Protein AF-0000000083411810 (afdb_homodimer)

Radius of gyration: 30.27 Å; Cα contacts (8 Å, |Δi|>4): 887; chains: 2; bounding box: 75×82×73 Å

Solvent-accessible surface area (backbone atoms only — not comparable to full-atom values): 36803 Å² total; per-residue (Å²): 126,86,67,61,85,76,52,40,70,62,34,50,49,36,55,68,70,66,40,56,70,50,60,68,60,42,33,48,56,57,69,66,41,90,54,95,41,70,65,51,49,40,53,52,34,43,63,27,39,20,47,59,49,78,45,74,47,90,56,68,78,53,59,70,75,54,75,63,48,30,35,36,40,34,83,91,40,75,33,38,34,60,41,73,48,94,63,34,33,34,31,37,50,71,61,41,80,47,72,45,42,39,70,62,47,58,70,45,38,75,36,39,36,37,40,62,49,71,44,98,76,27,32,38,76,65,44,66,62,50,45,50,51,50,52,48,51,51,48,49,52,51,50,31,54,50,30,52,51,51,52,51,51,47,34,35,61,76,63,48,37,73,77,39,70,44,52,42,51,47,51,51,48,28,52,51,38,30,51,48,20,48,40,42,37,34,55,74,34,64,44,91,45,70,66,46,52,56,52,18,43,69,76,25,74,61,12,38,61,56,52,62,66,38,76,77,34,28,49,91,74,75,37,45,50,37,51,50,45,31,29,47,26,49,47,51,44,50,42,46,46,75,38,56,88,47,46,34,50,52,40,50,54,49,59,68,48,47,64,54,43,54,51,54,54,49,40,25,61,75,68,64,68,40,47,30,34,56,60,52,50,46,43,50,45,53,52,53,45,48,51,39,32,56,74,60,52,34,66,65,76,48,74,76,81,54,70,64,49,54,50,50,50,43,48,44,50,29,48,33,45,50,48,61,67,52,47,66,69,64,38,49,59,71,63,48,56,60,55,50,57,55,52,69,75,93,126,85,67,61,84,77,52,40,70,61,34,53,48,35,54,68,71,65,40,57,69,51,60,68,59,42,32,48,57,58,68,66,40,90,54,93,42,71,65,49,49,39,54,53,33,42,64,27,40,20,48,59,50,78,45,73,48,89,56,67,79,55,58,69,75,55,76,63,47,31,35,35,39,35,83,89,40,74,33,38,35,59,41,73,46,94,64,34,33,34,28,36,51,71,62,40,80,47,72,46,43,40,71,62,46,58,72,44,39,74,36,40,35,38,42,60,48,72,43,97,77,28,32,38,77,64,43,69,62,51,46,51,50,50,52,47,50,53,48,50,51,51,48,31,54,50,30,51,51,50,53,49,50,48,33,34,61,75,63,48,38,73,78,39,70,44,52,41,50,47,51,52,48,27,52,51,38,30,51,49,22,48,39,41,37,33,55,73,35,65,44,91,44,72,66,46,53,58,52,19,43,69,77,25,76,60,11,38,61,57,53,60,68,37,74,78,34,28,48,92,75,75,38,43,50,37,52,50,47,31,28,49,26,49,48,51,43,51,42,45,46,74,38,55,87,47,45,35,50,52,39,51,54,50,59,68,49,48,64,54,43,54,49,53,53,50,41,27,61,75,68,65,68,41,47,32,34,58,60,51,50,46,44,49,46,53,50,53,45,48,51,39,33,57,74,60,52,34,64,64,75,49,75,75,79,52,71,65,50,55,50,50,50,42,46,43,50,28,49,33,45,50,47,61,67,51,48,66,68,65,38,49,60,72,63,48,58,60,54,50,56,54,52,69,75,94

Organism: NCBI:txid2530390

InterPro domains:
  IPR012932 Vitamin K epoxide reductase [PF07884] (169-292)
  IPR038354 VKOR domain superfamily [G3DSA:1.20.1440.130] (158-325)

Structure (mmCIF, N/CA/C/O backbone):
data_AF-0000000083411810-model_v1
#
loop_
_entity.id
_entity.type
_entity.pdbx_description
1 polymer 'Vitamin K epoxide reductase domain-containing protein'
#
loop_
_atom_site.group_PDB
_atom_site.id
_atom_site.type_symbol
_atom_site.label_atom_id
_atom_site.label_alt_id
_atom_site.label_comp_id
_atom_site.label_asym_id
_atom_site.label_entity_id
_atom_site.label_seq_id
_atom_site.pdbx_PDB_ins_code
_atom_site.Cartn_x
_atom_site.Cartn_y
_atom_site.Cartn_z
_atom_site.occupancy
_atom_site.B_iso_or_equiv
_atom_site.auth_seq_id
_atom_site.auth_comp_id
_atom_site.auth_asym_id
_atom_site.auth_atom_id
_atom_site.pdbx_PDB_model_num
ATOM 1 N N . MET A 1 1 ? 21.516 -5.113 23.078 1 26.23 1 MET A N 1
ATOM 2 C CA . MET A 1 1 ? 20.188 -4.578 22.75 1 26.23 1 MET A CA 1
ATOM 3 C C . MET A 1 1 ? 20.203 -3.916 21.375 1 26.23 1 MET A C 1
ATOM 5 O O . MET A 1 1 ? 20.984 -2.998 21.125 1 26.23 1 MET A O 1
ATOM 9 N N . SER A 1 2 ? 19.922 -4.668 20.422 1 32.5 2 SER A N 1
ATOM 10 C CA . SER A 1 2 ? 19.953 -4.277 19.016 1 32.5 2 SER A CA 1
ATOM 11 C C . SER A 1 2 ? 19.234 -2.957 18.797 1 32.5 2 SER A C 1
ATOM 13 O O . SER A 1 2 ? 18.031 -2.844 19.078 1 32.5 2 SER A O 1
ATOM 15 N N . HIS A 1 3 ? 19.859 -1.864 19.109 1 38.31 3 HIS A N 1
ATOM 16 C CA . HIS A 1 3 ? 19.406 -0.486 18.953 1 38.31 3 HIS A CA 1
ATOM 17 C C . HI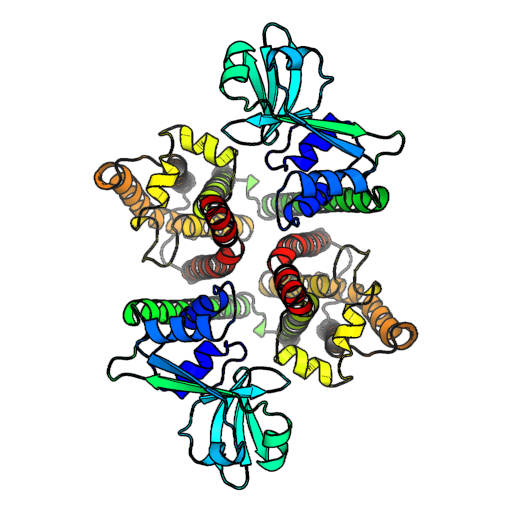S A 1 3 ? 18.766 -0.27 17.578 1 38.31 3 HIS A C 1
ATOM 19 O O . HIS A 1 3 ? 19.375 -0.564 16.547 1 38.31 3 HIS A O 1
ATOM 25 N N . LYS A 1 4 ? 17.469 -0.488 17.531 1 43.91 4 LYS A N 1
ATOM 26 C CA . LYS A 1 4 ? 16.609 -0.382 16.359 1 43.91 4 LYS A CA 1
ATOM 27 C C . LYS A 1 4 ? 16.703 1.008 15.734 1 43.91 4 LYS A C 1
ATOM 29 O O . LYS A 1 4 ? 16.594 2.016 16.438 1 43.91 4 LYS A O 1
ATOM 34 N N . SER A 1 5 ? 17.312 1.249 14.781 1 48.06 5 SER A N 1
ATOM 35 C CA . SER A 1 5 ? 17.375 2.346 13.82 1 48.06 5 SER A CA 1
ATOM 36 C C . SER A 1 5 ? 15.984 2.869 13.484 1 48.06 5 SER A C 1
ATOM 38 O O . SER A 1 5 ? 15.086 2.09 13.156 1 48.06 5 SER A O 1
ATOM 40 N N . GLY A 1 6 ? 15.57 4.047 14.203 1 60.62 6 GLY A N 1
ATOM 41 C CA . GLY A 1 6 ? 14.391 4.777 13.773 1 60.62 6 GLY A CA 1
ATOM 42 C C . GLY A 1 6 ? 13.555 5.293 14.922 1 60.62 6 GLY A C 1
ATOM 43 O O . GLY A 1 6 ? 12.414 5.715 14.727 1 60.62 6 GLY A O 1
ATOM 44 N N . THR A 1 7 ? 14.164 5.203 16.094 1 73.44 7 THR A N 1
ATOM 45 C CA . THR A 1 7 ? 13.391 5.668 17.234 1 73.44 7 THR A CA 1
ATOM 46 C C . THR A 1 7 ? 13.469 7.188 17.359 1 73.44 7 THR A C 1
ATOM 48 O O . THR A 1 7 ? 14.328 7.824 16.734 1 73.44 7 THR A O 1
ATOM 51 N N . THR A 1 8 ? 12.484 7.762 18.062 1 83 8 THR A N 1
ATOM 52 C CA . THR A 1 8 ? 12.43 9.203 18.281 1 83 8 THR A CA 1
ATOM 53 C C . THR A 1 8 ? 13.219 9.594 19.516 1 83 8 THR A C 1
ATOM 55 O O . THR A 1 8 ? 13.586 8.734 20.328 1 83 8 THR A O 1
ATOM 58 N N . LEU A 1 9 ? 13.547 10.852 19.594 1 87 9 LEU A N 1
ATOM 59 C CA . LEU A 1 9 ? 14.25 11.422 20.734 1 87 9 LEU A CA 1
ATOM 60 C C . LEU A 1 9 ? 13.523 11.094 22.031 1 87 9 LEU A C 1
ATOM 62 O O . LEU A 1 9 ? 14.148 10.742 23.031 1 87 9 LEU A O 1
ATOM 66 N N . PHE A 1 10 ? 12.258 11.125 21.984 1 90.56 10 PHE A N 1
ATOM 67 C CA . PHE A 1 10 ? 11.438 10.914 23.172 1 90.56 10 PHE A CA 1
ATOM 68 C C . PHE A 1 10 ? 11.555 9.469 23.656 1 90.56 10 PHE A C 1
ATOM 70 O O . PHE A 1 10 ? 11.812 9.227 24.828 1 90.56 10 PHE A O 1
ATOM 77 N N . SER A 1 11 ? 11.359 8.562 22.75 1 91.12 11 SER A N 1
ATOM 78 C CA . SER A 1 11 ? 11.453 7.16 23.125 1 91.12 11 SER A CA 1
ATOM 79 C C . SER A 1 11 ? 12.852 6.82 23.641 1 91.12 11 SER A C 1
ATOM 81 O O . SER A 1 11 ? 12.984 6.09 24.625 1 91.12 11 SER A O 1
ATOM 83 N N . ASP A 1 12 ? 13.867 7.328 23.031 1 90.31 12 ASP A N 1
ATOM 84 C CA . ASP A 1 12 ? 15.242 7.105 23.469 1 90.31 12 ASP A CA 1
ATOM 85 C C . ASP A 1 12 ? 15.469 7.691 24.859 1 90.31 12 ASP A C 1
ATOM 87 O O . ASP A 1 12 ? 16.156 7.09 25.688 1 90.31 12 ASP A O 1
ATOM 91 N N . PHE A 1 13 ? 14.922 8.852 25.078 1 92.69 13 PHE A N 1
ATOM 92 C CA . PHE A 1 13 ? 15.062 9.516 26.375 1 92.69 13 PHE A CA 1
ATOM 93 C C . PHE A 1 13 ? 14.391 8.711 27.484 1 92.69 13 PHE A C 1
ATOM 95 O O . PHE A 1 13 ? 14.961 8.523 28.547 1 92.69 13 PHE A O 1
ATOM 102 N N . LEU A 1 14 ? 13.211 8.219 27.219 1 92.56 14 LEU A N 1
ATOM 103 C CA . LEU A 1 14 ? 12.5 7.398 28.188 1 92.56 14 LEU A CA 1
ATOM 104 C C . LEU A 1 14 ? 13.289 6.133 28.516 1 92.56 14 LEU A C 1
ATOM 106 O O . LEU A 1 14 ? 13.312 5.695 29.672 1 92.56 14 LEU A O 1
ATOM 110 N N . GLU A 1 15 ? 13.844 5.586 27.516 1 90.62 15 GLU A N 1
ATOM 111 C CA . GLU A 1 15 ? 14.648 4.387 27.719 1 90.62 15 GLU A CA 1
ATOM 112 C C . GLU A 1 15 ? 15.836 4.66 28.625 1 90.62 15 GLU A C 1
ATOM 114 O O . GLU A 1 15 ? 16.141 3.863 29.531 1 90.62 15 GLU A O 1
ATOM 119 N N . GLU A 1 16 ? 16.5 5.785 28.422 1 90.62 16 GLU A N 1
ATOM 120 C CA . GLU A 1 16 ? 17.656 6.152 29.25 1 90.62 16 GLU A CA 1
ATOM 121 C C . GLU A 1 16 ? 17.234 6.465 30.688 1 90.62 16 GLU A C 1
ATOM 123 O O . GLU A 1 16 ? 17.984 6.227 31.625 1 90.62 16 GLU A O 1
ATOM 128 N N . LEU A 1 17 ? 16.031 6.969 30.859 1 92.25 17 LEU A N 1
ATOM 129 C CA . LEU A 1 17 ? 15.492 7.305 32.188 1 92.25 17 LEU A CA 1
ATOM 130 C C . LEU A 1 17 ? 15.023 6.051 32.906 1 92.25 17 LEU A C 1
ATOM 132 O O . LEU A 1 17 ? 14.82 6.082 34.125 1 92.25 17 LEU A O 1
ATOM 136 N N . GLY A 1 18 ? 14.867 5.008 32.125 1 89.81 18 GLY A N 1
ATOM 137 C CA . GLY A 1 18 ? 14.43 3.75 32.719 1 89.81 18 GLY A CA 1
ATOM 138 C C . GLY A 1 18 ? 12.922 3.682 32.906 1 89.81 18 GLY A C 1
ATOM 139 O O . GLY A 1 18 ? 12.445 2.98 33.812 1 89.81 18 GLY A O 1
ATOM 140 N N . VAL A 1 19 ? 12.203 4.469 32.25 1 91.88 19 VAL A N 1
ATOM 141 C CA . VAL A 1 19 ? 10.75 4.461 32.344 1 91.88 19 VAL A CA 1
ATOM 142 C C . VAL A 1 19 ? 10.18 3.367 31.422 1 91.88 19 VAL A C 1
ATOM 144 O O . VAL A 1 19 ? 10.547 3.275 30.25 1 91.88 19 VAL A O 1
ATOM 147 N N . ARG A 1 20 ? 9.328 2.562 32.031 1 90.75 20 ARG A N 1
ATOM 148 C CA . ARG A 1 20 ? 8.711 1.496 31.234 1 90.75 20 ARG A CA 1
ATOM 149 C C . ARG A 1 20 ? 7.773 2.064 30.188 1 90.75 20 ARG A C 1
ATOM 151 O O . ARG A 1 20 ? 6.82 2.777 30.5 1 90.75 20 ARG A O 1
ATOM 158 N N . HIS A 1 21 ? 8.086 1.855 28.938 1 91 21 HIS A N 1
ATOM 159 C CA . HIS A 1 21 ? 7.289 2.398 27.844 1 91 21 HIS A CA 1
ATOM 160 C C . HIS A 1 21 ? 7.352 1.5 26.625 1 91 21 HIS A C 1
ATOM 162 O O . HIS A 1 21 ? 8.164 0.572 26.562 1 91 21 HIS A O 1
ATOM 168 N N . THR A 1 22 ? 6.391 1.697 25.672 1 89.94 22 THR A N 1
ATOM 169 C CA . THR A 1 22 ? 6.414 1.053 24.359 1 89.94 22 THR A CA 1
ATOM 170 C C . THR A 1 22 ? 6.883 2.027 23.281 1 89.94 22 THR A C 1
ATOM 172 O O . THR A 1 22 ? 6.348 3.133 23.156 1 89.94 22 THR A O 1
ATOM 175 N N . VAL A 1 23 ? 7.848 1.621 22.562 1 86.81 23 VAL A N 1
ATOM 176 C CA . VAL A 1 23 ? 8.508 2.504 21.609 1 86.81 23 VAL A CA 1
ATOM 177 C C . VAL A 1 23 ? 7.492 3.002 20.578 1 86.81 23 VAL A C 1
ATOM 179 O O . VAL A 1 23 ? 7.449 4.195 20.266 1 86.81 23 VAL A O 1
ATOM 182 N N . GLU A 1 24 ? 6.656 2.168 20.172 1 84.69 24 GLU A N 1
ATOM 183 C CA . GLU A 1 24 ? 5.703 2.539 19.125 1 84.69 24 GLU A CA 1
ATOM 184 C C . GLU A 1 24 ? 4.742 3.621 19.625 1 84.69 24 GLU A C 1
ATOM 186 O O . GLU A 1 24 ? 4.523 4.621 18.938 1 84.69 24 GLU A O 1
ATOM 191 N N . TYR A 1 25 ? 4.223 3.4 20.75 1 86.44 25 TYR A N 1
ATOM 192 C CA . TYR A 1 25 ? 3.281 4.375 21.297 1 86.44 25 TYR A CA 1
ATOM 193 C C . TYR A 1 25 ? 3.979 5.695 21.594 1 86.44 25 TYR A C 1
ATOM 195 O O . TYR A 1 25 ? 3.463 6.766 21.266 1 86.44 25 TYR A O 1
ATOM 203 N N . SER A 1 26 ? 5.133 5.59 22.234 1 90.06 26 SER A N 1
ATOM 204 C CA . SER A 1 26 ? 5.887 6.793 22.578 1 90.06 26 SER A CA 1
ATOM 205 C C . SER A 1 26 ? 6.281 7.574 21.328 1 90.06 26 SER A C 1
ATOM 207 O O . SER A 1 26 ? 6.207 8.805 21.328 1 90.06 26 SER A O 1
ATOM 209 N N . ASP A 1 27 ? 6.676 6.875 20.312 1 86.12 27 ASP A N 1
ATOM 210 C CA . ASP A 1 27 ? 7.051 7.527 19.062 1 86.12 27 ASP A CA 1
ATOM 211 C C . ASP A 1 27 ? 5.84 8.188 18.406 1 86.12 27 ASP A C 1
ATOM 213 O O . ASP A 1 27 ? 5.941 9.297 17.891 1 86.12 27 ASP A O 1
ATOM 217 N N . ARG A 1 28 ? 4.77 7.535 18.484 1 83.06 28 ARG A N 1
ATOM 218 C CA . ARG A 1 28 ? 3.547 8.086 17.906 1 83.06 28 ARG A CA 1
ATOM 219 C C . ARG A 1 28 ? 3.129 9.359 18.625 1 83.06 28 ARG A C 1
ATOM 221 O O . ARG A 1 28 ? 2.723 10.336 18 1 83.06 28 ARG A O 1
ATOM 228 N N . GLN A 1 29 ? 3.189 9.297 19.953 1 86.25 29 GLN A N 1
ATOM 229 C CA . GLN A 1 29 ? 2.828 10.469 20.75 1 86.25 29 GLN A CA 1
ATOM 230 C C . GLN A 1 29 ? 3.754 11.641 20.438 1 86.25 29 GLN A C 1
ATOM 232 O O . GLN A 1 29 ? 3.297 12.781 20.297 1 86.25 29 GLN A O 1
ATOM 237 N N . PHE A 1 30 ? 5.008 11.312 20.297 1 87.06 30 PHE A N 1
ATOM 238 C CA . PHE A 1 30 ? 5.984 12.352 20.016 1 87.06 30 PHE A CA 1
ATOM 239 C C . PHE A 1 30 ? 5.762 12.938 18.625 1 87.06 30 PHE A C 1
ATOM 241 O O . PHE A 1 30 ? 5.801 14.156 18.453 1 87.06 30 PHE A O 1
ATOM 248 N N . ASN A 1 31 ? 5.457 12.125 17.672 1 80.38 31 ASN A N 1
ATOM 249 C CA . ASN A 1 31 ? 5.281 12.555 16.281 1 80.38 31 ASN A CA 1
ATOM 250 C C . ASN A 1 31 ? 3.957 13.289 16.078 1 80.38 31 ASN A C 1
ATOM 252 O O . ASN A 1 31 ? 3.814 14.078 15.148 1 80.38 31 ASN A O 1
ATOM 256 N N . SER A 1 32 ? 3.031 12.992 16.953 1 76.19 32 SER A N 1
ATOM 257 C CA . SER A 1 32 ? 1.721 13.625 16.828 1 76.19 32 SER A CA 1
ATOM 258 C C . SER A 1 32 ? 1.718 15.016 17.453 1 76.19 32 SER A C 1
ATOM 260 O O . SER A 1 32 ? 0.751 15.766 17.297 1 76.19 32 SER A O 1
ATOM 262 N N . MET A 1 33 ? 2.906 15.359 18.094 1 78.75 33 MET A N 1
ATOM 263 C CA . MET A 1 33 ? 2.992 16.703 18.656 1 78.75 33 MET A CA 1
ATOM 264 C C . MET A 1 33 ? 3.004 17.766 17.562 1 78.75 33 MET A C 1
ATOM 266 O O . MET A 1 33 ? 3.76 17.656 16.594 1 78.75 33 MET A O 1
ATOM 270 N N . PRO A 1 34 ? 2.111 18.656 17.625 1 68.25 34 PRO A N 1
ATOM 271 C CA . PRO A 1 34 ? 2.096 19.703 16.594 1 68.25 34 PRO A CA 1
ATOM 272 C C . PRO A 1 34 ? 3.406 20.484 16.531 1 68.25 34 PRO A C 1
ATOM 274 O O . PRO A 1 34 ? 3.883 20.812 15.43 1 68.25 34 PRO A O 1
ATOM 277 N N . PHE A 1 35 ? 3.895 20.766 17.719 1 71.06 35 PHE A N 1
ATOM 278 C CA . PHE A 1 35 ? 5.172 21.453 17.828 1 71.06 35 PHE A CA 1
ATOM 279 C C . PHE A 1 35 ? 6.156 20.672 18.672 1 71.06 35 PHE A C 1
ATOM 281 O O . PHE A 1 35 ? 5.812 20.219 19.781 1 71.06 35 PHE A O 1
ATOM 288 N N . LYS A 1 36 ? 7.23 20.375 18 1 76.81 36 LYS A N 1
ATOM 289 C CA . LYS A 1 36 ? 8.258 19.656 18.75 1 76.81 36 LYS A CA 1
ATOM 290 C C . LYS A 1 36 ? 9.078 20.625 19.609 1 76.81 36 LYS A C 1
ATOM 292 O O . LYS A 1 36 ? 10.266 20.828 19.359 1 76.81 36 LYS A O 1
ATOM 297 N N . SER A 1 37 ? 8.352 21.188 20.594 1 78.88 37 SER A N 1
ATOM 298 C CA . SER A 1 37 ? 8.961 22.141 21.531 1 78.88 37 SER A CA 1
ATOM 299 C C . SER A 1 37 ? 9.305 21.453 22.859 1 78.88 37 SER A C 1
ATOM 301 O O . SER A 1 37 ? 8.867 20.328 23.109 1 78.88 37 SER A O 1
ATOM 303 N N . LEU A 1 38 ? 10.172 22.172 23.609 1 83.56 38 LEU A N 1
ATOM 304 C CA . LEU A 1 38 ? 10.523 21.656 24.938 1 83.56 38 LEU A CA 1
ATOM 305 C C . LEU A 1 38 ? 9.297 21.594 25.844 1 83.56 38 LEU A C 1
ATOM 307 O O . LEU A 1 38 ? 9.18 20.703 26.672 1 83.56 38 LEU A O 1
ATOM 311 N N . PHE A 1 39 ? 8.484 22.516 25.609 1 84.75 39 PHE A N 1
ATOM 312 C CA . PHE A 1 39 ? 7.25 22.547 26.375 1 84.75 39 PHE A CA 1
ATOM 313 C C . PHE A 1 39 ? 6.391 21.328 26.078 1 84.75 39 PHE A C 1
ATOM 315 O O . PHE A 1 39 ? 5.875 20.672 26.984 1 84.75 39 PHE A O 1
ATOM 322 N N . GLY A 1 40 ? 6.227 21.094 24.844 1 87.25 40 GLY A N 1
ATOM 323 C CA . GLY A 1 40 ? 5.484 19.906 24.453 1 87.25 40 GLY A CA 1
ATOM 324 C C . GLY A 1 40 ? 6.078 18.625 25 1 87.25 40 GLY A C 1
ATOM 325 O O . GLY A 1 40 ? 5.348 17.734 25.422 1 87.25 40 GLY A O 1
ATOM 326 N N . LEU A 1 41 ? 7.359 18.625 24.938 1 90.56 41 LEU A N 1
ATOM 327 C CA . LEU A 1 41 ? 8.062 17.453 25.469 1 90.56 41 LEU A CA 1
ATOM 328 C C . LEU A 1 41 ? 7.832 17.312 26.969 1 90.56 41 LEU A C 1
ATOM 330 O O . LEU A 1 41 ? 7.641 16.203 27.453 1 90.56 41 LEU A O 1
ATOM 334 N N . SER A 1 42 ? 7.875 18.422 27.703 1 91.75 42 SER A N 1
ATOM 335 C CA . SER A 1 42 ? 7.641 18.406 29.141 1 91.75 42 SER A CA 1
ATOM 336 C C . SER A 1 42 ? 6.238 17.906 29.469 1 91.75 42 SER A C 1
ATOM 338 O O . SER A 1 42 ? 6.059 17.141 30.422 1 91.75 42 SER A O 1
ATOM 340 N N . LYS A 1 43 ? 5.305 18.297 28.688 1 91.62 43 LYS A N 1
ATOM 341 C CA . LYS A 1 43 ? 3.93 17.844 28.891 1 91.62 43 LYS A CA 1
ATOM 342 C C . LYS A 1 43 ? 3.785 16.359 28.625 1 91.62 43 LYS A C 1
ATOM 344 O O . LYS A 1 43 ? 3.08 15.656 29.359 1 91.62 43 LYS A O 1
ATOM 349 N N . LEU A 1 44 ? 4.406 15.961 27.641 1 92.56 44 LEU A N 1
ATOM 350 C CA . LEU A 1 44 ? 4.379 14.539 27.312 1 92.56 44 LEU A CA 1
ATOM 351 C C . LEU A 1 44 ? 5.02 13.711 28.422 1 92.56 44 LEU A C 1
ATOM 353 O O . LEU A 1 44 ? 4.48 12.672 28.812 1 92.56 44 LEU A O 1
ATOM 357 N N . LEU A 1 45 ? 6.105 14.156 28.938 1 93.31 45 LEU A N 1
ATOM 358 C CA . LEU A 1 45 ? 6.797 13.477 30.031 1 93.31 45 LEU A CA 1
ATOM 359 C C . LEU A 1 45 ? 5.918 13.43 31.281 1 93.31 45 LEU A C 1
ATOM 361 O O . LEU A 1 45 ? 5.906 12.422 31.984 1 93.31 45 LEU A O 1
ATOM 365 N N . GLN A 1 46 ? 5.23 14.43 31.438 1 92.75 46 GLN A N 1
ATOM 366 C CA . GLN A 1 46 ? 4.348 14.492 32.594 1 92.75 46 GLN A CA 1
ATOM 367 C C . GLN A 1 46 ? 3.27 13.422 32.531 1 92.75 46 GLN A C 1
ATOM 369 O O . GLN A 1 46 ? 2.875 12.859 33.562 1 92.75 46 GLN A O 1
ATOM 374 N N . GLN A 1 47 ? 2.801 13.172 31.359 1 91.94 47 GLN A N 1
ATOM 375 C CA . GLN A 1 47 ? 1.805 12.125 31.156 1 91.94 47 GLN A CA 1
ATOM 376 C C . GLN A 1 47 ? 2.363 10.758 31.531 1 91.94 47 GLN A C 1
ATOM 378 O O . GLN A 1 47 ? 1.605 9.844 31.875 1 91.94 47 GLN A O 1
ATOM 383 N N . TYR A 1 48 ? 3.648 10.664 31.469 1 94.31 48 TYR A N 1
ATOM 384 C CA . TYR A 1 48 ? 4.32 9.414 31.812 1 94.31 48 TYR A CA 1
ATOM 385 C C . TYR A 1 48 ? 4.734 9.406 33.281 1 94.31 48 TYR A C 1
ATOM 387 O O . TYR A 1 48 ? 5.367 8.453 33.75 1 94.31 48 TYR A O 1
ATOM 395 N N . GLY A 1 49 ? 4.406 10.508 34.031 1 91.88 49 GLY A N 1
ATOM 396 C CA . GLY A 1 49 ? 4.762 10.625 35.438 1 91.88 49 GLY A CA 1
ATOM 397 C C . GLY A 1 49 ? 6.18 11.117 35.656 1 91.88 49 GLY A C 1
ATOM 398 O O . GLY A 1 49 ? 6.812 10.781 36.656 1 91.88 49 GLY A O 1
ATOM 399 N N . VAL A 1 50 ? 6.727 11.727 34.656 1 93.94 50 VAL A N 1
ATOM 400 C CA . VAL A 1 50 ? 8.086 12.242 34.75 1 93.94 50 VAL A CA 1
ATOM 401 C C . VAL A 1 50 ? 8.055 13.773 34.781 1 93.94 50 VAL A C 1
ATOM 403 O O . VAL A 1 50 ? 7.602 14.406 33.812 1 93.94 50 VAL A O 1
ATOM 406 N N . ASP A 1 51 ? 8.516 14.32 35.781 1 93.88 51 ASP A N 1
ATOM 407 C CA . ASP A 1 51 ? 8.648 15.773 35.844 1 93.88 51 ASP A CA 1
ATOM 408 C C . ASP A 1 51 ? 9.922 16.234 35.156 1 93.88 51 ASP A C 1
ATOM 410 O O . ASP A 1 51 ? 10.906 15.5 35.094 1 93.88 51 ASP A O 1
ATOM 414 N N . SER A 1 52 ? 9.805 17.328 34.531 1 93.56 52 SER A N 1
ATOM 415 C CA . SER A 1 52 ? 10.953 17.828 33.812 1 93.56 52 SER A CA 1
ATOM 416 C C . SER A 1 52 ? 11.117 19.344 33.969 1 93.56 52 SER A C 1
ATOM 418 O O . SER A 1 52 ? 10.172 20.031 34.375 1 93.56 52 SER A O 1
ATOM 420 N N . GLU A 1 53 ? 12.375 19.797 33.812 1 92.25 53 GLU A N 1
ATOM 421 C CA . GLU A 1 53 ? 12.688 21.219 33.938 1 92.25 53 GLU A CA 1
ATOM 422 C C . GLU A 1 53 ? 13.805 21.625 32.969 1 92.25 53 GLU A C 1
ATOM 424 O O . GLU A 1 53 ? 14.797 20.906 32.844 1 92.25 53 GLU A O 1
ATOM 429 N N . GLY A 1 54 ? 13.547 22.656 32.25 1 91.94 54 GLY A N 1
ATOM 430 C CA . GLY A 1 54 ? 14.586 23.266 31.422 1 91.94 54 GLY A CA 1
ATOM 431 C C . GLY A 1 54 ? 15.406 24.312 32.156 1 91.94 54 GLY A C 1
ATOM 432 O O . GLY A 1 54 ? 14.844 25.188 32.812 1 91.94 54 GLY A O 1
ATOM 433 N N . VAL A 1 55 ? 16.75 24.141 32.094 1 90.25 55 VAL A N 1
ATOM 434 C CA . VAL A 1 55 ? 17.609 25.062 32.844 1 90.25 55 VAL A CA 1
ATOM 435 C C . VAL A 1 55 ? 18.703 25.578 31.906 1 90.25 55 VAL A C 1
ATOM 437 O O . VAL A 1 55 ? 19.234 24.844 31.078 1 90.25 55 VAL A O 1
ATOM 440 N N . GLN A 1 56 ? 18.938 26.828 31.938 1 92.88 56 GLN A N 1
ATOM 441 C CA . GLN A 1 56 ? 20.094 27.422 31.281 1 92.88 56 GLN A CA 1
ATOM 442 C C . GLN A 1 56 ? 21.25 27.594 32.25 1 92.88 56 GLN A C 1
ATOM 444 O O . GLN A 1 56 ? 21.141 28.312 33.25 1 92.88 56 GLN A O 1
ATOM 449 N N . LEU A 1 57 ? 22.328 26.938 31.906 1 90.44 57 LEU A N 1
ATOM 450 C CA . LEU A 1 57 ? 23.484 27.047 32.781 1 90.44 57 LEU A CA 1
ATOM 451 C C . LEU A 1 57 ? 24.312 28.281 32.469 1 90.44 57 LEU A C 1
ATOM 453 O O . LEU A 1 57 ? 24.672 28.5 31.297 1 90.44 57 LEU A O 1
ATOM 457 N N . GLY A 1 58 ? 24.547 29.156 33.438 1 86.69 58 GLY A N 1
ATOM 458 C CA . GLY A 1 58 ? 25.438 30.281 33.281 1 86.69 58 GLY A CA 1
ATOM 459 C C . GLY A 1 58 ? 26.875 29.875 33.031 1 86.69 58 GLY A C 1
ATOM 460 O O . GLY A 1 58 ? 27.547 30.453 32.156 1 86.69 58 GLY A O 1
ATOM 461 N N . ASP A 1 59 ? 27.344 28.938 33.812 1 86.31 59 ASP A N 1
ATOM 462 C CA . ASP A 1 59 ? 28.672 28.359 33.656 1 86.31 59 ASP A CA 1
ATOM 463 C C . ASP A 1 59 ? 28.594 26.938 33.062 1 86.31 59 ASP A C 1
ATOM 465 O O . ASP A 1 59 ? 28.094 26.031 33.719 1 86.31 59 ASP A O 1
ATOM 469 N N . LYS A 1 60 ? 29.125 26.75 31.875 1 89.94 60 LYS A N 1
ATOM 470 C CA . LYS A 1 60 ? 29.031 25.484 31.156 1 89.94 60 LYS A CA 1
ATOM 471 C C . LYS A 1 60 ? 29.766 24.375 31.906 1 89.94 60 LYS A C 1
ATOM 473 O O . LYS A 1 60 ? 29.453 23.188 31.734 1 89.94 60 LYS A O 1
ATOM 478 N N . ARG A 1 61 ? 30.734 24.688 32.781 1 86.75 61 ARG A N 1
ATOM 479 C CA . ARG A 1 61 ? 31.516 23.688 33.5 1 86.75 61 ARG A CA 1
ATOM 480 C C . ARG A 1 61 ? 30.672 22.969 34.531 1 86.75 61 ARG A C 1
ATOM 482 O O . ARG A 1 61 ? 31.031 21.891 35 1 86.75 61 ARG A O 1
ATOM 489 N N . GLU A 1 62 ? 29.5 23.531 34.844 1 90.31 62 GLU A N 1
ATOM 490 C CA . GLU A 1 62 ? 28.594 22.953 35.812 1 90.31 62 GLU A CA 1
ATOM 491 C C . GLU A 1 62 ? 27.906 21.703 35.281 1 90.31 62 GLU A C 1
ATOM 493 O O . GLU A 1 62 ? 27.219 21 36.031 1 90.31 62 GLU A O 1
ATOM 498 N N . ILE A 1 63 ? 28.125 21.406 34.062 1 90.06 63 ILE A N 1
ATOM 499 C CA . ILE A 1 63 ? 27.531 20.219 33.438 1 90.06 63 ILE A CA 1
ATOM 500 C C . ILE A 1 63 ? 27.969 18.969 34.188 1 90.06 63 ILE A C 1
ATOM 502 O O . ILE A 1 63 ? 27.234 17.984 34.25 1 90.06 63 ILE A O 1
ATOM 506 N N . MET A 1 64 ? 29.141 19.016 34.75 1 88.44 64 MET A N 1
ATOM 507 C CA . MET A 1 64 ? 29.688 17.859 35.469 1 88.44 64 MET A CA 1
ATOM 508 C C . MET A 1 64 ? 28.922 17.578 36.75 1 88.44 64 MET A C 1
ATOM 510 O O . MET A 1 64 ? 29.016 16.484 37.281 1 88.44 64 MET A O 1
ATOM 514 N N . LYS A 1 65 ? 28.156 18.5 37.25 1 89.12 65 LYS A N 1
ATOM 515 C CA . LYS A 1 65 ? 27.391 18.359 38.469 1 89.12 65 LYS A CA 1
ATOM 516 C C . LYS A 1 65 ? 25.984 17.812 38.188 1 89.12 65 LYS A C 1
ATOM 518 O O . LYS A 1 65 ? 25.25 17.453 39.125 1 89.12 65 LYS A O 1
ATOM 523 N N . LEU A 1 66 ? 25.672 17.812 37 1 90.25 66 LEU A N 1
ATOM 524 C CA . LEU A 1 66 ? 24.328 17.375 36.625 1 90.25 66 LEU A CA 1
ATOM 525 C C . LEU A 1 66 ? 24.234 15.859 36.594 1 90.25 66 LEU A C 1
ATOM 527 O O . LEU A 1 66 ? 25.188 15.18 36.25 1 90.25 66 LEU A O 1
ATOM 531 N N . SER A 1 67 ? 23.125 15.43 37.094 1 89.19 67 SER A N 1
ATOM 532 C CA . SER A 1 67 ? 22.875 13.992 37.031 1 89.19 67 SER A CA 1
ATOM 533 C C . SER A 1 67 ? 22.375 13.562 35.656 1 89.19 67 SER A C 1
ATOM 535 O O . SER A 1 67 ? 21.359 14.07 35.188 1 89.19 67 SER A O 1
ATOM 537 N N . ALA A 1 68 ? 23.031 12.57 35 1 91.88 68 ALA A N 1
ATOM 538 C CA . ALA A 1 68 ? 22.609 11.992 33.719 1 91.88 68 ALA A CA 1
ATOM 539 C C . ALA A 1 68 ? 21.609 10.859 33.938 1 91.88 68 ALA A C 1
ATOM 541 O O . ALA A 1 68 ? 21.594 10.234 35 1 91.88 68 ALA A O 1
ATOM 542 N N . PRO A 1 69 ? 20.641 10.75 33.094 1 93.56 69 PRO A N 1
ATOM 543 C CA . PRO A 1 69 ? 20.609 11.305 31.719 1 93.56 69 PRO A CA 1
ATOM 544 C C . PRO A 1 69 ? 19.828 12.617 31.641 1 93.56 69 PRO A C 1
ATOM 546 O O . PRO A 1 69 ? 18.922 12.852 32.438 1 93.56 69 PRO A O 1
ATOM 549 N N . PHE A 1 70 ? 20.219 13.547 30.672 1 94.44 70 PHE A N 1
ATOM 550 C CA . PHE A 1 70 ? 19.5 14.789 30.391 1 94.44 70 PHE A CA 1
ATOM 551 C C . PHE A 1 70 ? 19.625 15.164 28.922 1 94.44 70 PHE A C 1
ATOM 553 O O . PHE A 1 70 ? 20.438 14.586 28.188 1 94.44 70 PHE A O 1
ATOM 560 N N . LEU A 1 71 ? 18.734 16 28.5 1 94.19 71 LEU A N 1
ATOM 561 C CA . LEU A 1 71 ? 18.797 16.5 27.125 1 94.19 71 LEU A CA 1
ATOM 562 C C . LEU A 1 71 ? 19.609 17.781 27.062 1 94.19 71 LEU A C 1
ATOM 564 O O . LEU A 1 71 ? 19.484 18.656 27.922 1 94.19 71 LEU A O 1
ATOM 568 N N . ALA A 1 72 ? 20.5 17.859 26.094 1 93.62 72 ALA A N 1
ATOM 569 C CA . ALA A 1 72 ? 21.297 19.062 25.844 1 93.62 72 ALA A CA 1
ATOM 570 C C . ALA A 1 72 ? 21.047 19.609 24.453 1 93.62 72 ALA A C 1
ATOM 572 O O . ALA A 1 72 ? 20.938 18.859 23.484 1 93.62 72 ALA A O 1
ATOM 573 N N . ARG A 1 73 ? 20.922 20.875 24.375 1 91.88 73 ARG A N 1
ATOM 574 C CA . ARG A 1 73 ? 20.719 21.531 23.094 1 91.88 73 ARG A CA 1
ATOM 575 C C . ARG A 1 73 ? 22.047 21.875 22.438 1 91.88 73 ARG A C 1
ATOM 577 O O . ARG A 1 73 ? 22.844 22.641 22.984 1 91.88 73 ARG A O 1
ATOM 584 N N . THR A 1 74 ? 22.281 21.266 21.312 1 89.56 74 THR A N 1
ATOM 585 C CA . THR A 1 74 ? 23.484 21.562 20.547 1 89.56 74 THR A CA 1
ATOM 586 C C . THR A 1 74 ? 23.125 22.25 19.234 1 89.56 74 THR A C 1
ATOM 588 O O . THR A 1 74 ? 21.953 22.422 18.922 1 89.56 74 THR A O 1
ATOM 591 N N . LYS A 1 75 ? 24.172 22.594 18.5 1 86.31 75 LYS A N 1
ATOM 592 C CA . LYS A 1 75 ? 23.969 23.234 17.203 1 86.31 75 LYS A CA 1
ATOM 593 C C . LYS A 1 75 ? 23.219 22.328 16.234 1 86.31 75 LYS A C 1
ATOM 595 O O . LYS A 1 75 ? 22.469 22.797 15.383 1 86.31 75 LYS A O 1
ATOM 600 N N . GLY A 1 76 ? 23.391 21.109 16.453 1 79.75 76 GLY A N 1
ATOM 601 C CA . GLY A 1 76 ? 22.766 20.125 15.578 1 79.75 76 GLY A CA 1
ATOM 602 C C . GLY A 1 76 ? 21.422 19.625 16.094 1 79.75 76 GLY A C 1
ATOM 603 O O . GLY A 1 76 ? 20.812 18.766 15.492 1 79.75 76 GLY A O 1
ATOM 604 N N . GLY A 1 77 ? 21 20.172 17.203 1 86.5 77 GLY A N 1
ATOM 605 C CA . GLY A 1 77 ? 19.75 19.75 17.781 1 86.5 77 GLY A CA 1
ATOM 606 C C . GLY A 1 77 ? 19.906 19.203 19.188 1 86.5 77 GLY A C 1
ATOM 607 O O . GLY A 1 77 ? 20.953 19.391 19.828 1 86.5 77 GLY A O 1
ATOM 608 N N . PHE A 1 78 ? 18.906 18.531 19.625 1 88.94 78 PHE A N 1
ATOM 609 C CA . PHE A 1 78 ? 18.922 17.984 20.984 1 88.94 78 PHE A CA 1
ATOM 610 C C . PHE A 1 78 ? 19.594 16.609 21 1 88.94 78 PHE A C 1
ATOM 612 O O . PHE A 1 78 ? 19.391 15.797 20.094 1 88.94 78 PHE A O 1
ATOM 619 N N . VAL A 1 79 ? 20.359 16.438 21.984 1 91.19 79 VAL A N 1
ATOM 620 C CA . VAL A 1 79 ? 21 15.141 22.188 1 91.19 79 VAL A CA 1
ATOM 621 C C . VAL A 1 79 ? 20.781 14.68 23.625 1 91.19 79 VAL A C 1
ATOM 623 O O . VAL A 1 79 ? 20.531 15.492 24.516 1 91.19 79 VAL A O 1
ATOM 626 N N . ILE A 1 80 ? 20.828 13.352 23.797 1 94.75 80 ILE A N 1
ATOM 627 C CA . ILE A 1 80 ? 20.641 12.773 25.141 1 94.75 80 ILE A CA 1
ATOM 628 C C . ILE A 1 80 ? 22.016 12.469 25.75 1 94.75 80 ILE A C 1
ATOM 630 O O . ILE A 1 80 ? 22.719 11.562 25.281 1 94.75 80 ILE A O 1
ATOM 634 N N . VAL A 1 81 ? 22.375 13.148 26.781 1 95.19 81 VAL A N 1
ATOM 635 C CA . VAL A 1 81 ? 23.641 12.906 27.469 1 95.19 81 VAL A CA 1
ATOM 636 C C . VAL A 1 81 ? 23.469 11.812 28.516 1 95.19 81 VAL A C 1
ATOM 638 O O . VAL A 1 81 ? 22.594 11.914 29.391 1 95.19 81 VAL A O 1
ATOM 641 N N . THR A 1 82 ? 24.25 10.781 28.422 1 94.38 82 THR A N 1
ATOM 642 C CA . THR A 1 82 ? 24.094 9.633 29.297 1 94.38 82 THR A CA 1
ATOM 643 C C . THR A 1 82 ? 25.172 9.617 30.375 1 94.38 82 THR A C 1
ATOM 645 O O . THR A 1 82 ? 24.984 9.047 31.453 1 94.38 82 THR A O 1
ATOM 648 N N . ARG A 1 83 ? 26.328 10.148 30.016 1 93.5 83 ARG A N 1
ATOM 649 C CA . ARG A 1 83 ? 27.438 10.164 30.969 1 93.5 83 ARG A CA 1
ATOM 650 C C . ARG A 1 83 ? 28.375 11.336 30.703 1 93.5 83 ARG A C 1
ATOM 652 O O . ARG A 1 83 ? 28.672 11.648 29.547 1 93.5 83 ARG A O 1
ATOM 659 N N . VAL A 1 84 ? 28.719 11.953 31.828 1 93.44 84 VAL A N 1
ATOM 660 C CA . VAL A 1 84 ? 29.672 13.055 31.734 1 93.44 84 VAL A CA 1
ATOM 661 C C . VAL A 1 84 ? 30.906 12.75 32.594 1 93.44 84 VAL A C 1
ATOM 663 O O . VAL A 1 84 ? 30.797 12.492 33.781 1 93.44 84 VAL A O 1
ATOM 666 N N . THR A 1 85 ? 32.031 12.664 31.922 1 91.25 85 THR A N 1
ATOM 667 C CA . THR A 1 85 ? 33.312 12.523 32.594 1 91.25 85 THR A CA 1
ATOM 668 C C . THR A 1 85 ? 34.219 13.703 32.281 1 91.25 85 THR A C 1
ATOM 670 O O . THR A 1 85 ? 33.938 14.477 31.344 1 91.25 85 THR A O 1
ATOM 673 N N . PRO A 1 86 ? 35.25 13.859 33.094 1 90.25 86 PRO A N 1
ATOM 674 C CA . PRO A 1 86 ? 36.156 14.977 32.844 1 90.25 86 PRO A CA 1
ATOM 675 C C . PRO A 1 86 ? 36.844 14.852 31.469 1 90.25 86 PRO A C 1
ATOM 677 O O . PRO A 1 86 ? 37.344 15.852 30.922 1 90.25 86 PRO A O 1
ATOM 680 N N . VAL A 1 87 ? 36.812 13.672 30.938 1 91.25 87 VAL A N 1
ATOM 681 C CA . VAL A 1 87 ? 37.562 13.438 29.703 1 91.25 87 VAL A CA 1
ATOM 682 C C . VAL A 1 87 ? 36.594 13.414 28.516 1 91.25 87 VAL A C 1
ATOM 684 O O . VAL A 1 87 ? 36.906 13.906 27.422 1 91.25 87 VAL A O 1
ATOM 687 N N . ALA A 1 88 ? 35.469 12.844 28.766 1 93.62 88 ALA A N 1
ATOM 688 C CA . ALA A 1 88 ? 34.594 12.641 27.625 1 93.62 88 ALA A CA 1
ATOM 689 C C . ALA A 1 88 ? 33.125 12.734 28.031 1 93.62 88 ALA A C 1
ATOM 691 O O . ALA A 1 88 ? 32.781 12.555 29.203 1 93.62 88 ALA A O 1
ATOM 692 N N . VAL A 1 89 ? 32.344 13.055 27.078 1 94.06 89 VAL A N 1
ATOM 693 C CA . VAL A 1 89 ? 30.891 13.07 27.219 1 94.06 89 VAL A CA 1
ATOM 694 C C . VAL A 1 89 ? 30.266 12.016 26.297 1 94.06 89 VAL A C 1
ATOM 696 O O . VAL A 1 89 ? 30.547 11.984 25.094 1 94.06 89 VAL A O 1
ATOM 699 N N . ASN A 1 90 ? 29.5 11.148 26.969 1 95.31 90 ASN A N 1
ATOM 700 C CA . ASN A 1 90 ? 28.75 10.148 26.203 1 95.31 90 ASN A CA 1
ATOM 701 C C . ASN A 1 90 ? 27.312 10.578 25.969 1 95.31 90 ASN A C 1
ATOM 703 O O . ASN A 1 90 ? 26.656 11.086 26.875 1 95.31 90 ASN A O 1
ATOM 707 N N . TYR A 1 91 ? 26.891 10.484 24.703 1 93.19 91 TYR A N 1
ATOM 708 C CA . TYR A 1 91 ? 25.531 10.898 24.406 1 93.19 91 TYR A CA 1
ATOM 709 C C . TYR A 1 91 ? 24.906 10.023 23.312 1 93.19 91 TYR A C 1
ATOM 711 O O . TYR A 1 91 ? 25.625 9.25 22.672 1 93.19 91 TYR A O 1
ATOM 719 N N . VAL A 1 92 ? 23.594 10.031 23.266 1 90.81 92 VAL A N 1
ATOM 720 C CA . VAL A 1 92 ? 22.844 9.242 22.281 1 90.81 92 VAL A CA 1
ATOM 721 C C . VAL A 1 92 ? 22.141 10.172 21.297 1 90.81 92 VAL A C 1
ATOM 723 O O . VAL A 1 92 ? 21.469 11.117 21.688 1 90.81 92 VAL A O 1
ATOM 726 N N . THR A 1 93 ? 22.438 9.953 20 1 83.44 93 THR A N 1
ATOM 727 C CA . THR A 1 93 ? 21.766 10.68 18.938 1 83.44 93 THR A CA 1
ATOM 728 C C . THR A 1 93 ? 21 9.711 18.016 1 83.44 93 THR A C 1
ATOM 730 O O . THR A 1 93 ? 21.609 8.836 17.406 1 83.44 93 THR A O 1
ATOM 733 N N . GLN A 1 94 ? 19.672 9.961 17.906 1 77.06 94 GLN A N 1
ATOM 734 C CA . GLN A 1 94 ? 18.844 9.133 17.047 1 77.06 94 GLN A CA 1
ATOM 735 C C . GLN A 1 94 ? 19.109 7.648 17.266 1 77.06 94 GLN A C 1
ATOM 737 O O . GLN A 1 94 ? 19.281 6.891 16.312 1 77.06 94 GLN A O 1
ATOM 742 N N . GLY A 1 95 ? 19.312 7.273 18.438 1 76.94 95 GLY A N 1
ATOM 743 C CA . GLY A 1 95 ? 19.422 5.875 18.812 1 76.94 95 GLY A CA 1
ATOM 744 C C . GLY A 1 95 ? 20.844 5.363 18.781 1 76.94 95 GLY A C 1
ATOM 745 O O . GLY A 1 95 ? 21.109 4.199 19.094 1 76.94 95 GLY A O 1
ATOM 746 N N . VAL A 1 96 ? 21.766 6.164 18.375 1 80.31 96 VAL A N 1
ATOM 747 C CA . VAL A 1 96 ? 23.172 5.746 18.266 1 80.31 96 VAL A CA 1
ATOM 748 C C . VAL A 1 96 ? 23.984 6.406 19.375 1 80.31 96 VAL A C 1
ATOM 750 O O . VAL A 1 96 ? 23.906 7.617 19.578 1 80.31 96 VAL A O 1
ATOM 753 N N . SER A 1 97 ? 24.734 5.586 20.062 1 88.81 97 SER A N 1
ATOM 754 C CA . SER A 1 97 ? 25.609 6.094 21.125 1 88.81 97 SER A CA 1
ATOM 755 C C . SER A 1 97 ? 26.891 6.699 20.531 1 88.81 97 SER A C 1
ATOM 757 O O . SER A 1 97 ? 27.547 6.074 19.703 1 88.81 97 SER A O 1
ATOM 759 N N . GLU A 1 98 ? 27.156 7.844 20.844 1 90.19 98 GLU A N 1
ATOM 760 C CA . GLU A 1 98 ? 28.328 8.578 20.406 1 90.19 98 GLU A CA 1
ATOM 761 C C . GLU A 1 98 ? 29.094 9.172 21.594 1 90.19 98 GLU A C 1
ATOM 763 O O . GLU A 1 98 ? 28.562 9.211 22.703 1 90.19 98 GLU A O 1
ATOM 768 N N . SER A 1 99 ? 30.359 9.461 21.406 1 92.88 99 SER A N 1
ATOM 769 C CA . SER A 1 99 ? 31.172 10.078 22.438 1 92.88 99 SER A CA 1
ATOM 770 C C . SER A 1 99 ? 32.062 11.18 21.859 1 92.88 99 SER A C 1
ATOM 772 O O . SER A 1 99 ? 32.469 11.102 20.703 1 92.88 99 SER A O 1
ATOM 774 N N . MET A 1 100 ? 32.25 12.164 22.562 1 92.38 100 MET A N 1
ATOM 775 C CA . MET A 1 100 ? 33.156 13.25 22.188 1 92.38 100 MET A CA 1
ATOM 776 C C . MET A 1 100 ? 33.875 13.797 23.422 1 92.38 100 MET A C 1
ATOM 778 O O . MET A 1 100 ? 33.438 13.57 24.547 1 92.38 100 MET A O 1
ATOM 782 N N . SER A 1 101 ? 34.969 14.461 23.234 1 93.81 101 SER A N 1
ATOM 783 C CA . SER A 1 101 ? 35.688 15.055 24.344 1 93.81 101 SER A CA 1
ATOM 784 C C . SER A 1 101 ? 34.906 16.188 24.984 1 93.81 101 SER A C 1
ATOM 786 O O . SER A 1 101 ? 34.094 16.828 24.328 1 93.81 101 SER A O 1
ATOM 788 N N . LEU A 1 102 ? 35.188 16.391 26.281 1 92.5 102 LEU A N 1
ATOM 789 C CA . LEU A 1 102 ? 34.469 17.422 27.016 1 92.5 102 LEU A CA 1
ATOM 790 C C . LEU A 1 102 ? 34.688 18.797 26.375 1 92.5 102 LEU A C 1
ATOM 792 O O . LEU A 1 102 ? 33.75 19.578 26.266 1 92.5 102 LEU A O 1
ATOM 796 N N . GLY A 1 103 ? 35.844 19.062 25.922 1 91.12 103 GLY A N 1
ATOM 797 C CA . GLY A 1 103 ? 36.156 20.328 25.281 1 91.12 103 GLY A CA 1
ATOM 798 C C . GLY A 1 103 ? 35.375 20.562 24 1 91.12 103 GLY A C 1
ATOM 799 O O . GLY A 1 103 ? 34.812 21.656 23.812 1 91.12 103 GLY A O 1
ATOM 800 N N . GLU A 1 104 ? 35.281 19.609 23.234 1 92.88 104 GLU A N 1
ATOM 801 C CA . GLU A 1 104 ? 34.594 19.719 21.953 1 92.88 104 GLU A CA 1
ATOM 802 C C . GLU A 1 104 ? 33.062 19.859 22.188 1 92.88 104 GLU A C 1
ATOM 804 O O . GLU A 1 104 ? 32.406 20.625 21.469 1 92.88 104 GLU A O 1
ATOM 809 N N . PHE A 1 105 ? 32.594 19.172 23.156 1 93.75 105 PHE A N 1
ATOM 810 C CA . PHE A 1 105 ? 31.172 19.219 23.469 1 93.75 105 PHE A CA 1
ATOM 811 C C . PHE A 1 105 ? 30.766 20.609 23.953 1 93.75 105 PHE A C 1
ATOM 813 O O . PHE A 1 105 ? 29.719 21.141 23.562 1 93.75 105 PHE A O 1
ATOM 820 N N . MET A 1 106 ? 31.625 21.25 24.703 1 91.12 106 MET A N 1
ATOM 821 C CA . MET A 1 106 ? 31.344 22.562 25.266 1 91.12 106 MET A CA 1
ATOM 822 C C . MET A 1 106 ? 31.266 23.625 24.172 1 91.12 106 MET A C 1
ATOM 824 O O . MET A 1 106 ? 30.516 24.609 24.312 1 91.12 106 MET A O 1
ATOM 828 N N . LYS A 1 107 ? 31.875 23.344 23.109 1 91.75 107 LYS A N 1
ATOM 829 C CA . LYS A 1 107 ? 31.891 24.297 22 1 91.75 107 LYS A CA 1
ATOM 830 C C . LYS A 1 107 ? 30.578 24.25 21.219 1 91.75 107 LYS A C 1
ATOM 832 O O . LYS A 1 107 ? 30.125 25.281 20.703 1 91.75 107 LYS A O 1
ATOM 837 N N . VAL A 1 108 ? 30.016 23.125 21.188 1 91.5 108 VAL A N 1
ATOM 838 C CA . VAL A 1 108 ? 28.844 22.969 20.344 1 91.5 108 VAL A CA 1
ATOM 839 C C . VAL A 1 108 ? 27.578 23.078 21.188 1 91.5 108 VAL A C 1
ATOM 841 O O . VAL A 1 108 ? 26.484 23.266 20.656 1 91.5 108 VAL A O 1
ATOM 844 N N . TRP A 1 109 ? 27.734 22.984 22.453 1 93.25 109 TRP A N 1
ATOM 845 C CA . TRP A 1 109 ? 26.625 23 23.406 1 93.25 109 TRP A CA 1
ATOM 846 C C . TRP A 1 109 ? 26.203 24.422 23.719 1 93.25 109 TRP A C 1
ATOM 848 O O . TRP A 1 109 ? 27.062 25.281 23.953 1 93.25 109 TRP A O 1
ATOM 858 N N . SER A 1 110 ? 24.906 24.781 23.719 1 91.25 110 SER A N 1
ATOM 859 C CA . SER A 1 110 ? 24.375 26.125 23.922 1 91.25 110 SER A CA 1
ATOM 860 C C . SER A 1 110 ? 24.344 26.484 25.406 1 91.25 110 SER A C 1
ATOM 862 O O . SER A 1 110 ? 24.172 27.656 25.766 1 91.25 110 SER A O 1
ATOM 864 N N . GLY A 1 111 ? 24.406 25.469 26.266 1 91.75 111 GLY A N 1
ATOM 865 C CA . GLY A 1 111 ? 24.297 25.719 27.703 1 91.75 111 GLY A CA 1
ATOM 866 C C . GLY A 1 111 ? 22.938 25.344 28.25 1 91.75 111 GLY A C 1
ATOM 867 O O . GLY A 1 111 ? 22.734 25.344 29.469 1 91.75 111 GLY A O 1
ATOM 868 N N . MET A 1 112 ? 22.062 25.031 27.391 1 92.19 112 MET A N 1
ATOM 869 C CA . MET A 1 112 ? 20.703 24.672 27.797 1 92.19 112 MET A CA 1
ATOM 870 C C . MET A 1 112 ? 20.625 23.172 28.078 1 92.19 112 MET A C 1
ATOM 872 O O . MET A 1 112 ? 21.125 22.359 27.297 1 92.19 112 MET A O 1
ATOM 876 N N . VAL A 1 113 ? 20.016 22.859 29.234 1 93.19 113 VAL A N 1
ATOM 877 C CA . VAL A 1 113 ? 19.812 21.453 29.594 1 93.19 113 VAL A CA 1
ATOM 878 C C . VAL A 1 113 ? 18.359 21.203 29.969 1 93.19 113 VAL A C 1
ATOM 880 O O . VAL A 1 113 ? 17.688 22.094 30.5 1 93.19 113 VAL A O 1
ATOM 883 N N . PHE A 1 114 ? 17.906 20.078 29.516 1 93.88 114 PHE A N 1
ATOM 884 C CA . PHE A 1 114 ? 16.562 19.625 29.875 1 93.88 114 PHE A CA 1
ATOM 885 C C . PHE A 1 114 ? 16.641 18.406 30.797 1 93.88 114 PHE A C 1
ATOM 887 O O . PHE A 1 114 ? 17.062 17.328 30.391 1 93.88 114 PHE A O 1
ATOM 894 N N . LEU A 1 115 ? 16.25 18.656 32.062 1 93.94 115 LEU A N 1
ATOM 895 C CA . LEU A 1 115 ? 16.344 17.625 33.094 1 93.94 115 LEU A CA 1
ATOM 896 C C . LEU A 1 115 ? 15 16.922 33.281 1 93.94 115 LEU A C 1
ATOM 898 O O . LEU A 1 115 ? 13.945 17.547 33.125 1 93.94 115 LEU A O 1
ATOM 902 N N . ALA A 1 116 ? 15.094 15.664 33.531 1 93.56 116 ALA A N 1
ATOM 903 C CA . ALA A 1 116 ? 13.891 14.867 33.781 1 93.56 116 ALA A CA 1
ATOM 904 C C . ALA A 1 116 ? 14.039 14.047 35.062 1 93.56 116 ALA A C 1
ATOM 906 O O . ALA A 1 116 ? 15.102 13.484 35.344 1 93.56 116 ALA A O 1
ATOM 907 N N . PHE A 1 117 ? 12.961 14.008 35.844 1 93.06 117 PHE A N 1
ATOM 908 C CA . PHE A 1 117 ? 12.938 13.312 37.125 1 93.06 117 PHE A CA 1
ATOM 909 C C . PHE A 1 117 ? 11.805 12.297 37.156 1 93.06 117 PHE A C 1
ATOM 911 O O . PHE A 1 117 ? 10.672 12.633 37.5 1 93.06 117 PHE A O 1
ATOM 918 N N . PRO A 1 118 ? 12.117 11.102 36.812 1 92.19 118 PRO A N 1
ATOM 919 C CA . PRO A 1 118 ? 11.062 10.086 36.844 1 92.19 118 PRO A CA 1
ATOM 920 C C . PRO A 1 118 ? 10.562 9.797 38.25 1 92.19 118 PRO A C 1
ATOM 922 O O . PRO A 1 118 ? 11.359 9.617 39.156 1 92.19 118 PRO A O 1
ATOM 925 N N . GLY A 1 119 ? 9.25 9.805 38.375 1 89.06 119 GLY A N 1
ATOM 926 C CA . GLY A 1 119 ? 8.648 9.422 39.625 1 89.06 119 GLY A CA 1
ATOM 927 C C . GLY A 1 119 ? 8.68 7.922 39.875 1 89.06 119 GLY A C 1
ATOM 928 O O . GLY A 1 119 ? 9.07 7.152 39 1 89.06 119 GLY A O 1
ATOM 929 N N . ASP A 1 120 ? 8.273 7.5 41.062 1 87.38 120 ASP A N 1
ATOM 930 C CA . ASP A 1 120 ? 8.281 6.09 41.438 1 87.38 120 ASP A CA 1
ATOM 931 C C . ASP A 1 120 ? 7.312 5.289 40.594 1 87.38 120 ASP A C 1
ATOM 933 O O . ASP A 1 120 ? 7.555 4.113 40.281 1 87.38 120 ASP A O 1
ATOM 937 N N . LYS A 1 121 ? 6.277 5.984 40.125 1 87.38 121 LYS A N 1
ATOM 938 C CA . LYS A 1 121 ? 5.262 5.273 39.344 1 87.38 121 LYS A CA 1
ATOM 939 C C . LYS A 1 121 ? 5.277 5.707 37.875 1 87.38 121 LYS A C 1
ATOM 941 O O . LYS A 1 121 ? 4.27 5.598 37.188 1 87.38 121 LYS A O 1
ATOM 946 N N . ALA A 1 122 ? 6.422 6.176 37.469 1 89.25 122 ALA A N 1
ATOM 947 C CA . ALA A 1 122 ? 6.508 6.664 36.094 1 89.25 122 ALA A CA 1
ATOM 948 C C . ALA A 1 122 ? 6.363 5.52 35.094 1 89.25 122 ALA A C 1
ATOM 950 O O . ALA A 1 122 ? 7.125 4.555 35.156 1 89.25 122 ALA A O 1
ATOM 951 N N . VAL A 1 123 ? 5.258 5.516 34.375 1 88.44 123 VAL A N 1
ATOM 952 C CA . VAL A 1 123 ? 4.992 4.48 33.375 1 88.44 123 VAL A CA 1
ATOM 953 C C . VAL A 1 123 ? 4.109 5.047 32.25 1 88.44 123 VAL A C 1
ATOM 955 O O . VAL A 1 123 ? 3.395 6.031 32.469 1 88.44 123 VAL A O 1
ATOM 958 N N . GLU A 1 124 ? 4.273 4.492 31.109 1 89.75 124 GLU A N 1
ATOM 959 C CA . GLU A 1 124 ? 3.387 4.848 30.016 1 89.75 124 GLU A CA 1
ATOM 960 C C . GLU A 1 124 ? 1.923 4.645 30.391 1 89.75 124 GLU A C 1
ATOM 962 O O . GLU A 1 124 ? 1.577 3.652 31.031 1 89.75 124 GLU A O 1
ATOM 967 N N . PRO A 1 125 ? 1.104 5.578 30.062 1 86.62 125 PRO A N 1
ATOM 968 C CA . PRO A 1 125 ? -0.329 5.363 30.281 1 86.62 125 PRO A CA 1
ATOM 969 C C . PRO A 1 125 ? -0.862 4.148 29.516 1 86.62 125 PRO A C 1
ATOM 971 O O . PRO A 1 125 ? -0.613 4.004 28.328 1 86.62 125 PRO A O 1
ATOM 974 N N . ASP A 1 126 ? -1.572 3.135 30.188 1 87.69 126 ASP A N 1
ATOM 975 C CA . ASP A 1 126 ? -2.117 1.912 29.609 1 87.69 126 ASP A CA 1
ATOM 976 C C . ASP A 1 126 ? -1.01 1.043 29.016 1 87.69 126 ASP A C 1
ATOM 978 O O . ASP A 1 126 ? -1.147 0.52 27.906 1 87.69 126 ASP A O 1
ATOM 982 N N . TYR A 1 127 ? 0.075 0.988 29.766 1 87.44 127 TYR A N 1
ATOM 983 C CA . TYR A 1 127 ? 1.264 0.268 29.312 1 87.44 127 TYR A CA 1
ATOM 984 C C . TYR A 1 127 ? 0.934 -1.186 29 1 87.44 127 TYR A C 1
ATOM 986 O O . TYR A 1 127 ? 1.382 -1.722 27.984 1 87.44 127 TYR A O 1
ATOM 994 N N . ALA A 1 128 ? 0.083 -1.762 29.828 1 86.38 128 ALA A N 1
ATOM 995 C CA . ALA A 1 128 ? -0.23 -3.176 29.641 1 86.38 128 ALA A CA 1
ATOM 996 C C . ALA A 1 128 ? -0.917 -3.414 28.297 1 86.38 128 ALA A C 1
ATOM 998 O O . ALA A 1 128 ? -0.565 -4.348 27.562 1 86.38 128 ALA A O 1
ATOM 999 N N . ALA A 1 129 ? -1.843 -2.605 28 1 83.88 129 ALA A N 1
ATOM 1000 C CA . ALA A 1 129 ? -2.572 -2.732 26.734 1 83.88 129 ALA A CA 1
ATOM 1001 C C . ALA A 1 129 ? -1.653 -2.49 25.547 1 83.88 129 ALA A C 1
ATOM 1003 O O . ALA A 1 129 ? -1.674 -3.25 24.578 1 83.88 129 ALA A O 1
ATOM 1004 N N . HIS A 1 130 ? -0.836 -1.492 25.719 1 86.31 130 HIS A N 1
ATOM 1005 C CA . HIS A 1 130 ? 0.065 -1.148 24.625 1 86.31 130 HIS A CA 1
ATOM 1006 C C . HIS A 1 130 ? 1.151 -2.205 24.453 1 86.31 130 HIS A C 1
ATOM 1008 O O . HIS A 1 130 ? 1.558 -2.506 23.328 1 86.31 130 HIS A O 1
ATOM 1014 N N . HIS A 1 131 ? 1.535 -2.695 25.562 1 87 131 HIS A N 1
ATOM 1015 C CA . HIS A 1 131 ? 2.533 -3.758 25.5 1 87 131 HIS A CA 1
ATOM 1016 C C . HIS A 1 131 ? 1.976 -5.004 24.828 1 87 131 HIS A C 1
ATOM 1018 O O . HIS A 1 131 ? 2.66 -5.633 24.016 1 87 131 HIS A O 1
ATOM 1024 N N . ARG A 1 132 ? 0.799 -5.336 25.141 1 85.5 132 ARG A N 1
ATOM 1025 C CA . ARG A 1 132 ? 0.14 -6.461 24.484 1 85.5 132 ARG A CA 1
ATOM 1026 C C . ARG A 1 132 ? 0.041 -6.23 22.984 1 85.5 132 ARG A C 1
ATOM 1028 O O . ARG A 1 132 ? 0.294 -7.141 22.188 1 85.5 132 ARG A O 1
ATOM 1035 N N . ASP A 1 133 ? -0.28 -5.062 22.609 1 84.19 133 ASP A N 1
ATOM 1036 C CA . ASP A 1 133 ? -0.4 -4.723 21.203 1 84.19 133 ASP A CA 1
ATOM 1037 C C . ASP A 1 133 ? 0.947 -4.844 20.484 1 84.19 133 ASP A C 1
ATOM 1039 O O . ASP A 1 133 ? 1.011 -5.281 19.344 1 84.19 133 ASP A O 1
ATOM 1043 N N . GLU A 1 134 ? 1.896 -4.449 21.172 1 85.5 134 GLU A N 1
ATOM 1044 C CA . GLU A 1 134 ? 3.23 -4.543 20.594 1 85.5 134 GLU A CA 1
ATOM 1045 C C . GLU A 1 134 ? 3.654 -6 20.422 1 85.5 134 GLU A C 1
ATOM 1047 O O . GLU A 1 134 ? 4.246 -6.363 19.406 1 85.5 134 GLU A O 1
ATOM 1052 N N . LEU A 1 135 ? 3.396 -6.766 21.422 1 88.5 135 LEU A N 1
ATOM 1053 C CA . LEU A 1 135 ? 3.715 -8.188 21.328 1 88.5 135 LEU A CA 1
ATOM 1054 C C . LEU A 1 135 ? 2.945 -8.852 20.203 1 88.5 135 LEU A C 1
ATOM 1056 O O . LEU A 1 135 ? 3.498 -9.68 19.469 1 88.5 135 LEU A O 1
ATOM 1060 N N . LEU A 1 136 ? 1.742 -8.5 20.094 1 88.19 136 LEU A N 1
ATOM 1061 C CA . LEU A 1 136 ? 0.909 -9.047 19.031 1 88.19 136 LEU A CA 1
ATOM 1062 C C . LEU A 1 136 ? 1.437 -8.633 17.672 1 88.19 136 LEU A C 1
ATOM 1064 O O . LEU A 1 136 ? 1.43 -9.438 16.734 1 88.19 136 LEU A O 1
ATOM 1068 N N . ALA A 1 137 ? 1.827 -7.484 17.562 1 86.81 137 ALA A N 1
ATOM 1069 C CA . ALA A 1 137 ? 2.377 -7 16.312 1 86.81 137 ALA A CA 1
ATOM 1070 C C . ALA A 1 137 ? 3.641 -7.766 15.93 1 86.81 137 ALA A C 1
ATOM 1072 O O . ALA A 1 137 ? 3.828 -8.133 14.766 1 86.81 137 ALA A O 1
ATOM 1073 N N . LYS A 1 138 ? 4.441 -7.961 16.875 1 88.62 138 LYS A N 1
ATOM 1074 C CA . LYS A 1 138 ? 5.664 -8.727 16.641 1 88.62 138 LYS A CA 1
ATOM 1075 C C . LYS A 1 138 ? 5.34 -10.172 16.25 1 88.62 138 LYS A C 1
ATOM 1077 O O . LYS A 1 138 ? 5.93 -10.711 15.312 1 88.62 138 LYS A O 1
ATOM 1082 N N . ALA A 1 139 ? 4.406 -10.688 16.922 1 91.06 139 ALA A N 1
ATOM 1083 C CA . ALA A 1 139 ? 3.98 -12.055 16.625 1 91.06 139 ALA A CA 1
ATOM 1084 C C . ALA A 1 139 ? 3.42 -12.156 15.211 1 91.06 139 ALA A C 1
ATOM 1086 O O . ALA A 1 139 ? 3.717 -13.109 14.484 1 91.06 139 ALA A O 1
ATOM 1087 N N . LYS A 1 140 ? 2.594 -11.242 14.867 1 91.38 140 LYS A N 1
ATOM 1088 C CA . LYS A 1 140 ? 2.045 -11.203 13.516 1 91.38 140 LYS A CA 1
ATOM 1089 C C . LYS A 1 140 ? 3.156 -11.172 12.469 1 91.38 140 LYS A C 1
ATOM 1091 O O . LYS A 1 140 ? 3.08 -11.867 11.453 1 91.38 140 LYS A O 1
ATOM 1096 N N . GLY A 1 141 ? 4.137 -10.383 12.781 1 91.44 141 GLY A N 1
ATOM 1097 C CA . GLY A 1 141 ? 5.27 -10.297 11.867 1 91.44 141 GLY A CA 1
ATOM 1098 C C . GLY A 1 141 ? 6.012 -11.609 11.719 1 91.44 141 GLY A C 1
ATOM 1099 O O . GLY A 1 141 ? 6.316 -12.031 10.602 1 91.44 141 GLY A O 1
ATOM 1100 N N . TRP A 1 142 ? 6.199 -12.211 12.828 1 92.94 142 TRP A N 1
ATOM 1101 C CA . TRP A 1 142 ? 6.895 -13.5 12.812 1 92.94 142 TRP A CA 1
ATOM 1102 C C . TRP A 1 142 ? 6.062 -14.562 12.109 1 92.94 142 TRP A C 1
ATOM 1104 O O . TRP A 1 142 ? 6.598 -15.383 11.359 1 92.94 142 TRP A O 1
ATOM 1114 N N . LEU A 1 143 ? 4.852 -14.516 12.328 1 93.12 143 LEU A N 1
ATOM 1115 C CA . LEU A 1 143 ? 3.945 -15.477 11.703 1 93.12 143 LEU A CA 1
ATOM 1116 C C . LEU A 1 143 ? 3.889 -15.266 10.188 1 93.12 143 LEU A C 1
ATOM 1118 O O . LEU A 1 143 ? 3.855 -16.234 9.422 1 93.12 143 LEU A O 1
ATOM 1122 N N . MET A 1 144 ? 3.848 -14.086 9.836 1 93.69 144 MET A N 1
ATOM 1123 C CA . MET A 1 144 ? 3.814 -13.773 8.414 1 93.69 144 MET A CA 1
ATOM 1124 C C . MET A 1 144 ? 5.059 -14.305 7.707 1 93.69 144 MET A C 1
ATOM 1126 O O . MET A 1 144 ? 4.953 -15 6.695 1 93.69 144 MET A O 1
ATOM 1130 N N . TRP A 1 145 ? 6.27 -14.008 8.25 1 94.06 145 TRP A N 1
ATOM 1131 C CA . TRP A 1 145 ? 7.516 -14.469 7.641 1 94.06 145 TRP A CA 1
ATOM 1132 C C . TRP A 1 145 ? 7.625 -15.984 7.707 1 94.06 145 TRP A C 1
ATOM 1134 O O . TRP A 1 145 ? 8.164 -16.609 6.797 1 94.06 145 TRP A O 1
ATOM 1144 N N . GLY A 1 146 ? 7.098 -16.469 8.812 1 94.69 146 GLY A N 1
ATOM 1145 C CA . GLY A 1 146 ? 7.031 -17.922 8.891 1 94.69 146 GLY A CA 1
ATOM 1146 C C . GLY A 1 146 ? 6.184 -18.547 7.801 1 94.69 146 GLY A C 1
ATOM 1147 O O . GLY A 1 146 ? 6.562 -19.562 7.223 1 94.69 146 GLY A O 1
ATOM 1148 N N . GLY A 1 147 ? 5.051 -17.953 7.523 1 94.94 147 GLY A N 1
ATOM 1149 C CA . GLY A 1 147 ? 4.207 -18.406 6.434 1 94.94 147 GLY A CA 1
ATOM 1150 C C . GLY A 1 147 ? 4.875 -18.297 5.074 1 94.94 147 GLY A C 1
ATOM 1151 O O . GLY A 1 147 ? 4.797 -19.219 4.258 1 94.94 147 GLY A O 1
ATOM 1152 N N . VAL A 1 148 ? 5.574 -17.25 4.812 1 95.19 148 VAL A N 1
ATOM 1153 C CA . VAL A 1 148 ? 6.266 -17.031 3.547 1 95.19 148 VAL A CA 1
ATOM 1154 C C . VAL A 1 148 ? 7.344 -18.094 3.354 1 95.19 148 VAL A C 1
ATOM 1156 O O . VAL A 1 148 ? 7.465 -18.672 2.273 1 95.19 148 VAL A O 1
ATOM 1159 N N . ILE A 1 149 ? 8.086 -18.359 4.371 1 95.88 149 ILE A N 1
ATOM 1160 C CA . ILE A 1 149 ? 9.156 -19.359 4.316 1 95.88 149 ILE A CA 1
ATOM 1161 C C . ILE A 1 149 ? 8.562 -20.75 4.105 1 95.88 149 ILE A C 1
ATOM 1163 O O . ILE A 1 149 ? 9.086 -21.531 3.312 1 95.88 149 ILE A O 1
ATOM 1167 N N . ALA A 1 150 ? 7.453 -21 4.797 1 95.38 150 ALA A N 1
ATOM 1168 C CA . ALA A 1 150 ? 6.793 -22.297 4.648 1 95.38 150 ALA A CA 1
ATOM 1169 C C . ALA A 1 150 ? 6.301 -22.5 3.219 1 95.38 150 ALA A C 1
ATOM 1171 O O . ALA A 1 150 ? 6.48 -23.562 2.641 1 95.38 150 ALA A O 1
ATOM 1172 N N . LEU A 1 151 ? 5.711 -21.547 2.703 1 94.75 151 LEU A N 1
ATOM 1173 C CA . LEU A 1 151 ? 5.23 -21.625 1.326 1 94.75 151 LEU A CA 1
ATOM 1174 C C . LEU A 1 151 ? 6.398 -21.766 0.353 1 94.75 151 LEU A C 1
ATOM 1176 O O . LEU A 1 151 ? 6.32 -22.516 -0.618 1 94.75 151 LEU A O 1
ATOM 1180 N N . PHE A 1 152 ? 7.469 -21.016 0.582 1 95.81 152 PHE A N 1
ATOM 1181 C CA . PHE A 1 152 ? 8.68 -21.094 -0.234 1 95.81 152 PHE A CA 1
ATOM 1182 C C . PHE A 1 152 ? 9.242 -22.516 -0.226 1 95.81 152 PHE A C 1
ATOM 1184 O O . PHE A 1 152 ? 9.516 -23.078 -1.284 1 95.81 152 PHE A O 1
ATOM 1191 N N . LEU A 1 153 ? 9.32 -23.062 0.908 1 94.62 153 LEU A N 1
ATOM 1192 C CA . LEU A 1 153 ? 9.852 -24.406 1.048 1 94.62 153 LEU A CA 1
ATOM 1193 C C . LEU A 1 153 ? 8.938 -25.438 0.376 1 94.62 153 LEU A C 1
ATOM 1195 O O . LEU A 1 153 ? 9.406 -26.359 -0.276 1 94.62 153 LEU A O 1
ATOM 1199 N N . TYR A 1 154 ? 7.68 -25.266 0.542 1 94.38 154 TYR A N 1
ATOM 1200 C CA . TYR A 1 154 ? 6.73 -26.172 -0.106 1 94.38 154 TYR A CA 1
ATOM 1201 C C . TYR A 1 154 ? 6.895 -26.141 -1.621 1 94.38 154 TYR A C 1
ATOM 1203 O O . TYR A 1 154 ? 6.941 -27.188 -2.268 1 94.38 154 TYR A O 1
ATOM 1211 N N . LEU A 1 155 ? 7.023 -24.969 -2.156 1 92.81 155 LEU A N 1
ATOM 1212 C CA . LEU A 1 155 ? 7.133 -24.828 -3.605 1 92.81 155 LEU A CA 1
ATOM 1213 C C . LEU A 1 155 ? 8.453 -25.406 -4.109 1 92.81 155 LEU A C 1
ATOM 1215 O O . LEU A 1 155 ? 8.5 -26.016 -5.176 1 92.81 155 LEU A O 1
ATOM 1219 N N . VAL A 1 156 ? 9.516 -25.219 -3.355 1 94.19 156 VAL A N 1
ATOM 1220 C CA . VAL A 1 156 ? 10.828 -25.703 -3.74 1 94.19 156 VAL A CA 1
ATOM 1221 C C . VAL A 1 156 ? 10.82 -27.234 -3.758 1 94.19 156 VAL A C 1
ATOM 1223 O O . VAL A 1 156 ? 11.336 -27.859 -4.695 1 94.19 156 VAL A O 1
ATOM 1226 N N . ILE A 1 157 ? 10.188 -27.828 -2.754 1 93.31 157 ILE A N 1
ATOM 1227 C CA . ILE A 1 157 ? 10.18 -29.281 -2.607 1 93.31 157 ILE A CA 1
ATOM 1228 C C . ILE A 1 157 ? 9.188 -29.891 -3.59 1 93.31 157 ILE A C 1
ATOM 1230 O O . ILE A 1 157 ? 9.523 -30.828 -4.324 1 93.31 157 ILE A O 1
ATOM 1234 N N . ASN A 1 158 ? 8 -29.344 -3.629 1 91 158 ASN A N 1
ATOM 1235 C CA . ASN A 1 158 ? 6.926 -29.906 -4.441 1 91 158 ASN A CA 1
ATOM 1236 C C . ASN A 1 158 ? 7.246 -29.812 -5.93 1 91 158 ASN A C 1
ATOM 1238 O O . ASN A 1 158 ? 6.867 -30.703 -6.703 1 91 158 ASN A O 1
ATOM 1242 N N . ASN A 1 159 ? 7.895 -28.781 -6.371 1 91.44 159 ASN A N 1
ATOM 1243 C CA . ASN A 1 159 ? 8.164 -28.578 -7.793 1 91.44 159 ASN A CA 1
ATOM 1244 C C . ASN A 1 159 ? 9.578 -29.016 -8.156 1 91.44 159 ASN A C 1
ATOM 1246 O O . ASN A 1 159 ? 10.016 -28.828 -9.297 1 91.44 159 ASN A O 1
ATOM 1250 N N . GLY A 1 160 ? 10.336 -29.516 -7.234 1 92.25 160 GLY A N 1
ATOM 1251 C CA . GLY A 1 160 ? 11.625 -30.141 -7.473 1 92.25 160 GLY A CA 1
ATOM 1252 C C . GLY A 1 160 ? 12.711 -29.156 -7.852 1 92.25 160 GLY A C 1
ATOM 1253 O O . GLY A 1 160 ? 13.555 -29.438 -8.703 1 92.25 160 GLY A O 1
ATOM 1254 N N . ILE A 1 161 ? 12.68 -28 -7.34 1 92.38 161 ILE A N 1
ATOM 1255 C CA . ILE A 1 161 ? 13.664 -26.969 -7.648 1 92.38 161 ILE A CA 1
ATOM 1256 C C . ILE A 1 161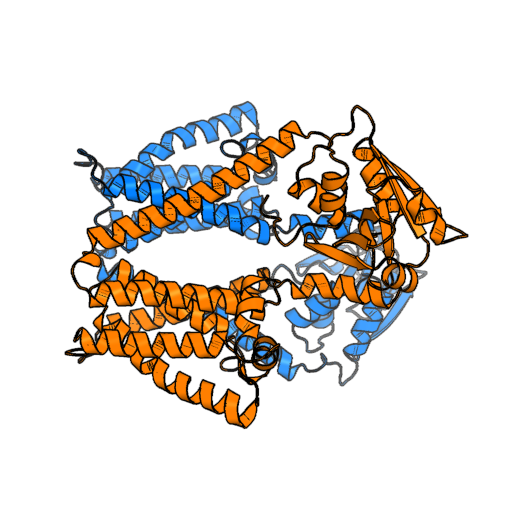 ? 15.031 -27.375 -7.086 1 92.38 161 ILE A C 1
ATOM 1258 O O . ILE A 1 161 ? 16.062 -27.031 -7.656 1 92.38 161 ILE A O 1
ATOM 1262 N N . TYR A 1 162 ? 14.984 -28.172 -6.066 1 92.81 162 TYR A N 1
ATOM 1263 C CA . TYR A 1 162 ? 16.219 -28.562 -5.379 1 92.81 162 TYR A CA 1
ATOM 1264 C C . TYR A 1 162 ? 16.953 -29.641 -6.164 1 92.81 162 TYR A C 1
ATOM 1266 O O . TYR A 1 162 ? 18.125 -29.922 -5.887 1 92.81 162 TYR A O 1
ATOM 1274 N N . ARG A 1 163 ? 16.391 -30.219 -7.105 1 92 163 ARG A N 1
ATOM 1275 C CA . ARG A 1 163 ? 16.922 -31.391 -7.793 1 92 163 ARG A CA 1
ATOM 1276 C C . ARG A 1 163 ? 18.078 -31 -8.711 1 92 163 ARG A C 1
ATOM 1278 O O . ARG A 1 163 ? 19 -31.781 -8.93 1 92 163 ARG A O 1
ATOM 1285 N N . HIS A 1 164 ? 18.031 -29.812 -9.289 1 93.25 164 HIS A N 1
ATOM 1286 C CA . HIS A 1 164 ? 19.078 -29.344 -10.188 1 93.25 164 HIS A CA 1
ATOM 1287 C C . HIS A 1 164 ? 19.828 -28.172 -9.586 1 93.25 164 HIS A C 1
ATOM 1289 O O . HIS A 1 164 ? 19.219 -27.234 -9.047 1 93.25 164 HIS A O 1
ATOM 1295 N N . ILE A 1 165 ? 21.125 -28.141 -9.719 1 94.25 165 ILE A N 1
ATOM 1296 C CA . ILE A 1 165 ? 21.969 -27.094 -9.141 1 94.25 165 ILE A CA 1
ATOM 1297 C C . ILE A 1 165 ? 21.672 -25.75 -9.812 1 94.25 165 ILE A C 1
ATOM 1299 O O . ILE A 1 165 ? 21.703 -24.719 -9.156 1 94.25 165 ILE A O 1
ATOM 1303 N N . SER A 1 166 ? 21.422 -25.781 -11.062 1 93.88 166 SER A N 1
ATOM 1304 C CA . SER A 1 166 ? 21.172 -24.547 -11.789 1 93.88 166 SER A CA 1
ATOM 1305 C C . SER A 1 166 ? 19.922 -23.844 -11.258 1 93.88 166 SER A C 1
ATOM 1307 O O . SER A 1 166 ? 19.922 -22.625 -11.07 1 93.88 166 SER A O 1
ATOM 1309 N N . THR A 1 167 ? 18.875 -24.656 -11.008 1 95.06 167 THR A N 1
ATOM 1310 C CA . THR A 1 167 ? 17.625 -24.062 -10.523 1 95.06 167 THR A CA 1
ATOM 1311 C C . THR A 1 167 ? 17.797 -23.516 -9.102 1 95.06 167 THR A C 1
ATOM 1313 O O . THR A 1 167 ? 17.203 -22.5 -8.742 1 95.06 167 THR A O 1
ATOM 1316 N N . VAL A 1 168 ? 18.609 -24.141 -8.336 1 96.56 168 VAL A N 1
ATOM 1317 C CA . VAL A 1 168 ? 18.891 -23.672 -6.98 1 96.56 168 VAL A CA 1
ATOM 1318 C C . VAL A 1 168 ? 19.625 -22.344 -7.035 1 96.56 168 VAL A C 1
ATOM 1320 O O . VAL A 1 168 ? 19.266 -21.391 -6.332 1 96.56 168 VAL A O 1
ATOM 1323 N N . LEU A 1 169 ? 20.594 -22.297 -7.855 1 96.81 169 LEU A N 1
ATOM 1324 C CA . LEU A 1 169 ? 21.375 -21.078 -8 1 96.81 169 LEU A CA 1
ATOM 1325 C C . LEU A 1 169 ? 20.516 -19.922 -8.523 1 96.81 169 LEU A C 1
ATOM 1327 O O . LEU A 1 169 ? 20.641 -18.797 -8.055 1 96.81 169 LEU A O 1
ATOM 1331 N N . LEU A 1 170 ? 19.703 -20.266 -9.484 1 97.44 170 LEU A N 1
ATOM 1332 C CA . LEU A 1 170 ? 18.797 -19.25 -10.023 1 97.44 170 LEU A CA 1
ATOM 1333 C C . LEU A 1 170 ? 17.891 -18.703 -8.938 1 97.44 170 LEU A C 1
ATOM 1335 O O . LEU A 1 170 ? 17.656 -17.5 -8.867 1 97.44 170 LEU A O 1
ATOM 1339 N N . THR A 1 171 ? 17.391 -19.594 -8.094 1 97.44 171 THR A N 1
ATOM 1340 C CA . THR A 1 171 ? 16.516 -19.188 -7.004 1 97.44 171 THR A CA 1
ATOM 1341 C C . THR A 1 171 ? 17.25 -18.266 -6.031 1 97.44 171 THR A C 1
ATOM 1343 O O . THR A 1 171 ? 16.719 -17.219 -5.645 1 97.44 171 THR A O 1
ATOM 1346 N N . ILE A 1 172 ? 18.453 -18.578 -5.703 1 97.88 172 ILE A N 1
ATOM 1347 C CA . ILE A 1 172 ? 19.266 -17.797 -4.77 1 97.88 172 ILE A CA 1
ATOM 1348 C C . ILE A 1 172 ? 19.547 -16.422 -5.363 1 97.88 172 ILE A C 1
ATOM 1350 O O . ILE A 1 172 ? 19.422 -15.406 -4.684 1 97.88 172 ILE A O 1
ATOM 1354 N N . LEU A 1 173 ? 19.875 -16.406 -6.594 1 97.69 173 LEU A N 1
ATOM 1355 C CA . LEU A 1 173 ? 20.203 -15.156 -7.273 1 97.69 173 LEU A CA 1
ATOM 1356 C C . LEU A 1 173 ? 18.969 -14.273 -7.402 1 97.69 173 LEU A C 1
ATOM 1358 O O . LEU A 1 173 ? 19.047 -13.047 -7.277 1 97.69 173 LEU A O 1
ATOM 1362 N N . ASP A 1 174 ? 17.859 -14.914 -7.672 1 97.81 174 ASP A N 1
ATOM 1363 C CA . ASP A 1 174 ? 16.609 -14.148 -7.758 1 97.81 174 ASP A CA 1
ATOM 1364 C C . ASP A 1 174 ? 16.25 -13.547 -6.406 1 97.81 174 ASP A C 1
ATOM 1366 O O . ASP A 1 174 ? 15.75 -12.414 -6.336 1 97.81 174 ASP A O 1
ATOM 1370 N N . ILE A 1 175 ? 16.453 -14.273 -5.344 1 97.88 175 ILE A N 1
ATOM 1371 C CA . ILE A 1 175 ? 16.203 -13.758 -4 1 97.88 175 ILE A CA 1
ATOM 1372 C C . ILE A 1 175 ? 17.141 -12.586 -3.709 1 97.88 175 ILE A C 1
ATOM 1374 O O . ILE A 1 175 ? 16.703 -11.555 -3.193 1 97.88 175 ILE A O 1
ATOM 1378 N N . GLY A 1 176 ? 18.391 -12.773 -4.02 1 97.19 176 GLY A N 1
ATOM 1379 C CA . GLY A 1 176 ? 19.344 -11.695 -3.863 1 97.19 176 GLY A CA 1
ATOM 1380 C C . GLY A 1 176 ? 18.984 -10.461 -4.668 1 97.19 176 GLY A C 1
ATOM 1381 O O . GLY A 1 176 ? 19.062 -9.336 -4.156 1 97.19 176 GLY A O 1
ATOM 1382 N N . GLY A 1 177 ? 18.656 -10.672 -5.914 1 97.19 177 GLY A N 1
ATOM 1383 C CA . GLY A 1 177 ? 18.219 -9.555 -6.746 1 97.19 177 GLY A CA 1
ATOM 1384 C C . GLY A 1 177 ? 17 -8.844 -6.199 1 97.19 177 GLY A C 1
ATOM 1385 O O . GLY A 1 177 ? 16.906 -7.617 -6.266 1 97.19 177 GLY A O 1
ATOM 1386 N N . LEU A 1 178 ? 16.078 -9.633 -5.715 1 97.38 178 LEU A N 1
ATOM 1387 C CA . LEU A 1 178 ? 14.883 -9.055 -5.109 1 97.38 178 LEU A CA 1
ATOM 1388 C C . LEU A 1 178 ? 15.242 -8.188 -3.912 1 97.38 178 LEU A C 1
ATOM 1390 O O . LEU A 1 178 ? 14.703 -7.09 -3.746 1 97.38 178 LEU A O 1
ATOM 1394 N N . TYR A 1 179 ? 16.125 -8.625 -3.129 1 96.88 179 TYR A N 1
ATOM 1395 C CA . TYR A 1 179 ? 16.562 -7.863 -1.964 1 96.88 179 TYR A CA 1
ATOM 1396 C C . TYR A 1 179 ? 17.266 -6.578 -2.385 1 96.88 179 TYR A C 1
ATOM 1398 O O . TYR A 1 179 ? 17 -5.508 -1.834 1 96.88 179 TYR A O 1
ATOM 1406 N N . LEU A 1 180 ? 18.109 -6.664 -3.324 1 96.25 180 LEU A N 1
ATOM 1407 C CA . LEU A 1 180 ? 18.844 -5.496 -3.803 1 96.25 180 LEU A CA 1
ATOM 1408 C C . LEU A 1 180 ? 17.891 -4.453 -4.379 1 96.25 180 LEU A C 1
ATOM 1410 O O . LEU A 1 180 ? 18.031 -3.26 -4.117 1 96.25 180 LEU A O 1
ATOM 1414 N N . THR A 1 181 ? 16.984 -4.941 -5.141 1 96.06 181 THR A N 1
ATOM 1415 C CA . THR A 1 181 ? 16.031 -4.004 -5.742 1 96.06 181 THR A CA 1
ATOM 1416 C C . THR A 1 181 ? 15.086 -3.439 -4.691 1 96.06 181 THR A C 1
ATOM 1418 O O . THR A 1 181 ? 14.586 -2.322 -4.836 1 96.06 181 THR A O 1
ATOM 1421 N N . TYR A 1 182 ? 14.828 -4.219 -3.678 1 95.19 182 TYR A N 1
ATOM 1422 C CA . TYR A 1 182 ? 14.062 -3.688 -2.555 1 95.19 182 TYR A CA 1
ATOM 1423 C C . TYR A 1 182 ? 14.797 -2.518 -1.906 1 95.19 182 TYR A C 1
ATOM 1425 O O . TYR A 1 182 ? 14.188 -1.479 -1.627 1 95.19 182 TYR A O 1
ATOM 1433 N N . LEU A 1 183 ? 16.047 -2.627 -1.643 1 94.25 183 LEU A N 1
ATOM 1434 C CA . LEU A 1 183 ? 16.844 -1.548 -1.083 1 94.25 183 LEU A CA 1
ATOM 1435 C C . LEU A 1 183 ? 16.859 -0.337 -2.01 1 94.25 183 LEU A C 1
ATOM 1437 O O . LEU A 1 183 ? 16.766 0.803 -1.549 1 94.25 183 LEU A O 1
ATOM 1441 N N . LEU A 1 184 ? 16.953 -0.666 -3.275 1 92.75 184 LEU A N 1
ATOM 1442 C CA . LEU A 1 184 ? 16.938 0.399 -4.273 1 92.75 184 LEU A CA 1
ATOM 1443 C C . LEU A 1 184 ? 15.609 1.162 -4.234 1 92.75 184 LEU A C 1
ATOM 1445 O O . LEU A 1 184 ? 15.602 2.391 -4.344 1 92.75 184 LEU A O 1
ATOM 1449 N N . LEU A 1 185 ? 14.57 0.418 -4.086 1 91.88 185 LEU A N 1
ATOM 1450 C CA . LEU A 1 185 ? 13.25 1.026 -4.004 1 91.88 185 LEU A CA 1
ATOM 1451 C C . LEU A 1 185 ? 13.141 1.933 -2.781 1 91.88 185 LEU A C 1
ATOM 1453 O O . LEU A 1 185 ? 12.57 3.023 -2.859 1 91.88 185 LEU A O 1
ATOM 1457 N N . GLN A 1 186 ? 13.719 1.52 -1.732 1 90.38 186 GLN A N 1
ATOM 1458 C CA . GLN A 1 186 ? 13.703 2.336 -0.522 1 90.38 186 GLN A CA 1
ATOM 1459 C C . GLN A 1 186 ? 14.438 3.656 -0.742 1 90.38 186 GLN A C 1
ATOM 1461 O O . GLN A 1 186 ? 13.977 4.707 -0.297 1 90.38 186 GLN A O 1
ATOM 1466 N N . LYS A 1 187 ? 15.492 3.551 -1.391 1 88.75 187 LYS A N 1
ATOM 1467 C CA . LYS A 1 187 ? 16.266 4.754 -1.681 1 88.75 187 LYS A CA 1
ATOM 1468 C C . LYS A 1 187 ? 15.523 5.672 -2.641 1 88.75 187 LYS A C 1
ATOM 1470 O O . LYS A 1 187 ? 15.516 6.895 -2.461 1 88.75 187 LYS A O 1
ATOM 1475 N N . SER A 1 188 ? 14.945 5.047 -3.6 1 88.5 188 SER A N 1
ATOM 1476 C CA . SER A 1 188 ? 14.211 5.816 -4.598 1 88.5 188 SER A CA 1
ATOM 1477 C C . SER A 1 188 ? 13.023 6.539 -3.971 1 88.5 188 SER A C 1
ATOM 1479 O O . SER A 1 188 ? 12.664 7.641 -4.398 1 88.5 188 SER A O 1
ATOM 1481 N N . LEU A 1 189 ? 12.406 5.953 -2.928 1 86.94 189 LEU A N 1
ATOM 1482 C CA . LEU A 1 189 ? 11.25 6.527 -2.254 1 86.94 189 LEU A CA 1
ATOM 1483 C C . LEU A 1 189 ? 11.68 7.406 -1.084 1 86.94 189 LEU A C 1
ATOM 1485 O O . LEU A 1 189 ? 10.844 7.84 -0.286 1 86.94 189 LEU A O 1
ATOM 1489 N N . LYS A 1 190 ? 13 7.547 -0.918 1 86 190 LYS A N 1
ATOM 1490 C CA . LYS A 1 190 ? 13.594 8.398 0.109 1 86 190 LYS A CA 1
ATOM 1491 C C . LYS A 1 190 ? 13.227 7.91 1.507 1 86 190 LYS A C 1
ATOM 1493 O O . LYS A 1 190 ? 12.953 8.719 2.398 1 86 190 LYS A O 1
ATOM 1498 N N . ILE A 1 191 ? 13.07 6.695 1.56 1 82 191 ILE A N 1
ATOM 1499 C CA . ILE A 1 191 ? 12.875 6.066 2.861 1 82 191 ILE A CA 1
ATOM 1500 C C . ILE A 1 191 ? 14.227 5.797 3.512 1 82 191 ILE A C 1
ATOM 1502 O O . ILE A 1 191 ? 15.117 5.207 2.893 1 82 191 ILE A O 1
ATOM 1506 N N . LYS A 1 192 ? 14.43 6.23 4.656 1 79.31 192 LYS A N 1
ATOM 1507 C CA . LYS A 1 192 ? 15.711 6.051 5.34 1 79.31 192 LYS A CA 1
ATOM 1508 C C . LYS A 1 192 ? 15.945 4.586 5.695 1 79.31 192 LYS A C 1
ATOM 1510 O O . LYS A 1 192 ? 15.141 3.979 6.414 1 79.31 192 LYS A O 1
ATOM 1515 N N . ASN A 1 193 ? 16.875 4.027 5.133 1 83.81 193 ASN A N 1
ATOM 1516 C CA . ASN A 1 193 ? 17.297 2.658 5.391 1 83.81 193 ASN A CA 1
ATOM 1517 C C . ASN A 1 193 ? 18.812 2.574 5.598 1 83.81 193 ASN A C 1
ATOM 1519 O O . ASN A 1 193 ? 19.578 2.762 4.652 1 83.81 193 ASN A O 1
ATOM 1523 N N . PRO A 1 194 ? 19.25 2.277 6.773 1 84.31 194 PRO A N 1
ATOM 1524 C CA . PRO A 1 194 ? 20.688 2.254 7.062 1 84.31 194 PRO A CA 1
ATOM 1525 C C . PRO A 1 194 ? 21.438 1.222 6.227 1 84.31 194 PRO A C 1
ATOM 1527 O O . PRO A 1 194 ? 22.578 1.465 5.82 1 84.31 194 PRO A O 1
ATOM 1530 N N . THR A 1 195 ? 20.828 0.119 5.957 1 89.12 195 THR A N 1
ATOM 1531 C CA . THR A 1 195 ? 21.469 -0.913 5.152 1 89.12 195 THR A CA 1
ATOM 1532 C C . THR A 1 195 ? 21.703 -0.42 3.725 1 89.12 195 THR A C 1
ATOM 1534 O O . THR A 1 195 ? 22.781 -0.606 3.166 1 89.12 195 THR A O 1
ATOM 1537 N N . ALA A 1 196 ? 20.703 0.178 3.18 1 90.19 196 ALA A N 1
ATOM 1538 C CA . ALA A 1 196 ? 20.828 0.736 1.837 1 90.19 196 ALA A CA 1
ATOM 1539 C C . ALA A 1 196 ? 21.953 1.775 1.784 1 90.19 196 ALA A C 1
ATOM 1541 O O . ALA A 1 196 ? 22.75 1.787 0.847 1 90.19 196 ALA A O 1
ATOM 1542 N N . ASP A 1 197 ? 22.062 2.564 2.803 1 86.69 197 ASP A N 1
ATOM 1543 C CA . ASP A 1 197 ? 23.078 3.613 2.859 1 86.69 197 ASP A CA 1
ATOM 1544 C C . ASP A 1 197 ? 24.484 3.018 2.982 1 86.69 197 ASP A C 1
ATOM 1546 O O . ASP A 1 197 ? 25.422 3.504 2.359 1 86.69 197 ASP A O 1
ATOM 1550 N N . ARG A 1 198 ? 24.562 2.012 3.783 1 88.62 198 ARG A N 1
ATOM 1551 C CA . ARG A 1 198 ? 25.844 1.337 3.965 1 88.62 198 ARG A CA 1
ATOM 1552 C C . ARG A 1 198 ? 26.312 0.713 2.66 1 88.62 198 ARG A C 1
ATOM 1554 O O . ARG A 1 198 ? 27.484 0.854 2.291 1 88.62 198 ARG A O 1
ATOM 1561 N N . VAL A 1 199 ? 25.422 0.097 1.958 1 90.75 199 VAL A N 1
ATOM 1562 C CA . VAL A 1 199 ? 25.781 -0.573 0.71 1 90.75 199 VAL A CA 1
ATOM 1563 C C . VAL A 1 199 ? 26.109 0.466 -0.358 1 90.75 199 VAL A C 1
ATOM 1565 O O . VAL A 1 199 ? 27.047 0.279 -1.146 1 90.75 199 VAL A O 1
ATOM 1568 N N . CYS A 1 200 ? 25.422 1.505 -0.361 1 88.56 200 CYS A N 1
ATOM 1569 C CA . CYS A 1 200 ? 25.625 2.559 -1.351 1 88.56 200 CYS A CA 1
ATOM 1570 C C . CYS A 1 200 ? 26.969 3.24 -1.157 1 88.56 200 CYS A C 1
ATOM 1572 O O . CYS A 1 200 ? 27.5 3.838 -2.092 1 88.56 200 CYS A O 1
ATOM 1574 N N . GLY A 1 201 ? 27.516 3.217 -0.003 1 87.19 201 GLY A N 1
ATOM 1575 C CA . GLY A 1 201 ? 28.781 3.883 0.283 1 87.19 201 GLY A CA 1
ATOM 1576 C C . GLY A 1 201 ? 30 3.07 -0.13 1 87.19 201 GLY A C 1
ATOM 1577 O O . GLY A 1 201 ? 31.125 3.562 -0.084 1 87.19 201 GLY A O 1
ATOM 1578 N N . VAL A 1 202 ? 29.797 1.921 -0.694 1 87.19 202 VAL A N 1
ATOM 1579 C CA . VAL A 1 202 ? 30.906 1.004 -0.973 1 87.19 202 VAL A CA 1
ATOM 1580 C C . VAL A 1 202 ? 31.688 1.496 -2.184 1 87.19 202 VAL A C 1
ATOM 1582 O O . VAL A 1 202 ? 32.906 1.605 -2.129 1 87.19 202 VAL A O 1
ATOM 1585 N N . LEU A 1 203 ? 31.031 1.825 -3.258 1 85.44 203 LEU A N 1
ATOM 1586 C CA . LEU A 1 203 ? 31.734 2.291 -4.457 1 85.44 203 LEU A CA 1
ATOM 1587 C C . LEU A 1 203 ? 31.984 3.795 -4.387 1 85.44 203 LEU A C 1
ATOM 1589 O O . LEU A 1 203 ? 33.094 4.254 -4.66 1 85.44 203 LEU A O 1
ATOM 1593 N N . GLN A 1 204 ? 30.906 4.523 -4.055 1 85.75 204 GLN A N 1
ATOM 1594 C CA . GLN A 1 204 ? 31 5.977 -3.967 1 85.75 204 GLN A CA 1
ATOM 1595 C C . GLN A 1 204 ? 29.984 6.539 -2.982 1 85.75 204 GLN A C 1
ATOM 1597 O O . GLN A 1 204 ? 28.781 6.281 -3.109 1 85.75 204 GLN A O 1
ATOM 1602 N N . GLU A 1 205 ? 30.516 7.262 -2.092 1 82.81 205 GLU A N 1
ATOM 1603 C CA . GLU A 1 205 ? 29.609 7.867 -1.125 1 82.81 205 GLU A CA 1
ATOM 1604 C C . GLU A 1 205 ? 28.609 8.805 -1.81 1 82.81 205 GLU A C 1
ATOM 1606 O O . GLU A 1 205 ? 29 9.68 -2.576 1 82.81 205 GLU A O 1
ATOM 1611 N N . GLY A 1 206 ? 27.359 8.547 -1.724 1 80.12 206 GLY A N 1
ATOM 1612 C CA . GLY A 1 206 ? 26.312 9.375 -2.312 1 80.12 206 GLY A CA 1
ATOM 1613 C C . GLY A 1 206 ? 26.031 9.031 -3.762 1 80.12 206 GLY A C 1
ATOM 1614 O O . GLY A 1 206 ? 25.25 9.727 -4.426 1 80.12 206 GLY A O 1
ATOM 1615 N N . GLY A 1 207 ? 26.703 8.109 -4.223 1 85.38 207 GLY A N 1
ATOM 1616 C CA . GLY A 1 207 ? 26.531 7.73 -5.617 1 85.38 207 GLY A CA 1
ATOM 1617 C C . GLY A 1 207 ? 25.125 7.273 -5.945 1 85.38 207 GLY A C 1
ATOM 1618 O O . GLY A 1 207 ? 24.562 7.68 -6.965 1 85.38 207 GLY A O 1
ATOM 1619 N N . CYS A 1 208 ? 24.531 6.477 -5.129 1 86.88 208 CYS A N 1
ATOM 1620 C CA . CYS A 1 208 ? 23.172 5.984 -5.348 1 86.88 208 CYS A CA 1
ATOM 1621 C C . CYS A 1 208 ? 22.188 7.137 -5.449 1 86.88 208 CYS A C 1
ATOM 1623 O O . CYS A 1 208 ? 21.359 7.18 -6.371 1 86.88 208 CYS A O 1
ATOM 1625 N N . ASP A 1 209 ? 22.281 8.055 -4.559 1 85.75 209 ASP A N 1
ATOM 1626 C CA . ASP A 1 209 ? 21.344 9.188 -4.531 1 85.75 209 ASP A CA 1
ATOM 1627 C C . ASP A 1 209 ? 21.516 10.062 -5.773 1 85.75 209 ASP A C 1
ATOM 1629 O O . ASP A 1 209 ? 20.516 10.508 -6.355 1 85.75 209 ASP A O 1
ATOM 1633 N N . SER A 1 210 ? 22.719 10.273 -6.164 1 85.69 210 SER A N 1
ATOM 1634 C CA . SER A 1 210 ? 23 11.109 -7.324 1 85.69 210 SER A CA 1
ATOM 1635 C C . SER A 1 210 ? 22.438 10.492 -8.602 1 85.69 210 SER A C 1
ATOM 1637 O O . SER A 1 210 ? 21.781 11.172 -9.391 1 85.69 210 SER A O 1
ATOM 1639 N N . VAL A 1 211 ? 22.625 9.219 -8.758 1 87.19 211 VAL A N 1
ATOM 1640 C CA . VAL A 1 211 ? 22.188 8.516 -9.969 1 87.19 211 VAL A CA 1
ATOM 1641 C C . VAL A 1 211 ? 20.672 8.398 -9.984 1 87.19 211 VAL A C 1
ATOM 1643 O O . VAL A 1 211 ? 20.031 8.562 -11.031 1 87.19 211 VAL A O 1
ATOM 1646 N N . LEU A 1 212 ? 20.062 8.164 -8.844 1 85.5 212 LEU A N 1
ATOM 1647 C CA . LEU A 1 212 ? 18.625 7.965 -8.75 1 85.5 212 LEU A CA 1
ATOM 1648 C C . LEU A 1 212 ? 17.875 9.281 -8.938 1 85.5 212 LEU A C 1
ATOM 1650 O O . LEU A 1 212 ? 16.672 9.289 -9.211 1 85.5 212 LEU A O 1
ATOM 1654 N N . GLU A 1 213 ? 18.578 10.391 -8.789 1 81.5 213 GLU A N 1
ATOM 1655 C CA . GLU A 1 213 ? 17.938 11.695 -8.938 1 81.5 213 GLU A CA 1
ATOM 1656 C C . GLU A 1 213 ? 18.016 12.18 -10.383 1 81.5 213 GLU A C 1
ATOM 1658 O O . GLU A 1 213 ? 17.344 13.141 -10.758 1 81.5 213 GLU A O 1
ATOM 1663 N N . MET A 1 214 ? 18.734 11.484 -11.164 1 81.56 214 MET A N 1
ATOM 1664 C CA . MET A 1 214 ? 18.859 11.867 -12.57 1 81.56 214 MET A CA 1
ATOM 1665 C C . MET A 1 214 ? 17.578 11.555 -13.328 1 81.56 214 MET A C 1
ATOM 1667 O O . MET A 1 214 ? 16.812 10.672 -12.93 1 81.56 214 MET A O 1
ATOM 1671 N N . LYS A 1 215 ? 17.328 12.266 -14.367 1 76.5 215 LYS A N 1
ATOM 1672 C CA . LYS A 1 215 ? 16.141 12.062 -15.195 1 76.5 215 LYS A CA 1
ATOM 1673 C C . LYS A 1 215 ? 16.141 10.68 -15.844 1 76.5 215 LYS A C 1
ATOM 1675 O O . LYS A 1 215 ? 15.086 10.078 -16.047 1 76.5 215 LYS A O 1
ATOM 1680 N N . ALA A 1 216 ? 17.266 10.211 -16 1 72.94 216 ALA A N 1
ATOM 1681 C CA . ALA A 1 216 ? 17.422 8.938 -16.688 1 72.94 216 ALA A CA 1
ATOM 1682 C C . ALA A 1 216 ? 17.047 7.77 -15.781 1 72.94 216 ALA A C 1
ATOM 1684 O O . ALA A 1 216 ? 16.906 6.637 -16.234 1 72.94 216 ALA A O 1
ATOM 1685 N N . SER A 1 217 ? 16.812 8.055 -14.562 1 73.94 217 SER A N 1
ATOM 1686 C CA . SER A 1 217 ? 16.453 6.996 -13.617 1 73.94 217 SER A CA 1
ATOM 1687 C C . SER A 1 217 ? 14.992 6.574 -13.789 1 73.94 217 SER A C 1
ATOM 1689 O O . SER A 1 217 ? 14.562 5.574 -13.211 1 73.94 217 SER A O 1
ATOM 1691 N N . LYS A 1 218 ? 14.375 7.305 -14.656 1 76.19 218 LYS A N 1
ATOM 1692 C CA . LYS A 1 218 ? 12.984 6.965 -14.953 1 76.19 218 LYS A CA 1
ATOM 1693 C C . LYS A 1 218 ? 12.859 6.32 -16.328 1 76.19 218 LYS A C 1
ATOM 1695 O O . LYS A 1 218 ? 13.43 6.816 -17.312 1 76.19 218 LYS A O 1
ATOM 1700 N N . PHE A 1 219 ? 12.359 5.105 -16.328 1 73.31 219 PHE A N 1
ATOM 1701 C CA . PHE A 1 219 ? 12.125 4.375 -17.562 1 73.31 219 PHE A CA 1
ATOM 1702 C C . PHE A 1 219 ? 10.977 4.996 -18.344 1 73.31 219 PHE A C 1
ATOM 1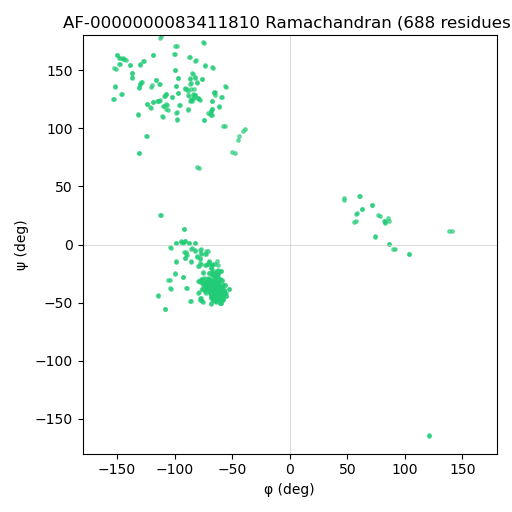704 O O . PHE A 1 219 ? 9.82 4.945 -17.922 1 73.31 219 PHE A O 1
ATOM 1711 N N . PHE A 1 220 ? 11.234 5.605 -19.5 1 68 220 PHE A N 1
ATOM 1712 C CA . PHE A 1 220 ? 10.289 6.305 -20.359 1 68 220 PHE A CA 1
ATOM 1713 C C . PHE A 1 220 ? 9.594 7.422 -19.594 1 68 220 PHE A C 1
ATOM 1715 O O . PHE A 1 220 ? 8.461 7.793 -19.922 1 68 220 PHE A O 1
ATOM 1722 N N . GLY A 1 221 ? 10.234 7.844 -18.484 1 71.06 221 GLY A N 1
ATOM 1723 C CA . GLY A 1 221 ? 9.68 8.922 -17.688 1 71.06 221 GLY A CA 1
ATOM 1724 C C . GLY A 1 221 ? 8.469 8.5 -16.875 1 71.06 221 GLY A C 1
ATOM 1725 O O . GLY A 1 221 ? 7.801 9.336 -16.266 1 71.06 221 GLY A O 1
ATOM 1726 N N . ILE A 1 222 ? 8.227 7.199 -16.922 1 78.31 222 ILE A N 1
ATOM 1727 C CA . ILE A 1 222 ? 6.98 6.723 -16.344 1 78.31 222 ILE A CA 1
ATOM 1728 C C . ILE A 1 222 ? 7.281 5.844 -15.133 1 78.31 222 ILE A C 1
ATOM 1730 O O . ILE A 1 222 ? 6.684 6.02 -14.062 1 78.31 222 ILE A O 1
ATOM 1734 N N . PHE A 1 223 ? 8.305 4.973 -15.359 1 85.94 223 PHE A N 1
ATOM 1735 C CA . PHE A 1 223 ? 8.633 4.016 -14.312 1 85.94 223 PHE A CA 1
ATOM 1736 C C . PHE A 1 223 ? 10.039 4.266 -13.773 1 85.94 223 PHE A C 1
ATOM 1738 O O . PHE A 1 223 ? 10.938 4.648 -14.516 1 85.94 223 PHE A O 1
ATOM 1745 N N . SER A 1 224 ? 10.172 4.117 -12.539 1 88.38 224 SER A N 1
ATOM 1746 C CA . SER A 1 224 ? 11.523 4.098 -12 1 88.38 224 SER A CA 1
ATOM 1747 C C . SER A 1 224 ? 12.211 2.764 -12.273 1 88.38 224 SER A C 1
ATOM 1749 O O . SER A 1 224 ? 11.555 1.718 -12.289 1 88.38 224 SER A O 1
ATOM 1751 N N . TRP A 1 225 ? 13.438 2.77 -12.555 1 88.81 225 TRP A N 1
ATOM 1752 C CA . TRP A 1 225 ? 14.188 1.548 -12.812 1 88.81 225 TRP A CA 1
ATOM 1753 C C . TRP A 1 225 ? 14.172 0.627 -11.602 1 88.81 225 TRP A C 1
ATOM 1755 O O . TRP A 1 225 ? 14.266 -0.595 -11.734 1 88.81 225 TRP A O 1
ATOM 1765 N N . SER A 1 226 ? 14.07 1.261 -10.406 1 91.31 226 SER A N 1
ATOM 1766 C CA . SER A 1 226 ? 13.961 0.457 -9.195 1 91.31 226 SER A CA 1
ATOM 1767 C C . SER A 1 226 ? 12.68 -0.374 -9.195 1 91.31 226 SER A C 1
ATOM 1769 O O . SER A 1 226 ? 12.695 -1.538 -8.789 1 91.31 226 SER A O 1
ATOM 1771 N N . GLU A 1 227 ? 11.594 0.19 -9.695 1 93.62 227 GLU A N 1
ATOM 1772 C CA . GLU A 1 227 ? 10.328 -0.529 -9.805 1 93.62 227 GLU A CA 1
ATOM 1773 C C . GLU A 1 227 ? 10.422 -1.654 -10.836 1 93.62 227 GLU A C 1
ATOM 1775 O O . GLU A 1 227 ? 9.891 -2.744 -10.617 1 93.62 227 GLU A O 1
ATOM 1780 N N . VAL A 1 228 ? 11.094 -1.345 -11.906 1 94.12 228 VAL A N 1
ATOM 1781 C CA . VAL A 1 228 ? 11.25 -2.324 -12.977 1 94.12 228 VAL A CA 1
ATOM 1782 C C . VAL A 1 228 ? 12.039 -3.527 -12.461 1 94.12 228 VAL A C 1
ATOM 1784 O O . VAL A 1 228 ? 11.648 -4.676 -12.688 1 94.12 228 VAL A O 1
ATOM 1787 N N . GLY A 1 229 ? 13.109 -3.24 -11.797 1 95.06 229 GLY A N 1
ATOM 1788 C CA . GLY A 1 229 ? 13.922 -4.312 -11.234 1 95.06 229 GLY A CA 1
ATOM 1789 C C . GLY A 1 229 ? 13.164 -5.164 -10.227 1 95.06 229 GLY A C 1
ATOM 1790 O O . GLY A 1 229 ? 13.227 -6.395 -10.281 1 95.06 229 GLY A O 1
ATOM 1791 N N . PHE A 1 230 ? 12.469 -4.547 -9.328 1 96.12 230 PHE A N 1
ATOM 1792 C CA . PHE A 1 230 ? 11.719 -5.266 -8.305 1 96.12 230 PHE A CA 1
ATOM 1793 C C . PHE A 1 230 ? 10.648 -6.145 -8.938 1 96.12 230 PHE A C 1
ATOM 1795 O O . PHE A 1 230 ? 10.445 -7.289 -8.523 1 96.12 230 PHE A O 1
ATOM 1802 N N . ALA A 1 231 ? 9.969 -5.562 -9.883 1 96.38 231 ALA A N 1
ATOM 1803 C CA . ALA A 1 231 ? 8.953 -6.332 -10.602 1 96.38 231 ALA A CA 1
ATOM 1804 C C . ALA A 1 231 ? 9.57 -7.527 -11.32 1 96.38 231 ALA A C 1
ATOM 1806 O O . ALA A 1 231 ? 9.031 -8.633 -11.281 1 96.38 231 ALA A O 1
ATOM 1807 N N . TYR A 1 232 ? 10.703 -7.344 -11.969 1 97.31 232 TYR A N 1
ATOM 1808 C CA . TYR A 1 232 ? 11.367 -8.414 -12.711 1 97.31 232 TYR A CA 1
ATOM 1809 C C . TYR A 1 232 ? 11.727 -9.57 -11.789 1 97.31 232 TYR A C 1
ATOM 1811 O O . TYR A 1 232 ? 11.344 -10.719 -12.047 1 97.31 232 TYR A O 1
ATOM 1819 N N . PHE A 1 233 ? 12.359 -9.273 -10.703 1 97.62 233 PHE A N 1
ATOM 1820 C CA . PHE A 1 233 ? 12.852 -10.328 -9.828 1 97.62 233 PHE A CA 1
ATOM 1821 C C . PHE A 1 233 ? 11.703 -10.992 -9.086 1 97.62 233 PHE A C 1
ATOM 1823 O O . PHE A 1 233 ? 11.734 -12.203 -8.844 1 97.62 233 PHE A O 1
ATOM 1830 N N . SER A 1 234 ? 10.711 -10.234 -8.719 1 97 234 SER A N 1
ATOM 1831 C CA . SER A 1 234 ? 9.57 -10.82 -8.023 1 97 234 SER A CA 1
ATOM 1832 C C . SER A 1 234 ? 8.82 -11.797 -8.922 1 97 234 SER A C 1
ATOM 1834 O O . SER A 1 234 ? 8.531 -12.93 -8.508 1 97 234 SER A O 1
ATOM 1836 N N . VAL A 1 235 ? 8.555 -11.352 -10.117 1 96.94 235 VAL A N 1
ATOM 1837 C CA . VAL A 1 235 ? 7.824 -12.195 -11.062 1 96.94 235 VAL A CA 1
ATOM 1838 C C . VAL A 1 235 ? 8.68 -13.398 -11.445 1 96.94 235 VAL A C 1
ATOM 1840 O O . VAL A 1 235 ? 8.188 -14.523 -11.516 1 96.94 235 VAL A O 1
ATOM 1843 N N . SER A 1 236 ? 9.977 -13.156 -11.711 1 97.31 236 SER A N 1
ATOM 1844 C CA . SER A 1 236 ? 10.875 -14.242 -12.094 1 97.31 236 SER A CA 1
ATOM 1845 C C . SER A 1 236 ? 10.977 -15.297 -11 1 97.31 236 SER A C 1
ATOM 1847 O O . SER A 1 236 ? 10.922 -16.5 -11.273 1 97.31 236 SER A O 1
ATOM 1849 N N . LEU A 1 237 ? 11.078 -14.844 -9.797 1 97.12 237 LEU A N 1
ATOM 1850 C CA . LEU A 1 237 ? 11.172 -15.766 -8.68 1 97.12 237 LEU A CA 1
ATOM 1851 C C . LEU A 1 237 ? 9.891 -16.578 -8.523 1 97.12 237 LEU A C 1
ATOM 1853 O O . LEU A 1 237 ? 9.922 -17.797 -8.43 1 97.12 237 LEU A O 1
ATOM 1857 N N . LEU A 1 238 ? 8.773 -15.914 -8.547 1 95.38 238 LEU A N 1
ATOM 1858 C CA . LEU A 1 238 ? 7.492 -16.578 -8.344 1 95.38 238 LEU A CA 1
ATOM 1859 C C . LEU A 1 238 ? 7.188 -17.531 -9.5 1 95.38 238 LEU A C 1
ATOM 1861 O O . LEU A 1 238 ? 6.695 -18.641 -9.281 1 95.38 238 LEU A O 1
ATOM 1865 N N . ALA A 1 239 ? 7.477 -17.094 -10.688 1 95.06 239 ALA A N 1
ATOM 1866 C CA . ALA A 1 239 ? 7.246 -17.922 -11.859 1 95.06 239 ALA A CA 1
ATOM 1867 C C . ALA A 1 239 ? 8.117 -19.188 -11.812 1 95.06 239 ALA A C 1
ATOM 1869 O O . ALA A 1 239 ? 7.664 -20.281 -12.156 1 95.06 239 ALA A O 1
ATOM 1870 N N . LEU A 1 240 ? 9.391 -19.016 -11.453 1 95.69 240 LEU A N 1
ATOM 1871 C CA . LEU A 1 240 ? 10.297 -20.156 -11.359 1 95.69 240 LEU A CA 1
ATOM 1872 C C . LEU A 1 240 ? 9.805 -21.156 -10.32 1 95.69 240 LEU A C 1
ATOM 1874 O O . LEU A 1 240 ? 9.805 -22.359 -10.57 1 95.69 240 LEU A O 1
ATOM 1878 N N . LEU A 1 241 ? 9.312 -20.656 -9.195 1 94.44 241 LEU A N 1
ATOM 1879 C CA . LEU A 1 241 ? 8.891 -21.5 -8.094 1 94.44 241 LEU A CA 1
ATOM 1880 C C . LEU A 1 241 ? 7.562 -22.188 -8.414 1 94.44 241 LEU A C 1
ATOM 1882 O O . LEU A 1 241 ? 7.363 -23.359 -8.078 1 94.44 241 LEU A O 1
ATOM 1886 N N . MET A 1 242 ? 6.672 -21.516 -9.055 1 90.5 242 MET A N 1
ATOM 1887 C CA . MET A 1 242 ? 5.328 -22.031 -9.281 1 90.5 242 MET A CA 1
ATOM 1888 C C . MET A 1 242 ? 5.262 -22.812 -10.586 1 90.5 242 MET A C 1
ATOM 1890 O O . MET A 1 242 ? 4.539 -23.812 -10.68 1 90.5 242 MET A O 1
ATOM 1894 N N . PHE A 1 243 ? 5.973 -22.328 -11.555 1 91.44 243 PHE A N 1
ATOM 1895 C CA . PHE A 1 243 ? 5.949 -22.953 -12.875 1 91.44 243 PHE A CA 1
ATOM 1896 C C . PHE A 1 243 ? 7.363 -23.188 -13.391 1 91.44 243 PHE A C 1
ATOM 1898 O O . PHE A 1 243 ? 7.781 -22.578 -14.375 1 91.44 243 PHE A O 1
ATOM 1905 N N . PRO A 1 244 ? 7.949 -24.203 -12.906 1 92.75 244 PRO A N 1
ATOM 1906 C CA . PRO A 1 244 ? 9.328 -24.453 -13.328 1 92.75 244 PRO A CA 1
ATOM 1907 C C . PRO A 1 244 ? 9.43 -24.812 -14.812 1 92.75 244 PRO A C 1
ATOM 1909 O O . PRO A 1 244 ? 10.492 -24.656 -15.414 1 92.75 244 PRO A O 1
ATOM 1912 N N . GLN A 1 245 ? 8.305 -25.172 -15.398 1 89.62 245 GLN A N 1
ATOM 1913 C CA . GLN A 1 245 ? 8.312 -25.531 -16.812 1 89.62 245 GLN A CA 1
ATOM 1914 C C . GLN A 1 245 ? 8.547 -24.297 -17.688 1 89.62 245 GLN A C 1
ATOM 1916 O O . GLN A 1 245 ? 8.859 -24.422 -18.875 1 89.62 245 GLN A O 1
ATOM 1921 N N . TRP A 1 246 ? 8.414 -23.078 -17.109 1 91.75 246 TRP A N 1
ATOM 1922 C CA . TRP A 1 246 ? 8.586 -21.844 -17.859 1 91.75 246 TRP A CA 1
ATOM 1923 C C . TRP A 1 246 ? 10.023 -21.344 -17.781 1 91.75 246 TRP A C 1
ATOM 1925 O O . TRP A 1 246 ? 10.328 -20.219 -18.188 1 91.75 246 TRP A O 1
ATOM 1935 N N . ILE A 1 247 ? 10.922 -22.172 -17.328 1 94.31 247 ILE A N 1
ATOM 1936 C CA . ILE A 1 247 ? 12.305 -21.766 -17.078 1 94.31 247 ILE A CA 1
ATOM 1937 C C . ILE A 1 247 ? 12.953 -21.297 -18.375 1 94.31 247 ILE A C 1
ATOM 1939 O O . ILE A 1 247 ? 13.758 -20.375 -18.375 1 94.31 247 ILE A O 1
ATOM 1943 N N . ARG A 1 248 ? 12.57 -21.875 -19.484 1 93.94 248 ARG A N 1
ATOM 1944 C CA . ARG A 1 248 ? 13.141 -21.484 -20.781 1 93.94 248 ARG A CA 1
ATOM 1945 C C . ARG A 1 248 ? 12.727 -20.062 -21.156 1 93.94 248 ARG A C 1
ATOM 1947 O O . ARG A 1 248 ? 13.531 -19.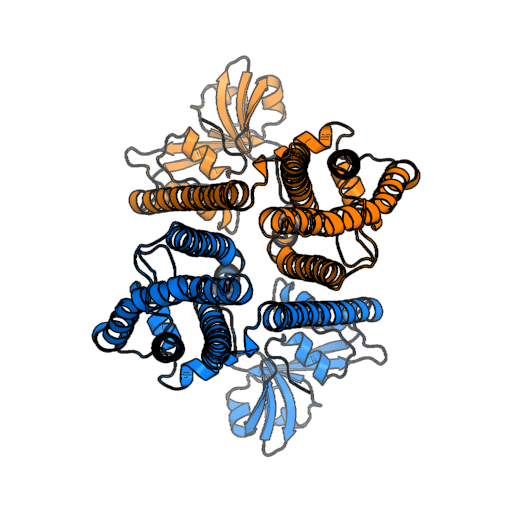297 -21.703 1 93.94 248 ARG A O 1
ATOM 1954 N N . TYR A 1 249 ? 11.484 -19.719 -20.875 1 94.62 249 TYR A N 1
ATOM 1955 C CA . TYR A 1 249 ? 10.984 -18.375 -21.172 1 94.62 249 TYR A CA 1
ATOM 1956 C C . TYR A 1 249 ? 11.586 -17.344 -20.219 1 94.62 249 TYR A C 1
ATOM 1958 O O . TYR A 1 249 ? 11.836 -16.203 -20.609 1 94.62 249 TYR A O 1
ATOM 1966 N N . LEU A 1 250 ? 11.82 -17.766 -19 1 95.88 250 LEU A N 1
ATOM 1967 C CA . LEU A 1 250 ? 12.492 -16.891 -18.047 1 95.88 250 LEU A CA 1
ATOM 1968 C C . LEU A 1 250 ? 13.914 -16.578 -18.5 1 95.88 250 LEU A C 1
ATOM 1970 O O . LEU A 1 250 ? 14.375 -15.445 -18.359 1 95.88 250 LEU A O 1
ATOM 1974 N N . ALA A 1 251 ? 14.539 -17.609 -19.047 1 96.12 251 ALA A N 1
ATOM 1975 C CA . ALA A 1 251 ? 15.891 -17.422 -19.578 1 96.12 251 ALA A CA 1
ATOM 1976 C C . ALA A 1 251 ? 15.891 -16.406 -20.703 1 96.12 251 ALA A C 1
ATOM 1978 O O . ALA A 1 251 ? 16.766 -15.531 -20.766 1 96.12 251 ALA A O 1
ATOM 1979 N N . LEU A 1 252 ? 14.938 -16.484 -21.531 1 94.56 252 LEU A N 1
ATOM 1980 C CA . LEU A 1 252 ? 14.828 -15.547 -22.641 1 94.56 252 LEU A CA 1
ATOM 1981 C C . LEU A 1 252 ? 14.594 -14.125 -22.141 1 94.56 252 LEU A C 1
ATOM 1983 O O . LEU A 1 252 ? 15.164 -13.172 -22.672 1 94.56 252 LEU A O 1
ATOM 1987 N N . CYS A 1 253 ? 13.734 -13.969 -21.156 1 94.75 253 CYS A N 1
ATOM 1988 C CA . CYS A 1 253 ? 13.477 -12.664 -20.578 1 94.75 253 CYS A CA 1
ATOM 1989 C C . CYS A 1 253 ? 14.75 -12.078 -19.969 1 94.75 253 CYS A C 1
ATOM 1991 O O . CYS A 1 253 ? 14.977 -10.867 -20.047 1 94.75 253 CYS A O 1
ATOM 1993 N N . ASN A 1 254 ? 15.562 -12.945 -19.391 1 96.5 254 ASN A N 1
ATOM 1994 C CA . ASN A 1 254 ? 16.844 -12.492 -18.844 1 96.5 254 ASN A CA 1
ATOM 1995 C C . ASN A 1 254 ? 17.75 -11.953 -19.938 1 96.5 254 ASN A C 1
ATOM 1997 O O . ASN A 1 254 ? 18.391 -10.922 -19.766 1 96.5 254 ASN A O 1
ATOM 2001 N N . VAL A 1 255 ? 17.766 -12.641 -21.062 1 94.69 255 VAL A N 1
ATOM 2002 C CA . VAL A 1 255 ? 18.594 -12.219 -22.188 1 94.69 255 VAL A CA 1
ATOM 2003 C C . VAL A 1 255 ? 18.141 -10.852 -22.688 1 94.69 255 VAL A C 1
ATOM 2005 O O . VAL A 1 255 ? 18.969 -9.992 -23.016 1 94.69 255 VAL A O 1
ATOM 2008 N N . CYS A 1 256 ? 16.859 -10.625 -22.656 1 92.75 256 CYS A N 1
ATOM 2009 C CA . CYS A 1 256 ? 16.312 -9.359 -23.109 1 92.75 256 CYS A CA 1
ATOM 2010 C C . CYS A 1 256 ? 16.703 -8.219 -22.172 1 92.75 256 CYS A C 1
ATOM 2012 O O . CYS A 1 256 ? 16.656 -7.051 -22.562 1 92.75 256 CYS A O 1
ATOM 2014 N N . CYS A 1 257 ? 17.078 -8.539 -20.969 1 93.81 257 CYS A N 1
ATOM 2015 C CA . CYS A 1 257 ? 17.422 -7.52 -19.984 1 93.81 257 CYS A CA 1
ATOM 2016 C C . CYS A 1 257 ? 18.891 -7.117 -20.125 1 93.81 257 CYS A C 1
ATOM 2018 O O . CYS A 1 257 ? 19.297 -6.074 -19.609 1 93.81 257 CYS A O 1
ATOM 2020 N N . LEU A 1 258 ? 19.688 -7.883 -20.844 1 93.94 258 LEU A N 1
ATOM 2021 C CA . LEU A 1 258 ? 21.141 -7.711 -20.844 1 93.94 258 LEU A CA 1
ATOM 2022 C C . LEU A 1 258 ? 21.531 -6.418 -21.562 1 93.94 258 LEU A C 1
ATOM 2024 O O . LEU A 1 258 ? 22.406 -5.695 -21.094 1 93.94 258 LEU A O 1
ATOM 2028 N N . PRO A 1 259 ? 20.875 -6.09 -22.656 1 92.31 259 PRO A N 1
ATOM 2029 C CA . PRO A 1 259 ? 21.25 -4.824 -23.297 1 92.31 259 PRO A CA 1
ATOM 2030 C C . PRO A 1 259 ? 21.078 -3.625 -22.359 1 92.31 259 PRO A C 1
ATOM 2032 O O . PRO A 1 259 ? 21.859 -2.678 -22.422 1 92.31 259 PRO A O 1
ATOM 2035 N N . PHE A 1 260 ? 20.125 -3.672 -21.609 1 90.5 260 PHE A N 1
ATOM 2036 C CA . PHE A 1 260 ? 19.906 -2.588 -20.656 1 90.5 260 PHE A CA 1
ATOM 2037 C C . PHE A 1 260 ? 21.062 -2.467 -19.672 1 90.5 260 PHE A C 1
ATOM 2039 O O . PHE A 1 260 ? 21.422 -1.364 -19.25 1 90.5 260 PHE A O 1
ATOM 2046 N N . THR A 1 261 ? 21.625 -3.553 -19.312 1 92.06 261 THR A N 1
ATOM 2047 C CA . THR A 1 261 ? 22.734 -3.533 -18.359 1 92.06 261 THR A CA 1
ATOM 2048 C C . THR A 1 261 ? 23.938 -2.785 -18.938 1 92.06 261 THR A C 1
ATOM 2050 O O . THR A 1 261 ? 24.609 -2.053 -18.219 1 92.06 261 THR A O 1
ATOM 2053 N N . PHE A 1 262 ? 24.141 -2.92 -20.203 1 91.88 262 PHE A N 1
ATOM 2054 C CA . PHE A 1 262 ? 25.234 -2.199 -20.859 1 91.88 262 PHE A CA 1
ATOM 2055 C C . PHE A 1 262 ? 24.953 -0.702 -20.875 1 91.88 262 PHE A C 1
ATOM 2057 O O . PHE A 1 262 ? 25.828 0.107 -20.578 1 91.88 262 PHE A O 1
ATOM 2064 N N . TRP A 1 263 ? 23.797 -0.462 -21.203 1 89.88 263 TRP A N 1
ATOM 2065 C CA . TRP A 1 263 ? 23.406 0.943 -21.234 1 89.88 263 TRP A CA 1
ATOM 2066 C C . TRP A 1 263 ? 23.516 1.578 -19.859 1 89.88 263 TRP A C 1
ATOM 2068 O O . TRP A 1 263 ? 24.031 2.693 -19.719 1 89.88 263 TRP A O 1
ATOM 2078 N N . SER A 1 264 ? 23.109 0.92 -18.812 1 89.94 264 SER A N 1
ATOM 2079 C CA . SER A 1 264 ? 23.125 1.438 -17.453 1 89.94 264 SER A CA 1
ATOM 2080 C C . SER A 1 264 ? 24.547 1.729 -16.984 1 89.94 264 SER A C 1
ATOM 2082 O O . SER A 1 264 ? 24.812 2.797 -16.438 1 89.94 264 SER A O 1
ATOM 2084 N N . ILE A 1 265 ? 25.422 0.837 -17.266 1 91.19 265 ILE A N 1
ATOM 2085 C CA . ILE A 1 265 ? 26.812 0.989 -16.844 1 91.19 265 ILE A CA 1
ATOM 2086 C C . ILE A 1 265 ? 27.469 2.133 -17.609 1 91.19 265 ILE A C 1
ATOM 2088 O O . ILE A 1 265 ? 28.172 2.959 -17.031 1 91.19 265 ILE A O 1
ATOM 2092 N N . LEU A 1 266 ? 27.203 2.227 -18.938 1 91.31 266 LEU A N 1
ATOM 2093 C CA . LEU A 1 266 ? 27.781 3.289 -19.75 1 91.31 266 LEU A CA 1
ATOM 2094 C C . LEU A 1 266 ? 27.234 4.648 -19.344 1 91.31 266 LEU A C 1
ATOM 2096 O O . LEU A 1 266 ? 27.953 5.645 -19.344 1 91.31 266 LEU A O 1
ATOM 2100 N N . TYR A 1 267 ? 26 4.648 -19.016 1 88.88 267 TYR A N 1
ATOM 2101 C CA . TYR A 1 267 ? 25.375 5.895 -18.594 1 88.88 267 TYR A CA 1
ATOM 2102 C C . TYR A 1 267 ? 25.984 6.391 -17.281 1 88.88 267 TYR A C 1
ATOM 2104 O O . TYR A 1 267 ? 26.266 7.586 -17.125 1 88.88 267 TYR A O 1
ATOM 2112 N N . GLN A 1 268 ? 26.219 5.523 -16.344 1 89 268 GLN A N 1
ATOM 2113 C CA . GLN A 1 268 ? 26.797 5.891 -15.062 1 89 268 GLN A CA 1
ATOM 2114 C C . GLN A 1 268 ? 28.234 6.383 -15.227 1 89 268 GLN A C 1
ATOM 2116 O O . GLN A 1 268 ? 28.641 7.355 -14.594 1 89 268 GLN A O 1
ATOM 2121 N N . ARG A 1 269 ? 28.953 5.766 -16.109 1 89.44 269 ARG A N 1
ATOM 2122 C CA . ARG A 1 269 ? 30.375 6.09 -16.297 1 89.44 269 ARG A CA 1
ATOM 2123 C C . ARG A 1 269 ? 30.531 7.383 -17.094 1 89.44 269 ARG A C 1
ATOM 2125 O O . ARG A 1 269 ? 31.312 8.25 -16.719 1 89.44 269 ARG A O 1
ATOM 2132 N N . PHE A 1 270 ? 29.812 7.578 -18.188 1 91.25 270 PHE A N 1
ATOM 2133 C CA . PHE A 1 270 ? 30.094 8.648 -19.141 1 91.25 270 PHE A CA 1
ATOM 2134 C C . PHE A 1 270 ? 29.156 9.828 -18.922 1 91.25 270 PHE A C 1
ATOM 2136 O O . PHE A 1 270 ? 29.5 10.969 -19.234 1 91.25 270 PHE A O 1
ATOM 2143 N N . ARG A 1 271 ? 28 9.664 -18.375 1 87.06 271 ARG A N 1
ATOM 2144 C CA . ARG A 1 271 ? 27.031 10.75 -18.234 1 87.06 271 ARG A CA 1
ATOM 2145 C C . ARG A 1 271 ? 26.906 11.195 -16.781 1 87.06 271 ARG A C 1
ATOM 2147 O O . ARG A 1 271 ? 27.125 12.367 -16.469 1 87.06 271 ARG A O 1
ATOM 2154 N N . ALA A 1 272 ? 26.609 10.312 -15.93 1 86.88 272 ALA A N 1
ATOM 2155 C CA . ALA A 1 272 ? 26.406 10.656 -14.523 1 86.88 272 ALA A CA 1
ATOM 2156 C C . ALA A 1 272 ? 27.734 10.883 -13.805 1 86.88 272 ALA A C 1
ATOM 2158 O O . ALA A 1 272 ? 27.812 11.656 -12.852 1 86.88 272 ALA A O 1
ATOM 2159 N N . HIS A 1 273 ? 28.781 10.195 -14.18 1 90.38 273 HIS A N 1
ATOM 2160 C CA . HIS A 1 273 ? 30.094 10.258 -13.562 1 90.38 273 HIS A CA 1
ATOM 2161 C C . HIS A 1 273 ? 30.031 9.922 -12.078 1 90.38 273 HIS A C 1
ATOM 2163 O O . HIS A 1 273 ? 30.766 10.508 -11.273 1 90.38 273 HIS A O 1
ATOM 2169 N N . LYS A 1 274 ? 29.031 9.148 -11.742 1 90.5 274 LYS A N 1
ATOM 2170 C CA . LYS A 1 274 ? 28.844 8.617 -10.398 1 90.5 274 LYS A CA 1
ATOM 2171 C C . LYS A 1 274 ? 28.438 7.145 -10.438 1 90.5 274 LYS A C 1
ATOM 2173 O O . LYS A 1 274 ? 27.797 6.699 -11.391 1 90.5 274 LYS A O 1
ATOM 2178 N N . TRP A 1 275 ? 28.859 6.449 -9.469 1 91.06 275 TRP A N 1
ATOM 2179 C CA . TRP A 1 275 ? 28.562 5.02 -9.445 1 91.06 275 TRP A CA 1
ATOM 2180 C C . TRP A 1 275 ? 27.531 4.691 -8.375 1 91.06 275 TRP A C 1
ATOM 2182 O O . TRP A 1 275 ? 27.688 5.082 -7.215 1 91.06 275 TRP A O 1
ATOM 2192 N N . CYS A 1 276 ? 26.562 4.043 -8.766 1 91.75 276 CYS A N 1
ATOM 2193 C CA . CYS A 1 276 ? 25.547 3.52 -7.867 1 91.75 276 CYS A CA 1
ATOM 2194 C C . CYS A 1 276 ? 25.797 2.055 -7.539 1 91.75 276 CYS A C 1
ATOM 2196 O O . CYS A 1 276 ? 25.578 1.178 -8.375 1 91.75 276 CYS A O 1
ATOM 2198 N N . THR A 1 277 ? 26.219 1.764 -6.383 1 93.81 277 THR A N 1
ATOM 2199 C CA . THR A 1 277 ? 26.609 0.422 -5.969 1 93.81 277 THR A CA 1
ATOM 2200 C C . THR A 1 277 ? 25.438 -0.551 -6.109 1 93.81 277 THR A C 1
ATOM 2202 O O . THR A 1 277 ? 25.625 -1.682 -6.566 1 93.81 277 THR A O 1
ATOM 2205 N N . LEU A 1 278 ? 24.297 -0.178 -5.75 1 94.19 278 LEU A N 1
ATOM 2206 C CA . LEU A 1 278 ? 23.125 -1.048 -5.84 1 94.19 278 LEU A CA 1
ATOM 2207 C C . LEU A 1 278 ? 22.781 -1.351 -7.293 1 94.19 278 LEU A C 1
ATOM 2209 O O . LEU A 1 278 ? 22.422 -2.484 -7.629 1 94.19 278 LEU A O 1
ATOM 2213 N N . CYS A 1 279 ? 22.859 -0.364 -8.156 1 92.75 279 CYS A N 1
ATOM 2214 C CA . CYS A 1 279 ? 22.578 -0.549 -9.578 1 92.75 279 CYS A CA 1
ATOM 2215 C C . CYS A 1 279 ? 23.578 -1.52 -10.195 1 92.75 279 CYS A C 1
ATOM 2217 O O . CYS A 1 279 ? 23.188 -2.439 -10.922 1 92.75 279 CYS A O 1
ATOM 2219 N N . VAL A 1 280 ? 24.797 -1.318 -9.883 1 94.81 280 VAL A N 1
ATOM 2220 C CA . VAL A 1 280 ? 25.844 -2.178 -10.414 1 94.81 280 VAL A CA 1
ATOM 2221 C C . VAL A 1 280 ? 25.656 -3.604 -9.898 1 94.81 280 VAL A C 1
ATOM 2223 O O . VAL A 1 280 ? 25.844 -4.566 -10.648 1 94.81 280 VAL A O 1
ATOM 2226 N N . SER A 1 281 ? 25.312 -3.727 -8.641 1 95.94 281 SER A N 1
ATOM 2227 C CA . SER A 1 281 ? 25.078 -5.043 -8.055 1 95.94 281 SER A CA 1
ATOM 2228 C C . SER A 1 281 ? 23.906 -5.746 -8.742 1 95.94 281 SER A C 1
ATOM 2230 O O . SER A 1 281 ? 23.953 -6.953 -8.984 1 95.94 281 SER A O 1
ATOM 2232 N N . VAL A 1 282 ? 22.828 -5.043 -9.039 1 96.12 282 VAL A N 1
ATOM 2233 C CA . VAL A 1 282 ? 21.672 -5.613 -9.734 1 96.12 282 VAL A CA 1
ATOM 2234 C C . VAL A 1 282 ? 22.094 -6.082 -11.125 1 96.12 282 VAL A C 1
ATOM 2236 O O . VAL A 1 282 ? 21.719 -7.18 -11.555 1 96.12 282 VAL A O 1
ATOM 2239 N N . GLN A 1 283 ? 22.922 -5.254 -11.828 1 95.88 283 GLN A N 1
ATOM 2240 C CA . GLN A 1 283 ? 23.406 -5.629 -13.156 1 95.88 283 GLN A CA 1
ATOM 2241 C C . GLN A 1 283 ? 24.281 -6.871 -13.094 1 95.88 283 GLN A C 1
ATOM 2243 O O . GLN A 1 283 ? 24.172 -7.766 -13.93 1 95.88 283 GLN A O 1
ATOM 2248 N N . ALA A 1 284 ? 25.094 -6.895 -12.078 1 96.56 284 ALA A N 1
ATOM 2249 C CA . ALA A 1 284 ? 25.922 -8.078 -11.875 1 96.56 284 ALA A CA 1
ATOM 2250 C C . ALA A 1 284 ? 25.078 -9.32 -11.656 1 96.56 284 ALA A C 1
ATOM 2252 O O . ALA A 1 284 ? 25.375 -10.391 -12.18 1 96.56 284 ALA A O 1
ATOM 2253 N N . THR A 1 285 ? 24.031 -9.164 -10.891 1 97.5 285 THR A N 1
ATOM 2254 C CA . THR A 1 285 ? 23.125 -10.281 -10.617 1 97.5 285 THR A CA 1
ATOM 2255 C C . THR A 1 285 ? 22.453 -10.75 -11.906 1 97.5 285 THR A C 1
ATOM 2257 O O . THR A 1 285 ? 22.281 -11.953 -12.117 1 97.5 285 THR A O 1
ATOM 2260 N N . LEU A 1 286 ? 22.078 -9.852 -12.797 1 97.5 286 LEU A N 1
ATOM 2261 C CA . LEU A 1 286 ? 21.438 -10.203 -14.062 1 97.5 286 LEU A CA 1
ATOM 2262 C C . LEU A 1 286 ? 22.391 -11.023 -14.938 1 97.5 286 LEU A C 1
ATOM 2264 O O . LEU A 1 286 ? 21.969 -11.977 -15.586 1 97.5 286 LEU A O 1
ATOM 2268 N N . TRP A 1 287 ? 23.641 -10.656 -14.875 1 97.06 287 TRP A N 1
ATOM 2269 C CA . TRP A 1 287 ? 24.625 -11.398 -15.656 1 97.06 287 TRP A CA 1
ATOM 2270 C C . TRP A 1 287 ? 24.891 -12.766 -15.047 1 97.06 287 TRP A C 1
ATOM 2272 O O . TRP A 1 287 ? 25.062 -13.758 -15.766 1 97.06 287 TRP A O 1
ATOM 2282 N N . LEU A 1 288 ? 24.984 -12.82 -13.758 1 97.38 288 LEU A N 1
ATOM 2283 C CA . LEU A 1 288 ? 25.125 -14.109 -13.086 1 97.38 288 LEU A CA 1
ATOM 2284 C C . LEU A 1 288 ? 23.969 -15.039 -13.43 1 97.38 288 LEU A C 1
ATOM 2286 O O . LEU A 1 288 ? 24.156 -16.234 -13.648 1 97.38 288 LEU A O 1
ATOM 2290 N N . LEU A 1 289 ? 22.797 -14.477 -13.469 1 97.5 289 LEU A N 1
ATOM 2291 C CA . LEU A 1 289 ? 21.625 -15.25 -13.875 1 97.5 289 LEU A CA 1
ATOM 2292 C C . LEU A 1 289 ? 21.797 -15.789 -15.289 1 97.5 289 LEU A C 1
ATOM 2294 O O . LEU A 1 289 ? 21.5 -16.969 -15.547 1 97.5 289 LEU A O 1
ATOM 2298 N N . PHE A 1 290 ? 22.281 -14.945 -16.188 1 96.81 290 PHE A N 1
ATOM 2299 C CA . PHE A 1 290 ? 22.484 -15.336 -17.562 1 96.81 290 PHE A CA 1
ATOM 2300 C C . PHE A 1 290 ? 23.422 -16.531 -17.672 1 96.81 290 PHE A C 1
ATOM 2302 O O . PHE A 1 290 ? 23.125 -17.516 -18.359 1 96.81 290 PHE A O 1
ATOM 2309 N N . PHE A 1 291 ? 24.453 -16.5 -16.938 1 96.5 291 PHE A N 1
ATOM 2310 C CA . PHE A 1 291 ? 25.438 -17.578 -16.969 1 96.5 291 PHE A CA 1
ATOM 2311 C C . PHE A 1 291 ? 24.859 -18.859 -16.359 1 96.5 291 PHE A C 1
ATOM 2313 O O . PHE A 1 291 ? 25.172 -19.953 -16.797 1 96.5 291 PHE A O 1
ATOM 2320 N N . CYS A 1 292 ? 24.047 -18.672 -15.375 1 95.56 292 CYS A N 1
ATOM 2321 C CA . CYS A 1 292 ? 23.406 -19.844 -14.773 1 95.56 292 CYS A CA 1
ATOM 2322 C C . CYS A 1 292 ? 22.406 -20.469 -15.742 1 95.56 292 CYS A C 1
ATOM 2324 O O . CYS A 1 292 ? 22.344 -21.703 -15.852 1 95.56 292 CYS A O 1
ATOM 2326 N N . TYR A 1 293 ? 21.656 -19.625 -16.453 1 95.94 293 TYR A N 1
ATOM 2327 C CA . TYR A 1 293 ? 20.734 -20.156 -17.453 1 95.94 293 TYR A CA 1
ATOM 2328 C C . TYR A 1 293 ? 21.484 -20.875 -18.562 1 95.94 293 TYR A C 1
ATOM 2330 O O . TYR A 1 293 ? 21.047 -21.922 -19.047 1 95.94 293 TYR A O 1
ATOM 2338 N N . LEU A 1 294 ? 22.625 -20.312 -18.969 1 94.25 294 LEU A N 1
ATOM 2339 C CA . LEU A 1 294 ? 23.453 -20.891 -20.031 1 94.25 294 LEU A CA 1
ATOM 2340 C C . LEU A 1 294 ? 24.047 -22.219 -19.594 1 94.25 294 LEU A C 1
ATOM 2342 O O . LEU A 1 294 ? 23.984 -23.203 -20.344 1 94.25 294 LEU A O 1
ATOM 2346 N N . SER A 1 295 ? 24.547 -22.25 -18.391 1 93.31 295 SER A N 1
ATOM 2347 C CA . SER A 1 295 ? 25.188 -23.453 -17.891 1 93.31 295 SER A CA 1
ATOM 2348 C C . SER A 1 295 ? 24.172 -24.578 -17.656 1 93.31 295 SER A C 1
ATOM 2350 O O . SER A 1 295 ? 24.5 -25.75 -17.766 1 93.31 295 SER A O 1
ATOM 2352 N N . GLY A 1 296 ? 22.984 -24.25 -17.312 1 92.38 296 GLY A N 1
ATOM 2353 C CA . GLY A 1 296 ? 21.953 -25.25 -17.109 1 92.38 296 GLY A CA 1
ATOM 2354 C C . GLY A 1 296 ? 21.328 -25.734 -18.406 1 92.38 296 GLY A C 1
ATOM 2355 O O . GLY A 1 296 ? 20.547 -26.688 -18.406 1 92.38 296 GLY A O 1
ATOM 2356 N N . GLY A 1 297 ? 21.609 -25.078 -19.531 1 91.5 297 GLY A N 1
ATOM 2357 C CA . GLY A 1 297 ? 21.078 -25.469 -20.844 1 91.5 297 GLY A CA 1
ATOM 2358 C C . GLY A 1 297 ? 19.641 -25.031 -21.047 1 91.5 297 GLY A C 1
ATOM 2359 O O . GLY A 1 297 ? 18.906 -25.688 -21.812 1 91.5 297 GLY A O 1
ATOM 2360 N N . TRP A 1 298 ? 19.266 -24.047 -20.359 1 91.31 298 TRP A N 1
ATOM 2361 C CA . TRP A 1 298 ? 17.859 -23.688 -20.406 1 91.31 298 TRP A CA 1
ATOM 2362 C C . TRP A 1 298 ? 17.562 -22.766 -21.594 1 91.31 298 TRP A C 1
ATOM 2364 O O . TRP A 1 298 ? 16.406 -22.406 -21.844 1 91.31 298 TRP A O 1
ATOM 2374 N N . LEU A 1 299 ? 18.578 -22.406 -22.297 1 90.94 299 LEU A N 1
ATOM 2375 C CA . LEU A 1 299 ? 18.391 -21.547 -23.469 1 90.94 299 LEU A CA 1
ATOM 2376 C C . LEU A 1 299 ? 18.172 -22.375 -24.719 1 90.94 299 LEU A C 1
ATOM 2378 O O . LEU A 1 299 ? 17.766 -21.844 -25.766 1 90.94 299 LEU A O 1
ATOM 2382 N N . LYS A 1 300 ? 18.312 -23.656 -24.578 1 86.94 300 LYS A N 1
ATOM 2383 C CA . LYS A 1 300 ? 18.141 -24.531 -25.734 1 86.94 300 LYS A CA 1
ATOM 2384 C C . LYS A 1 300 ? 16.656 -24.844 -25.953 1 86.94 300 LYS A C 1
ATOM 2386 O O . LYS A 1 300 ? 15.922 -25.109 -25 1 86.94 300 LYS A O 1
ATOM 2391 N N . GLY A 1 301 ? 16.141 -24.672 -27.141 1 80.81 301 GLY A N 1
ATOM 2392 C CA . GLY A 1 301 ? 14.789 -25.062 -27.516 1 80.81 301 GLY A CA 1
ATOM 2393 C C . GLY A 1 301 ? 13.75 -24.016 -27.172 1 80.81 301 GLY A C 1
ATOM 2394 O O . GLY A 1 301 ? 12.602 -24.344 -26.875 1 80.81 301 GLY A O 1
ATOM 2395 N N . VAL A 1 302 ? 14.125 -22.906 -27.047 1 77.75 302 VAL A N 1
ATOM 2396 C CA . VAL A 1 302 ? 13.211 -21.812 -26.719 1 77.75 302 VAL A CA 1
ATOM 2397 C C . VAL A 1 302 ? 12.305 -21.516 -27.906 1 77.75 302 VAL A C 1
ATOM 2399 O O . VAL A 1 302 ? 11.141 -21.156 -27.734 1 77.75 302 VAL A O 1
ATOM 2402 N N . PHE A 1 303 ? 12.789 -21.875 -29.141 1 81 303 PHE A N 1
ATOM 2403 C CA . PHE A 1 303 ? 11.992 -21.594 -30.328 1 81 303 PHE A CA 1
ATOM 2404 C C . PHE A 1 303 ? 11.234 -22.844 -30.766 1 81 303 PHE A C 1
ATOM 2406 O O . PHE A 1 303 ? 11.766 -23.953 -30.688 1 81 303 PHE A O 1
ATOM 2413 N N . PRO A 1 304 ? 9.867 -22.703 -31.156 1 81.12 304 PRO A N 1
ATOM 2414 C CA . PRO A 1 304 ? 9.047 -21.516 -31.359 1 81.12 304 PRO A CA 1
ATOM 2415 C C . PRO A 1 304 ? 8.445 -20.984 -30.062 1 81.12 304 PRO A C 1
ATOM 2417 O O . PRO A 1 304 ? 8.211 -21.75 -29.125 1 81.12 304 PRO A O 1
ATOM 2420 N N . LEU A 1 305 ? 8.32 -19.719 -30.047 1 83.38 305 LEU A N 1
ATOM 2421 C CA . LEU A 1 305 ? 7.738 -19.094 -28.875 1 83.38 305 LEU A CA 1
ATOM 2422 C C . LEU A 1 305 ? 6.277 -19.5 -28.703 1 83.38 305 LEU A C 1
ATOM 2424 O O . LEU A 1 305 ? 5.52 -19.531 -29.672 1 83.38 305 LEU A O 1
ATOM 2428 N N . ARG A 1 306 ? 5.996 -19.922 -27.594 1 86.81 306 ARG A N 1
ATOM 2429 C CA . ARG A 1 306 ? 4.621 -20.281 -27.25 1 86.81 306 ARG A CA 1
ATOM 2430 C C . ARG A 1 306 ? 3.924 -19.156 -26.5 1 86.81 306 ARG A C 1
ATOM 2432 O O . ARG A 1 306 ? 4.516 -18.094 -26.281 1 86.81 306 ARG A O 1
ATOM 2439 N N . ILE A 1 307 ? 2.666 -19.281 -26.312 1 88.5 307 ILE A N 1
ATOM 2440 C CA . ILE A 1 307 ? 1.812 -18.266 -25.703 1 88.5 307 ILE A CA 1
ATOM 2441 C C . ILE A 1 307 ? 2.301 -17.953 -24.281 1 88.5 307 ILE A C 1
ATOM 2443 O O . ILE A 1 307 ? 2.086 -16.844 -23.781 1 88.5 307 ILE A O 1
ATOM 2447 N N . GLU A 1 308 ? 3.027 -18.906 -23.703 1 88.75 308 GLU A N 1
ATOM 2448 C CA . GLU A 1 308 ? 3.494 -18.75 -22.328 1 88.75 308 GLU A CA 1
ATOM 2449 C C . GLU A 1 308 ? 4.496 -17.609 -22.203 1 88.75 308 GLU A C 1
ATOM 2451 O O . GLU A 1 308 ? 4.559 -16.922 -21.188 1 88.75 308 GLU A O 1
ATOM 2456 N N . PHE A 1 309 ? 5.23 -17.406 -23.266 1 90.75 309 PHE A N 1
ATOM 2457 C CA . PHE A 1 309 ? 6.191 -16.312 -23.25 1 90.75 309 PHE A CA 1
ATOM 2458 C C . PHE A 1 309 ? 5.477 -14.961 -23.203 1 90.75 309 PHE A C 1
ATOM 2460 O O . PHE A 1 309 ? 5.867 -14.078 -22.438 1 90.75 309 PHE A O 1
ATOM 2467 N N . PHE A 1 310 ? 4.395 -14.875 -23.922 1 90.44 310 PHE A N 1
ATOM 2468 C CA . PHE A 1 310 ? 3.631 -13.633 -23.953 1 90.44 310 PHE A CA 1
ATOM 2469 C C . PHE A 1 310 ? 2.879 -13.422 -22.641 1 90.44 310 PHE A C 1
ATOM 2471 O O . PHE A 1 310 ? 2.744 -12.289 -22.172 1 90.44 310 PHE A O 1
ATOM 2478 N N . VAL A 1 311 ? 2.443 -14.484 -22.109 1 92.81 311 VAL A N 1
ATOM 2479 C CA . VAL A 1 311 ? 1.762 -14.406 -20.828 1 92.81 311 VAL A CA 1
ATOM 2480 C C . VAL A 1 311 ? 2.734 -13.914 -19.766 1 92.81 311 VAL A C 1
ATOM 2482 O O . VAL A 1 311 ? 2.371 -13.094 -18.906 1 92.81 311 VAL A O 1
ATOM 2485 N N . LEU A 1 312 ? 3.947 -14.391 -19.844 1 93.81 312 LEU A N 1
ATOM 2486 C CA . LEU A 1 312 ? 4.973 -13.953 -18.906 1 93.81 312 LEU A CA 1
ATOM 2487 C C . LEU A 1 312 ? 5.254 -12.461 -19.078 1 93.81 312 LEU A C 1
ATOM 2489 O O . LEU A 1 312 ? 5.359 -11.734 -18.078 1 93.81 312 LEU A O 1
ATOM 2493 N N . GLY A 1 313 ? 5.277 -12.023 -20.281 1 94.19 313 GLY A N 1
ATOM 2494 C CA . GLY A 1 313 ? 5.449 -10.602 -20.547 1 94.19 313 GLY A CA 1
ATOM 2495 C C . GLY A 1 313 ? 4.328 -9.75 -19.984 1 94.19 313 GLY A C 1
ATOM 2496 O O . GLY A 1 313 ? 4.582 -8.719 -19.359 1 94.19 313 GLY A O 1
ATOM 2497 N N . VAL A 1 314 ? 3.139 -10.211 -20.188 1 94.62 314 VAL A N 1
ATOM 2498 C CA . VAL A 1 314 ? 1.974 -9.492 -19.688 1 94.62 314 VAL A CA 1
ATOM 2499 C C . VAL A 1 314 ? 1.992 -9.492 -18.156 1 94.62 314 VAL A C 1
ATOM 2501 O O . VAL A 1 314 ? 1.605 -8.508 -17.516 1 94.62 314 VAL A O 1
ATOM 2504 N N . THR A 1 315 ? 2.479 -10.578 -17.625 1 95.31 315 THR A N 1
ATOM 2505 C CA . THR A 1 315 ? 2.57 -10.664 -16.172 1 95.31 315 THR A CA 1
ATOM 2506 C C . THR A 1 315 ? 3.574 -9.648 -15.633 1 95.31 315 THR A C 1
ATOM 2508 O O . THR A 1 315 ? 3.289 -8.945 -14.664 1 95.31 315 THR A O 1
ATOM 2511 N N . TYR A 1 316 ? 4.762 -9.586 -16.25 1 96.31 316 TYR A N 1
ATOM 2512 C CA . TYR A 1 316 ? 5.758 -8.594 -15.844 1 96.31 316 TYR A CA 1
ATOM 2513 C C . TYR A 1 316 ? 5.18 -7.188 -15.898 1 96.31 316 TYR A C 1
ATOM 2515 O O . TYR A 1 316 ? 5.32 -6.418 -14.945 1 96.31 316 TYR A O 1
ATOM 2523 N N . LEU A 1 317 ? 4.488 -6.945 -16.953 1 94.31 317 LEU A N 1
ATOM 2524 C CA . LEU A 1 317 ? 3.936 -5.613 -17.172 1 94.31 317 LEU A CA 1
ATOM 2525 C C . LEU A 1 317 ? 2.846 -5.297 -16.156 1 94.31 317 LEU A C 1
ATOM 2527 O O . LEU A 1 317 ? 2.812 -4.199 -15.594 1 94.31 317 LEU A O 1
ATOM 2531 N N . THR A 1 318 ? 2.012 -6.191 -15.961 1 94.75 318 THR A N 1
ATOM 2532 C CA . THR A 1 318 ? 0.9 -5.98 -15.039 1 94.75 318 THR A CA 1
ATOM 2533 C C . THR A 1 318 ? 1.41 -5.754 -13.617 1 94.75 318 THR A C 1
ATOM 2535 O O . THR A 1 318 ? 0.938 -4.852 -12.914 1 94.75 318 THR A O 1
ATOM 2538 N N . VAL A 1 319 ? 2.373 -6.535 -13.203 1 95.38 319 VAL A N 1
ATOM 2539 C CA . VAL A 1 319 ? 2.936 -6.387 -11.859 1 95.38 319 VAL A CA 1
ATOM 2540 C C . VAL A 1 319 ? 3.654 -5.047 -11.75 1 95.38 319 VAL A C 1
ATOM 2542 O O . VAL A 1 319 ? 3.559 -4.371 -10.719 1 95.38 319 VAL A O 1
ATOM 2545 N N . LEU A 1 320 ? 4.344 -4.691 -12.789 1 94.75 320 LEU A N 1
ATOM 2546 C CA . LEU A 1 320 ? 5.027 -3.404 -12.805 1 94.75 320 LEU A CA 1
ATOM 2547 C C . LEU A 1 320 ? 4.031 -2.258 -12.664 1 94.75 320 LEU A C 1
ATOM 2549 O O . LEU A 1 320 ? 4.254 -1.337 -11.875 1 94.75 320 LEU A O 1
ATOM 2553 N N . LEU A 1 321 ? 2.971 -2.342 -13.359 1 93.62 321 LEU A N 1
ATOM 2554 C CA . LEU A 1 321 ? 1.953 -1.297 -13.328 1 93.62 321 LEU A CA 1
ATOM 2555 C C . LEU A 1 321 ? 1.264 -1.26 -11.961 1 93.62 321 LEU A C 1
ATOM 2557 O O . LEU A 1 321 ? 0.945 -0.183 -11.453 1 93.62 321 LEU A O 1
ATOM 2561 N N . LEU A 1 322 ? 1.067 -2.389 -11.43 1 92.56 322 LEU A N 1
ATOM 2562 C CA . LEU A 1 322 ? 0.483 -2.467 -10.102 1 92.56 322 LEU A CA 1
ATOM 2563 C C . LEU A 1 322 ? 1.41 -1.839 -9.062 1 92.56 322 LEU A C 1
ATOM 2565 O O . LEU A 1 322 ? 0.965 -1.067 -8.211 1 92.56 322 LEU A O 1
ATOM 2569 N N . LEU A 1 323 ? 2.648 -2.158 -9.18 1 92 323 LEU A N 1
ATOM 2570 C CA . LEU A 1 323 ? 3.635 -1.59 -8.266 1 92 323 LEU A CA 1
ATOM 2571 C C . LEU A 1 323 ? 3.697 -0.073 -8.414 1 92 323 LEU A C 1
ATOM 2573 O O . LEU A 1 323 ? 3.756 0.648 -7.414 1 92 323 LEU A O 1
ATOM 2577 N N . ASN A 1 324 ? 3.637 0.334 -9.609 1 90.69 324 ASN A N 1
ATOM 2578 C CA . ASN A 1 324 ? 3.684 1.768 -9.883 1 90.69 324 ASN A CA 1
ATOM 2579 C C . ASN A 1 324 ? 2.488 2.492 -9.273 1 90.69 324 ASN A C 1
ATOM 2581 O O . ASN A 1 324 ? 2.609 3.637 -8.828 1 90.69 324 ASN A O 1
ATOM 2585 N N . LYS A 1 325 ? 1.424 1.897 -9.195 1 88.5 325 LYS A N 1
ATOM 2586 C CA . LYS A 1 325 ? 0.207 2.488 -8.641 1 88.5 325 LYS A CA 1
ATOM 2587 C C . LYS A 1 325 ? 0.265 2.543 -7.117 1 88.5 325 LYS A C 1
ATOM 2589 O O . LYS A 1 325 ? -0.242 3.486 -6.504 1 88.5 325 LYS A O 1
ATOM 2594 N N . ILE A 1 326 ? 0.938 1.611 -6.535 1 86.44 326 ILE A N 1
ATOM 2595 C CA . ILE A 1 326 ? 0.924 1.457 -5.082 1 86.44 326 ILE A CA 1
ATOM 2596 C C . ILE A 1 326 ? 2.086 2.234 -4.469 1 86.44 326 ILE A C 1
ATOM 2598 O O . ILE A 1 326 ? 1.978 2.748 -3.354 1 86.44 326 ILE A O 1
ATOM 2602 N N . MET A 1 327 ? 3.121 2.412 -5.152 1 85.81 327 MET A N 1
ATOM 2603 C CA . MET A 1 327 ? 4.383 2.906 -4.602 1 85.81 327 MET A CA 1
ATOM 2604 C C . MET A 1 327 ? 4.223 4.328 -4.066 1 85.81 327 MET A C 1
ATOM 2606 O O . MET A 1 327 ? 4.789 4.672 -3.029 1 85.81 327 MET A O 1
ATOM 2610 N N . PRO A 1 328 ? 3.396 5.133 -4.727 1 80.38 328 PRO A N 1
ATOM 2611 C CA . PRO A 1 328 ? 3.25 6.496 -4.207 1 80.38 328 PRO A CA 1
ATOM 2612 C C . PRO A 1 328 ? 2.678 6.531 -2.793 1 80.38 328 PRO A C 1
ATOM 2614 O O . PRO A 1 328 ? 2.885 7.504 -2.064 1 80.38 328 PRO A O 1
ATOM 2617 N N . GLN A 1 329 ? 2.008 5.512 -2.398 1 78.62 329 GLN A N 1
ATOM 2618 C CA . GLN A 1 329 ? 1.441 5.457 -1.056 1 78.62 329 GLN A CA 1
ATOM 2619 C C . GLN A 1 329 ? 2.533 5.273 -0.005 1 78.62 329 GLN A C 1
ATOM 2621 O O . GLN A 1 329 ? 2.33 5.59 1.169 1 78.62 329 GLN A O 1
ATOM 2626 N N . PHE A 1 330 ? 3.65 4.863 -0.513 1 75.62 330 PHE A N 1
ATOM 2627 C CA . PHE A 1 330 ? 4.75 4.609 0.412 1 75.62 330 PHE A CA 1
ATOM 2628 C C . PHE A 1 330 ? 5.773 5.738 0.362 1 75.62 330 PHE A C 1
ATOM 2630 O O . PHE A 1 330 ? 6.758 5.723 1.105 1 75.62 330 PHE A O 1
ATOM 2637 N N . ASP A 1 331 ? 5.484 6.613 -0.496 1 68.5 331 ASP A N 1
ATOM 2638 C CA . ASP A 1 331 ? 6.441 7.695 -0.694 1 68.5 331 ASP A CA 1
ATOM 2639 C C . ASP A 1 331 ? 6.395 8.688 0.463 1 68.5 331 ASP A C 1
ATOM 2641 O O . ASP A 1 331 ? 5.34 9.258 0.753 1 68.5 331 ASP A O 1
ATOM 2645 N N . ASN A 1 332 ? 7.375 8.688 1.302 1 58.03 332 ASN A N 1
ATOM 2646 C CA . ASN A 1 332 ? 7.484 9.57 2.453 1 58.03 332 ASN A CA 1
ATOM 2647 C C . ASN A 1 332 ? 7.809 11 2.029 1 58.03 332 ASN A C 1
ATOM 2649 O O . ASN A 1 332 ? 7.992 11.883 2.877 1 58.03 332 ASN A O 1
ATOM 2653 N N . THR A 1 333 ? 8.117 11.273 0.771 1 50.09 333 THR A N 1
ATOM 2654 C CA . THR A 1 333 ? 8.438 12.656 0.423 1 50.09 333 THR A CA 1
ATOM 2655 C C . THR A 1 333 ? 7.301 13.594 0.813 1 50.09 333 THR A C 1
ATOM 2657 O O . THR A 1 333 ? 7.535 14.758 1.149 1 50.09 333 THR A O 1
ATOM 2660 N N . VAL A 1 334 ? 6.094 13.172 0.723 1 45.28 334 VAL A N 1
ATOM 2661 C CA . VAL A 1 334 ? 4.988 14.117 0.878 1 45.28 334 VAL A CA 1
ATOM 2662 C C . VAL A 1 334 ? 4.891 14.562 2.334 1 45.28 334 VAL A C 1
ATOM 2664 O O . VAL A 1 334 ? 4.562 15.719 2.613 1 45.28 334 VAL A O 1
ATOM 2667 N N . VAL A 1 335 ? 5.297 13.719 3.268 1 42.03 335 VAL A N 1
ATOM 2668 C CA . VAL A 1 335 ? 5.176 14.102 4.672 1 42.03 335 VAL A CA 1
ATOM 2669 C C . VAL A 1 335 ? 6.273 15.102 5.031 1 42.03 335 VAL A C 1
ATOM 2671 O O . VAL A 1 335 ? 6.043 16.047 5.793 1 42.03 335 VAL A O 1
ATOM 2674 N N . ASN A 1 336 ? 7.492 14.945 4.504 1 39.41 336 ASN A N 1
ATOM 2675 C CA . ASN A 1 336 ? 8.602 15.781 4.945 1 39.41 336 ASN A CA 1
ATOM 2676 C C . ASN A 1 336 ? 8.531 17.172 4.34 1 39.41 336 ASN A C 1
ATOM 2678 O O . ASN A 1 336 ? 9.188 18.109 4.82 1 39.41 336 ASN A O 1
ATOM 2682 N N . TYR A 1 337 ? 8.031 17.406 3.238 1 36.5 337 TYR A N 1
ATOM 2683 C CA . TYR A 1 337 ? 7.941 18.797 2.785 1 36.5 337 TYR A CA 1
ATOM 2684 C C . TYR A 1 337 ? 7.145 19.641 3.77 1 36.5 337 TYR A C 1
ATOM 2686 O O . TYR A 1 337 ? 7.41 20.828 3.932 1 36.5 337 TYR A O 1
ATOM 2694 N N . GLU A 1 338 ? 6.203 19.125 4.352 1 35.62 338 GLU A N 1
ATOM 2695 C CA . GLU A 1 338 ? 5.445 19.906 5.32 1 35.62 338 GLU A CA 1
ATOM 2696 C C . GLU A 1 338 ? 6.277 20.188 6.566 1 35.62 338 GLU A C 1
ATOM 2698 O O . GLU A 1 338 ? 6.191 21.281 7.141 1 35.62 338 GLU A O 1
ATOM 2703 N N . SER A 1 339 ? 7.109 19.297 6.969 1 37.62 339 SER A N 1
ATOM 2704 C CA . SER A 1 339 ? 7.855 19.516 8.203 1 37.62 339 SER A CA 1
ATOM 2705 C C . SER A 1 339 ? 9.039 20.453 7.969 1 37.62 339 SER A C 1
ATOM 2707 O O . SER A 1 339 ? 9.352 21.297 8.812 1 37.62 339 SER A O 1
ATOM 2709 N N . ASN A 1 340 ? 9.758 20.328 6.914 1 36.09 340 ASN A N 1
ATOM 2710 C CA . ASN A 1 340 ? 10.945 21.141 6.73 1 36.09 340 ASN A CA 1
ATOM 2711 C C . ASN A 1 340 ? 10.578 22.578 6.367 1 36.09 340 ASN A C 1
ATOM 2713 O O . ASN A 1 340 ? 11.305 23.516 6.711 1 36.09 340 ASN A O 1
ATOM 2717 N N . GLU A 1 341 ? 9.602 22.859 5.594 1 35.81 341 GLU A N 1
ATOM 2718 C CA . GLU A 1 341 ? 9.266 24.25 5.344 1 35.81 341 GLU A CA 1
ATOM 2719 C C . GLU A 1 341 ? 8.781 24.938 6.617 1 35.81 341 GLU A C 1
ATOM 2721 O O . GLU A 1 341 ? 8.953 26.156 6.777 1 35.81 341 GLU A O 1
ATOM 2726 N N . THR A 1 342 ? 8.211 24.234 7.477 1 35.41 342 THR A N 1
ATOM 2727 C CA . THR A 1 342 ? 7.879 24.859 8.758 1 35.41 342 THR A CA 1
ATOM 2728 C C . THR A 1 342 ? 9.141 25.094 9.586 1 35.41 342 THR A C 1
ATOM 2730 O O . THR A 1 342 ? 9.195 26.016 10.383 1 35.41 342 THR A O 1
ATOM 2733 N N . ASN A 1 343 ? 10.141 24.25 9.453 1 34.94 343 ASN A N 1
ATOM 2734 C CA . ASN A 1 343 ? 11.359 24.5 10.211 1 34.94 343 ASN A CA 1
ATOM 2735 C C . ASN A 1 343 ? 12.18 25.641 9.602 1 34.94 343 ASN A C 1
ATOM 2737 O O . ASN A 1 343 ? 13 26.266 10.289 1 34.94 343 ASN A O 1
ATOM 2741 N N . SER A 1 344 ? 12.18 25.766 8.328 1 34.09 344 SER A N 1
ATOM 2742 C CA . SER A 1 344 ? 12.984 26.859 7.793 1 34.09 344 SER A CA 1
ATOM 2743 C C . SER A 1 344 ? 12.32 28.219 8.039 1 34.09 344 SER A C 1
ATOM 2745 O O . SER A 1 344 ? 12.945 29.266 7.883 1 34.09 344 SER A O 1
ATOM 2747 N N . GLN A 1 345 ? 11.008 28.25 8.102 1 31.62 345 GLN A N 1
ATOM 2748 C CA . GLN A 1 345 ? 10.414 29.562 8.359 1 31.62 345 GLN A CA 1
ATOM 2749 C C . GLN A 1 345 ? 10.312 29.844 9.852 1 31.62 345 GLN A C 1
ATOM 2751 O O . GLN A 1 345 ? 9.859 30.906 10.266 1 31.62 345 GLN A O 1
ATOM 2756 N N . ALA A 1 346 ? 10.805 28.875 10.641 1 34.09 346 ALA A N 1
ATOM 2757 C CA . ALA A 1 346 ? 11.016 29.312 12.016 1 34.09 346 ALA A CA 1
ATOM 2758 C C . ALA A 1 346 ? 12.461 29.734 12.242 1 34.09 346 ALA A C 1
ATOM 2760 O O . ALA A 1 346 ? 13.391 29.094 11.734 1 34.09 346 ALA A O 1
ATOM 2761 N N . MET B 1 1 ? -21 14.008 -19.219 1 26.19 1 MET B N 1
ATOM 2762 C CA . MET B 1 1 ? -19.688 14.07 -18.578 1 26.19 1 MET B CA 1
ATOM 2763 C C . MET B 1 1 ? -19.734 13.469 -17.188 1 26.19 1 MET B C 1
ATOM 2765 O O . MET B 1 1 ? -20.516 13.906 -16.344 1 26.19 1 MET B O 1
ATOM 2769 N N . SER B 1 2 ? -19.469 12.281 -17.125 1 32.94 2 SER B N 1
ATOM 2770 C CA . SER B 1 2 ? -19.547 11.477 -15.922 1 32.94 2 SER B CA 1
ATOM 2771 C C . SER B 1 2 ? -18.812 12.141 -14.758 1 32.94 2 SER B C 1
ATOM 2773 O O . SER B 1 2 ? -17.609 12.391 -14.844 1 32.94 2 SER B O 1
ATOM 2775 N N . HIS B 1 3 ? -19.438 13.102 -14.141 1 38.59 3 HIS B N 1
ATOM 2776 C CA . HIS B 1 3 ? -18.969 13.867 -12.984 1 38.59 3 HIS B CA 1
ATOM 2777 C C . HIS B 1 3 ? -18.344 12.953 -11.938 1 38.59 3 HIS B C 1
ATOM 2779 O O . HIS B 1 3 ? -18.953 11.977 -11.516 1 38.59 3 HIS B O 1
ATOM 2785 N N . LYS B 1 4 ? -17.047 12.82 -12.047 1 43.47 4 LYS B N 1
ATOM 2786 C CA . LYS B 1 4 ? -16.188 11.984 -11.195 1 43.47 4 LYS B CA 1
ATOM 2787 C C . LYS B 1 4 ? -16.312 12.383 -9.734 1 43.47 4 LYS B C 1
ATOM 2789 O O . LYS B 1 4 ? -16.219 13.562 -9.391 1 43.47 4 LYS B O 1
ATOM 2794 N N . SER B 1 5 ? -16.938 11.812 -8.945 1 48.78 5 SER B N 1
ATOM 2795 C CA . SER B 1 5 ? -17.016 11.766 -7.492 1 48.78 5 SER B CA 1
ATOM 2796 C C . SER B 1 5 ? -15.641 11.859 -6.855 1 48.78 5 SER B C 1
ATOM 2798 O O . SER B 1 5 ? -14.719 11.148 -7.258 1 48.78 5 SER B O 1
ATOM 2800 N N . GLY B 1 6 ? -15.266 13.18 -6.352 1 60.75 6 GLY B N 1
ATOM 2801 C CA . GLY B 1 6 ? -14.102 13.336 -5.5 1 60.75 6 GLY B CA 1
ATOM 2802 C C . GLY B 1 6 ? -13.273 14.562 -5.844 1 60.75 6 GLY B C 1
ATOM 2803 O O . GLY B 1 6 ? -12.141 14.695 -5.387 1 60.75 6 GLY B O 1
ATOM 2804 N N . THR B 1 7 ? -13.883 15.383 -6.672 1 73.62 7 THR B N 1
ATOM 2805 C CA . THR B 1 7 ? -13.117 16.578 -7.047 1 73.62 7 THR B CA 1
ATOM 2806 C C . THR B 1 7 ? -13.234 17.656 -5.973 1 73.62 7 THR B C 1
ATOM 2808 O O . THR B 1 7 ? -14.102 17.578 -5.102 1 73.62 7 THR B O 1
ATOM 2811 N N . THR B 1 8 ? -12.266 18.562 -5.969 1 82.88 8 THR B N 1
ATOM 2812 C CA . THR B 1 8 ? -12.242 19.656 -5.008 1 82.88 8 THR B CA 1
ATOM 2813 C C . THR B 1 8 ? -13.055 20.844 -5.516 1 82.88 8 THR B C 1
ATOM 2815 O O . THR B 1 8 ? -13.414 20.906 -6.695 1 82.88 8 THR B O 1
ATOM 2818 N N . LEU B 1 9 ? -13.406 21.703 -4.609 1 87 9 LEU B N 1
ATOM 2819 C CA . LEU B 1 9 ? -14.133 22.938 -4.922 1 87 9 LEU B CA 1
ATOM 2820 C C . LEU B 1 9 ? -13.406 23.734 -6.004 1 87 9 LEU B C 1
ATOM 2822 O O . LEU B 1 9 ? -14.047 24.266 -6.914 1 87 9 LEU B O 1
ATOM 2826 N N . PHE B 1 10 ? -12.148 23.734 -5.93 1 90.62 10 PHE B N 1
ATOM 2827 C CA . PHE B 1 10 ? -11.336 24.531 -6.852 1 90.62 10 PHE B CA 1
ATOM 2828 C C . PHE B 1 10 ? -11.43 23.969 -8.266 1 90.62 10 PHE B C 1
ATOM 2830 O O . PHE B 1 10 ? -11.688 24.703 -9.219 1 90.62 10 PHE B O 1
ATOM 2837 N N . SER B 1 11 ? -11.219 22.688 -8.375 1 91.12 11 SER B N 1
ATOM 2838 C CA . SER B 1 11 ? -11.289 22.062 -9.695 1 91.12 11 SER B CA 1
ATOM 2839 C C . SER B 1 11 ? -12.68 22.219 -10.305 1 91.12 11 SER B C 1
ATOM 2841 O O . SER B 1 11 ? -12.82 22.5 -11.492 1 91.12 11 SER B O 1
ATOM 2843 N N . ASP B 1 12 ? -13.703 22.062 -9.523 1 90.44 12 ASP B N 1
ATOM 2844 C CA . ASP B 1 12 ? -15.07 22.234 -9.984 1 90.44 12 ASP B CA 1
ATOM 2845 C C . ASP B 1 12 ? -15.328 23.672 -10.43 1 90.44 12 ASP B C 1
ATOM 2847 O O . ASP B 1 12 ? -16.016 23.906 -11.43 1 90.44 12 ASP B O 1
ATOM 2851 N N . PHE B 1 13 ? -14.805 24.594 -9.688 1 92.75 13 PHE B N 1
ATOM 2852 C CA . PHE B 1 13 ? -14.977 26 -10.008 1 92.75 13 PHE B CA 1
ATOM 2853 C C . PHE B 1 13 ? -14.297 26.344 -11.328 1 92.75 13 PHE B C 1
ATOM 2855 O O . PHE B 1 13 ? -14.875 27.031 -12.164 1 92.75 13 PHE B O 1
ATOM 2862 N N . LEU B 1 14 ? -13.102 25.859 -11.531 1 92.62 14 LEU B N 1
ATOM 2863 C CA . LEU B 1 14 ? -12.383 26.094 -12.781 1 92.62 14 LEU B CA 1
ATOM 2864 C C . LEU B 1 14 ? -13.148 25.516 -13.961 1 92.62 14 LEU B C 1
ATOM 2866 O O . LEU B 1 14 ? -13.18 26.109 -15.039 1 92.62 14 LEU B O 1
ATOM 2870 N N . GLU B 1 15 ? -13.688 24.391 -13.742 1 90.62 15 GLU B N 1
ATOM 2871 C CA . GLU B 1 15 ? -14.469 23.75 -14.789 1 90.62 15 GLU B CA 1
ATOM 2872 C C . GLU B 1 15 ? -15.672 24.594 -15.18 1 90.62 15 GLU B C 1
ATOM 2874 O O . GLU B 1 15 ? -15.969 24.766 -16.359 1 90.62 15 GLU B O 1
ATOM 2879 N N . GLU B 1 16 ? -16.359 25.141 -14.195 1 90.69 16 GLU B N 1
ATOM 2880 C CA . GLU B 1 16 ? -17.516 25.984 -14.453 1 90.69 16 GLU B CA 1
ATOM 2881 C C . GLU B 1 16 ? -17.109 27.297 -15.125 1 90.69 16 GLU B C 1
ATOM 2883 O O . GLU B 1 16 ? -17.891 27.859 -15.914 1 90.69 16 GLU B O 1
ATOM 2888 N N . LEU B 1 17 ? -15.93 27.781 -14.844 1 92.38 17 LEU B N 1
ATOM 2889 C CA . LEU B 1 17 ? -15.414 29.016 -15.43 1 92.38 17 LEU B CA 1
ATOM 2890 C C . LEU B 1 17 ? -14.938 28.781 -16.859 1 92.38 17 LEU B C 1
ATOM 2892 O O . LEU B 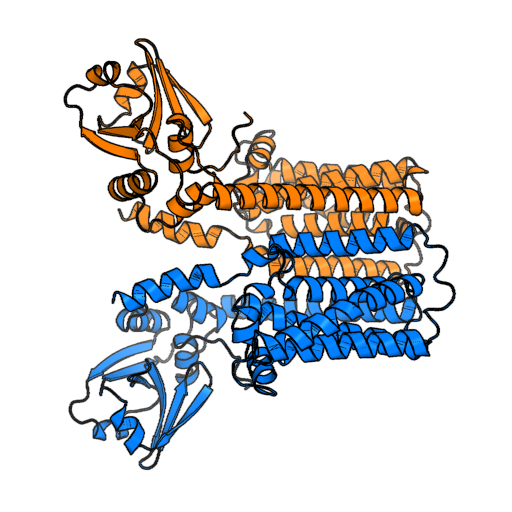1 17 ? -14.734 29.75 -17.609 1 92.38 17 LEU B O 1
ATOM 2896 N N . GLY B 1 18 ? -14.75 27.516 -17.156 1 89.88 18 GLY B N 1
ATOM 2897 C CA . GLY B 1 18 ? -14.281 27.156 -18.484 1 89.88 18 GLY B CA 1
ATOM 2898 C C . GLY B 1 18 ? -12.781 27.297 -18.656 1 89.88 18 GLY B C 1
ATOM 2899 O O . GLY B 1 18 ? -12.297 27.547 -19.766 1 89.88 18 GLY B O 1
ATOM 2900 N N . VAL B 1 19 ? -12.086 27.312 -17.625 1 91.94 19 VAL B N 1
ATOM 2901 C CA . VAL B 1 19 ? -10.633 27.406 -17.672 1 91.94 19 VAL B CA 1
ATOM 2902 C C . VAL B 1 19 ? -10.031 26.031 -17.922 1 91.94 19 VAL B C 1
ATOM 2904 O O . VAL B 1 19 ? -10.375 25.062 -17.234 1 91.94 19 VAL B O 1
ATOM 2907 N N . ARG B 1 20 ? -9.172 25.984 -18.922 1 90.81 20 ARG B N 1
ATOM 2908 C CA . ARG B 1 20 ? -8.531 24.703 -19.219 1 90.81 20 ARG B CA 1
ATOM 2909 C C . ARG B 1 20 ? -7.59 24.281 -18.109 1 90.81 20 ARG B C 1
ATOM 2911 O O . ARG B 1 20 ? -6.656 25.016 -17.75 1 90.81 20 ARG B O 1
ATOM 2918 N N . HIS B 1 21 ? -7.887 23.188 -17.469 1 91 21 HIS B N 1
ATOM 2919 C CA . HIS B 1 21 ? -7.086 22.719 -16.344 1 91 21 HIS B CA 1
ATOM 2920 C C . HIS B 1 21 ? -7.117 21.203 -16.234 1 91 21 HIS B C 1
ATOM 2922 O O . HIS B 1 21 ? -7.906 20.547 -16.922 1 91 21 HIS B O 1
ATOM 2928 N N . THR B 1 22 ? -6.145 20.625 -15.469 1 89.94 22 THR B N 1
ATOM 2929 C CA . THR B 1 22 ? -6.137 19.203 -15.117 1 89.94 22 THR B CA 1
ATOM 2930 C C . THR B 1 22 ? -6.609 19 -13.68 1 89.94 22 THR B C 1
ATOM 2932 O O . THR B 1 22 ? -6.094 19.625 -12.758 1 89.94 22 THR B O 1
ATOM 2935 N N . VAL B 1 23 ? -7.559 18.156 -13.531 1 86.81 23 VAL B N 1
ATOM 2936 C CA . VAL B 1 23 ? -8.227 17.984 -12.25 1 86.81 23 VAL B CA 1
ATOM 2937 C C . VAL B 1 23 ? -7.207 17.531 -11.203 1 86.81 23 VAL B C 1
ATOM 2939 O O . VAL B 1 23 ? -7.18 18.062 -10.086 1 86.81 23 VAL B O 1
ATOM 2942 N N . GLU B 1 24 ? -6.336 16.719 -11.578 1 84.56 24 GLU B N 1
ATOM 2943 C CA . GLU B 1 24 ? -5.379 16.172 -10.617 1 84.56 24 GLU B CA 1
ATOM 2944 C C . GLU B 1 24 ? -4.449 17.266 -10.094 1 84.56 24 GLU B C 1
ATOM 2946 O O . GLU B 1 24 ? -4.238 17.391 -8.883 1 84.56 24 GLU B O 1
ATOM 2951 N N . TYR B 1 25 ? -3.939 18 -10.992 1 86.38 25 TYR B N 1
ATOM 2952 C CA . TYR B 1 25 ? -3.025 19.062 -10.586 1 86.38 25 TYR B CA 1
ATOM 2953 C C . TYR B 1 25 ? -3.75 20.125 -9.773 1 86.38 25 TYR B C 1
ATOM 2955 O O . TYR B 1 25 ? -3.254 20.578 -8.734 1 86.38 25 TYR B O 1
ATOM 2963 N N . SER B 1 26 ? -4.914 20.531 -10.273 1 90.06 26 SER B N 1
ATOM 2964 C CA . SER B 1 26 ? -5.695 21.547 -9.578 1 90.06 26 SER B CA 1
ATOM 2965 C C . SER B 1 26 ? -6.086 21.094 -8.18 1 90.06 26 SER B C 1
ATOM 2967 O O . SER B 1 26 ? -6.035 21.875 -7.23 1 90.06 26 SER B O 1
ATOM 2969 N N . ASP B 1 27 ? -6.449 19.844 -8.062 1 86 27 ASP B N 1
ATOM 2970 C CA . ASP B 1 27 ? -6.82 19.297 -6.766 1 86 27 ASP B CA 1
ATOM 2971 C C . ASP B 1 27 ? -5.617 19.25 -5.828 1 86 27 ASP B C 1
ATOM 2973 O O . ASP B 1 27 ? -5.73 19.547 -4.641 1 86 27 ASP B O 1
ATOM 2977 N N . ARG B 1 28 ? -4.539 18.906 -6.371 1 82.94 28 ARG B N 1
ATOM 2978 C CA . ARG B 1 28 ? -3.32 18.844 -5.57 1 82.94 28 ARG B CA 1
ATOM 2979 C C . ARG B 1 28 ? -2.938 20.234 -5.059 1 82.94 28 ARG B C 1
ATOM 2981 O O . ARG B 1 28 ? -2.535 20.375 -3.9 1 82.94 28 ARG B O 1
ATOM 2988 N N . GLN B 1 29 ? -3.01 21.203 -5.953 1 86.19 29 GLN B N 1
ATOM 2989 C CA . GLN B 1 29 ? -2.684 22.562 -5.559 1 86.19 29 GLN B CA 1
ATOM 2990 C C . GLN B 1 29 ? -3.629 23.062 -4.469 1 86.19 29 GLN B C 1
ATOM 2992 O O . GLN B 1 29 ? -3.193 23.688 -3.502 1 86.19 29 GLN B O 1
ATOM 2997 N N . PHE B 1 30 ? -4.875 22.719 -4.645 1 87.06 30 PHE B N 1
ATOM 2998 C CA . PHE B 1 30 ? -5.871 23.156 -3.668 1 87.06 30 PHE B CA 1
ATOM 2999 C C . PHE B 1 30 ? -5.641 22.469 -2.324 1 87.06 30 PHE B C 1
ATOM 3001 O O . PHE B 1 30 ? -5.707 23.109 -1.275 1 87.06 30 PHE B O 1
ATOM 3008 N N . ASN B 1 31 ? -5.305 21.219 -2.33 1 80.31 31 ASN B N 1
ATOM 3009 C CA . ASN B 1 31 ? -5.121 20.438 -1.111 1 80.31 31 ASN B CA 1
ATOM 3010 C C . ASN B 1 31 ? -3.811 20.781 -0.413 1 80.31 31 ASN B C 1
ATOM 3012 O O . ASN B 1 31 ? -3.672 20.578 0.794 1 80.31 31 ASN B O 1
ATOM 3016 N N . SER B 1 32 ? -2.896 21.281 -1.188 1 76.19 32 SER B N 1
ATOM 3017 C CA . SER B 1 32 ? -1.597 21.625 -0.622 1 76.19 32 SER B CA 1
ATOM 3018 C C . SER B 1 32 ? -1.633 23 0.049 1 76.19 32 SER B C 1
ATOM 3020 O O . SER B 1 32 ? -0.685 23.391 0.734 1 76.19 32 SER B O 1
ATOM 3022 N N . MET B 1 33 ? -2.838 23.688 -0.109 1 78.69 33 MET B N 1
ATOM 3023 C CA . MET B 1 33 ? -2.961 24.984 0.551 1 78.69 33 MET B CA 1
ATOM 3024 C C . MET B 1 33 ? -2.986 24.828 2.066 1 78.69 33 MET B C 1
ATOM 3026 O O . MET B 1 33 ? -3.738 24 2.596 1 78.69 33 MET B O 1
ATOM 3030 N N . PRO B 1 34 ? -2.111 25.453 2.725 1 68 34 PRO B N 1
ATOM 3031 C CA . PRO B 1 34 ? -2.105 25.344 4.184 1 68 34 PRO B CA 1
ATOM 3032 C C . PRO B 1 34 ? -3.432 25.766 4.816 1 68 34 PRO B C 1
ATOM 3034 O O . PRO B 1 34 ? -3.902 25.125 5.758 1 68 34 PRO B O 1
ATOM 3037 N N . PHE B 1 35 ? -3.936 26.859 4.258 1 71.12 35 PHE B N 1
ATOM 3038 C CA . PHE B 1 35 ? -5.227 27.359 4.719 1 71.12 35 PHE B CA 1
ATOM 3039 C C . PHE B 1 35 ? -6.203 27.484 3.555 1 71.12 35 PHE B C 1
ATOM 3041 O O . PHE B 1 35 ? -5.863 28.047 2.512 1 71.12 35 PHE B O 1
ATOM 3048 N N . LYS B 1 36 ? -7.238 26.766 3.742 1 76.69 36 LYS B N 1
ATOM 3049 C CA . LYS B 1 36 ? -8.266 26.859 2.705 1 76.69 36 LYS B CA 1
ATOM 3050 C C . LYS B 1 36 ? -9.102 28.125 2.879 1 76.69 36 LYS B C 1
ATOM 3052 O O . LYS B 1 36 ? -10.297 28.047 3.174 1 76.69 36 LYS B O 1
ATOM 3057 N N . SER B 1 37 ? -8.406 29.25 2.691 1 79 37 SER B N 1
ATOM 3058 C CA . SER B 1 37 ? -9.039 30.562 2.803 1 79 37 SER B CA 1
ATOM 3059 C C . SER B 1 37 ? -9.391 31.125 1.431 1 79 37 SER B C 1
ATOM 3061 O O . SER B 1 37 ? -8.938 30.609 0.407 1 79 37 SER B O 1
ATOM 3063 N N . LEU B 1 38 ? -10.281 32.156 1.484 1 83.88 38 LEU B N 1
ATOM 3064 C CA . LEU B 1 38 ? -10.648 32.812 0.241 1 83.88 38 LEU B CA 1
ATOM 3065 C C . LEU B 1 38 ? -9.43 33.5 -0.378 1 83.88 38 LEU B C 1
ATOM 3067 O O . LEU B 1 38 ? -9.305 33.562 -1.604 1 83.88 38 LEU B O 1
ATOM 3071 N N . PHE B 1 39 ? -8.633 33.938 0.476 1 84.88 39 PHE B N 1
ATOM 3072 C CA . PHE B 1 39 ? -7.41 34.562 0.002 1 84.88 39 PHE B CA 1
ATOM 3073 C C . PHE B 1 39 ? -6.523 33.562 -0.728 1 84.88 39 PHE B C 1
ATOM 3075 O O . PHE B 1 39 ? -6.004 33.875 -1.806 1 84.88 39 PHE B O 1
ATOM 3082 N N . GLY B 1 40 ? -6.344 32.5 -0.114 1 87.31 40 GLY B N 1
ATOM 3083 C CA . GLY B 1 40 ? -5.574 31.438 -0.757 1 87.31 40 GLY B CA 1
ATOM 3084 C C . GLY B 1 40 ? -6.148 31 -2.094 1 87.31 40 GLY B C 1
ATOM 3085 O O . GLY B 1 40 ? -5.406 30.781 -3.051 1 87.31 40 GLY B O 1
ATOM 3086 N N . LEU B 1 41 ? -7.426 30.953 -2.059 1 90.62 41 LEU B N 1
ATOM 3087 C CA . LEU B 1 41 ? -8.109 30.578 -3.293 1 90.62 41 LEU B CA 1
ATOM 3088 C C . LEU B 1 41 ? -7.898 31.641 -4.371 1 90.62 41 LEU B C 1
ATOM 3090 O O . LEU B 1 41 ? -7.691 31.297 -5.539 1 90.62 41 LEU B O 1
ATOM 3094 N N . SER B 1 42 ? -7.961 32.906 -4 1 91.88 42 SER B N 1
ATOM 3095 C CA . SER B 1 42 ? -7.742 34 -4.934 1 91.88 42 SER B CA 1
ATOM 3096 C C . SER B 1 42 ? -6.336 33.969 -5.523 1 91.88 42 SER B C 1
ATOM 3098 O O . SER B 1 42 ? -6.152 34.188 -6.723 1 91.88 42 SER B O 1
ATOM 3100 N N . LYS B 1 43 ? -5.41 33.625 -4.719 1 91.62 43 LYS B N 1
ATOM 3101 C CA . LYS B 1 43 ? -4.027 33.531 -5.176 1 91.62 43 LYS B CA 1
ATOM 3102 C C . LYS B 1 43 ? -3.854 32.375 -6.152 1 91.62 43 LYS B C 1
ATOM 3104 O O . LYS B 1 43 ? -3.143 32.5 -7.152 1 91.62 43 LYS B O 1
ATOM 3109 N N . LEU B 1 44 ? -4.453 31.344 -5.812 1 92.56 44 LEU B N 1
ATOM 3110 C CA . LEU B 1 44 ? -4.395 30.188 -6.688 1 92.56 44 LEU B CA 1
ATOM 3111 C C . LEU B 1 44 ? -5.031 30.484 -8.039 1 92.56 44 LEU B C 1
ATOM 3113 O O . LEU B 1 44 ? -4.484 30.125 -9.086 1 92.56 44 LEU B O 1
ATOM 3117 N N . LEU B 1 45 ? -6.133 31.141 -8.039 1 93.31 45 LEU B N 1
ATOM 3118 C CA . LEU B 1 45 ? -6.824 31.531 -9.266 1 93.31 45 LEU B CA 1
ATOM 3119 C C . LEU B 1 45 ? -5.965 32.469 -10.102 1 93.31 45 LEU B C 1
ATOM 3121 O O . LEU B 1 45 ? -5.938 32.375 -11.336 1 93.31 45 LEU B O 1
ATOM 3125 N N . GLN B 1 46 ? -5.297 33.25 -9.445 1 92.88 46 GLN B N 1
ATOM 3126 C CA . GLN B 1 46 ? -4.434 34.219 -10.133 1 92.88 46 GLN B CA 1
ATOM 3127 C C . GLN B 1 46 ? -3.332 33.5 -10.906 1 92.88 46 GLN B C 1
ATOM 3129 O O . GLN B 1 46 ? -2.941 33.938 -11.992 1 92.88 46 GLN B O 1
ATOM 3134 N N . GLN B 1 47 ? -2.844 32.438 -10.336 1 91.94 47 GLN B N 1
ATOM 3135 C CA . GLN B 1 47 ? -1.823 31.641 -11 1 91.94 47 GLN B CA 1
ATOM 3136 C C . GLN B 1 47 ? -2.359 31.047 -12.297 1 91.94 47 GLN B C 1
ATOM 3138 O O . GLN B 1 47 ? -1.589 30.734 -13.203 1 91.94 47 GLN B O 1
ATOM 3143 N N . TYR B 1 48 ? -3.645 30.906 -12.32 1 94.31 48 TYR B N 1
ATOM 3144 C CA . TYR B 1 48 ? -4.293 30.344 -13.5 1 94.31 48 TYR B CA 1
ATOM 3145 C C . TYR B 1 48 ? -4.727 31.453 -14.461 1 94.31 48 TYR B C 1
ATOM 3147 O O . TYR B 1 48 ? -5.352 31.172 -15.492 1 94.31 48 TYR B O 1
ATOM 3155 N N . GLY B 1 49 ? -4.426 32.719 -14.109 1 91.88 49 GLY B N 1
ATOM 3156 C CA . GLY B 1 49 ? -4.801 33.875 -14.93 1 91.88 49 GLY B CA 1
ATOM 3157 C C . GLY B 1 49 ? -6.23 34.312 -14.695 1 91.88 49 GLY B C 1
ATOM 3158 O O . GLY B 1 49 ? -6.875 34.844 -15.609 1 91.88 49 GLY B O 1
ATOM 3159 N N . VAL B 1 50 ? -6.777 33.938 -13.594 1 94 50 VAL B N 1
ATOM 3160 C CA . VAL B 1 50 ? -8.148 34.312 -13.258 1 94 50 VAL B CA 1
ATOM 3161 C C . VAL B 1 50 ? -8.141 35.344 -12.109 1 94 50 VAL B C 1
ATOM 3163 O O . VAL B 1 50 ? -7.664 35.031 -11.016 1 94 50 VAL B O 1
ATOM 3166 N N . ASP B 1 51 ? -8.641 36.438 -12.344 1 93.94 51 ASP B N 1
ATOM 3167 C CA . ASP B 1 51 ? -8.805 37.438 -11.281 1 93.94 51 ASP B CA 1
ATOM 3168 C C . ASP B 1 51 ? -10.07 37.156 -10.469 1 93.94 51 ASP B C 1
ATOM 3170 O O . ASP B 1 51 ? -11.039 36.594 -11 1 93.94 51 ASP B O 1
ATOM 3174 N N . SER B 1 52 ? -9.969 37.406 -9.242 1 93.69 52 SER B N 1
ATOM 3175 C CA . SER B 1 52 ? -11.117 37.125 -8.383 1 93.69 52 SER B CA 1
ATOM 3176 C C . SER B 1 52 ? -11.312 38.25 -7.355 1 93.69 52 SER B C 1
ATOM 3178 O O . SER B 1 52 ? -10.391 39 -7.086 1 93.69 52 SER B O 1
ATOM 3180 N N . GLU B 1 53 ? -12.57 38.375 -6.906 1 92.38 53 GLU B N 1
ATOM 3181 C CA . GLU B 1 53 ? -12.914 39.375 -5.906 1 92.38 53 GLU B CA 1
ATOM 3182 C C . GLU B 1 53 ? -14.023 38.875 -4.98 1 92.38 53 GLU B C 1
ATOM 3184 O O . GLU B 1 53 ? -15 38.281 -5.441 1 92.38 53 GLU B O 1
ATOM 3189 N N . GLY B 1 54 ? -13.773 39 -3.719 1 92 54 GLY B N 1
ATOM 3190 C CA . GLY B 1 54 ? -14.812 38.75 -2.736 1 92 54 GLY B CA 1
ATOM 3191 C C . GLY B 1 54 ? -15.656 39.969 -2.414 1 92 54 GLY B C 1
ATOM 3192 O O . GLY B 1 54 ? -15.125 41.031 -2.162 1 92 54 GLY B O 1
ATOM 3193 N N . VAL B 1 55 ? -17 39.781 -2.506 1 90.19 55 VAL B N 1
ATOM 3194 C CA . VAL B 1 55 ? -17.891 40.938 -2.273 1 90.19 55 VAL B CA 1
ATOM 3195 C C . VAL B 1 55 ? -18.984 40.531 -1.289 1 90.19 55 VAL B C 1
ATOM 3197 O O . VAL B 1 55 ? -19.484 39.406 -1.328 1 90.19 55 VAL B O 1
ATOM 3200 N N . GLN B 1 56 ? -19.25 41.344 -0.359 1 92.88 56 GLN B N 1
ATOM 3201 C CA . GLN B 1 56 ? -20.406 41.188 0.517 1 92.88 56 GLN B CA 1
ATOM 3202 C C . GLN B 1 56 ? -21.578 42.031 0.015 1 92.88 56 GLN B C 1
ATOM 3204 O O . GLN B 1 56 ? -21.5 43.25 -0.074 1 92.88 56 GLN B O 1
ATOM 3209 N N . LEU B 1 57 ? -22.641 41.312 -0.275 1 90.5 57 LEU B N 1
ATOM 3210 C CA . LEU B 1 57 ? -23.797 42.031 -0.775 1 90.5 57 LEU B CA 1
ATOM 3211 C C . LEU B 1 57 ? -24.656 42.562 0.377 1 90.5 57 LEU B C 1
ATOM 3213 O O . LEU B 1 57 ? -24.984 41.812 1.295 1 90.5 57 LEU B O 1
ATOM 3217 N N . GLY B 1 58 ? -24.906 43.875 0.403 1 86.69 58 GLY B N 1
ATOM 3218 C CA . GLY B 1 58 ? -25.828 44.438 1.381 1 86.69 58 GLY B CA 1
ATOM 3219 C C . GLY B 1 58 ? -27.25 43.969 1.225 1 86.69 58 GLY B C 1
ATOM 3220 O O . GLY B 1 58 ? -27.922 43.656 2.215 1 86.69 58 GLY B O 1
ATOM 3221 N N . ASP B 1 59 ? -27.719 43.938 -0.023 1 86.5 59 ASP B N 1
ATOM 3222 C CA . ASP B 1 59 ? -29.031 43.406 -0.37 1 86.5 59 ASP B CA 1
ATOM 3223 C C . ASP B 1 59 ? -28.906 42.062 -1.078 1 86.5 59 ASP B C 1
ATOM 3225 O O . ASP B 1 59 ? -28.406 42 -2.197 1 86.5 59 ASP B O 1
ATOM 3229 N N . LYS B 1 60 ? -29.422 41.031 -0.458 1 90.06 60 LYS B N 1
ATOM 3230 C CA . LYS B 1 60 ? -29.297 39.656 -0.962 1 90.06 60 LYS B CA 1
ATOM 3231 C C . LYS B 1 60 ? -30.016 39.5 -2.299 1 90.06 60 LYS B C 1
ATOM 3233 O O . LYS B 1 60 ? -29.672 38.625 -3.09 1 90.06 60 LYS B O 1
ATOM 3238 N N . ARG B 1 61 ? -31 40.312 -2.629 1 87 61 ARG B N 1
ATOM 3239 C CA . ARG B 1 61 ? -31.766 40.219 -3.863 1 87 61 ARG B CA 1
ATOM 3240 C C . ARG B 1 61 ? -30.906 40.562 -5.074 1 87 61 ARG B C 1
ATOM 3242 O O . ARG B 1 61 ? -31.25 40.219 -6.207 1 87 61 ARG B O 1
ATOM 3249 N N . GLU B 1 62 ? -29.766 41.219 -4.812 1 90.5 62 GLU B N 1
ATOM 3250 C CA . GLU B 1 62 ? -28.859 41.625 -5.887 1 90.5 62 GLU B CA 1
ATOM 3251 C C . GLU B 1 62 ? -28.141 40.406 -6.496 1 90.5 62 GLU B C 1
ATOM 3253 O O . GLU B 1 62 ? -27.453 40.531 -7.504 1 90.5 62 GLU B O 1
ATOM 3258 N N . ILE B 1 63 ? -28.344 39.281 -5.938 1 90.38 63 ILE B N 1
ATOM 3259 C CA . ILE B 1 63 ? -27.719 38.062 -6.441 1 90.38 63 ILE B CA 1
ATOM 3260 C C . ILE B 1 63 ? -28.141 37.844 -7.891 1 90.38 63 ILE B C 1
ATOM 3262 O O . ILE B 1 63 ? -27.391 37.25 -8.672 1 90.38 63 ILE B O 1
ATOM 3266 N N . MET B 1 64 ? -29.312 38.25 -8.234 1 88.75 64 MET B N 1
ATOM 3267 C CA . MET B 1 64 ? -29.859 38.031 -9.57 1 88.75 64 MET B CA 1
ATOM 3268 C C . MET B 1 64 ? -29.094 38.844 -10.609 1 88.75 64 MET B C 1
ATOM 3270 O O . MET B 1 64 ? -29.172 38.562 -11.805 1 88.75 64 MET B O 1
ATOM 3274 N N . LYS B 1 65 ? -28.359 39.844 -10.211 1 89.31 65 LYS B N 1
ATOM 3275 C CA . LYS B 1 65 ? -27.609 40.719 -11.117 1 89.31 65 LYS B CA 1
ATOM 3276 C C . LYS B 1 65 ? -26.188 40.188 -11.344 1 89.31 65 LYS B C 1
ATOM 3278 O O . LYS B 1 65 ? -25.469 40.688 -12.203 1 89.31 65 LYS B O 1
ATOM 3283 N N . LEU B 1 66 ? -25.875 39.281 -10.57 1 90.31 66 LEU B N 1
ATOM 3284 C CA . LEU B 1 66 ? -24.516 38.75 -10.656 1 90.31 66 LEU B CA 1
ATOM 3285 C C . LEU B 1 66 ? -24.375 37.75 -11.805 1 90.31 66 LEU B C 1
ATOM 3287 O O . LEU B 1 66 ? -25.328 37 -12.094 1 90.31 66 LEU B O 1
ATOM 3291 N N . SER B 1 67 ? -23.266 37.875 -12.438 1 89.19 67 SER B N 1
ATOM 3292 C CA . SER B 1 67 ? -22.984 36.906 -13.508 1 89.19 67 SER B CA 1
ATOM 3293 C C . SER B 1 67 ? -22.469 35.594 -12.953 1 89.19 67 SER B C 1
ATOM 3295 O O . SER B 1 67 ? -21.469 35.562 -12.227 1 89.19 67 SER B O 1
ATOM 3297 N N . ALA B 1 68 ? -23.094 34.438 -13.289 1 92 68 ALA B N 1
ATOM 3298 C CA . ALA B 1 68 ? -22.641 33.094 -12.906 1 92 68 ALA B CA 1
ATOM 3299 C C . ALA B 1 68 ? -21.625 32.562 -13.906 1 92 68 ALA B C 1
ATOM 3301 O O . ALA B 1 68 ? -21.609 32.969 -15.07 1 92 68 ALA B O 1
ATOM 3302 N N . PRO B 1 69 ? -20.641 31.844 -13.422 1 93.69 69 PRO B N 1
ATOM 3303 C CA . PRO B 1 69 ? -20.625 31.156 -12.125 1 93.69 69 PRO B CA 1
ATOM 3304 C C . PRO B 1 69 ? -19.859 31.938 -11.055 1 93.69 69 PRO B C 1
ATOM 3306 O O . PRO B 1 69 ? -18.969 32.719 -11.383 1 93.69 69 PRO B O 1
ATOM 3309 N N . PHE B 1 70 ? -20.25 31.797 -9.734 1 94.44 70 PHE B N 1
ATOM 3310 C CA . PHE B 1 70 ? -19.562 32.406 -8.594 1 94.44 70 PHE B CA 1
ATOM 3311 C C . PHE B 1 70 ? -19.672 31.516 -7.367 1 94.44 70 PHE B C 1
ATOM 3313 O O . PHE B 1 70 ? -20.469 30.578 -7.348 1 94.44 70 PHE B O 1
ATOM 3320 N N . LEU B 1 71 ? -18.797 31.75 -6.441 1 94.19 71 LEU B N 1
ATOM 3321 C CA . LEU B 1 71 ? -18.859 31.016 -5.18 1 94.19 71 LEU B CA 1
ATOM 3322 C C . LEU B 1 71 ? -19.703 31.766 -4.152 1 94.19 71 LEU B C 1
ATOM 3324 O O . LEU B 1 71 ? -19.609 33 -4.047 1 94.19 71 LEU B O 1
ATOM 3328 N N . ALA B 1 72 ? -20.562 31.047 -3.477 1 93.62 72 ALA B N 1
ATOM 3329 C CA . ALA B 1 72 ? -21.391 31.609 -2.408 1 93.62 72 ALA B CA 1
ATOM 3330 C C . ALA B 1 72 ? -21.141 30.906 -1.083 1 93.62 72 ALA B C 1
ATOM 3332 O O . ALA B 1 72 ? -20.984 29.688 -1.047 1 93.62 72 ALA B O 1
ATOM 3333 N N . ARG B 1 73 ? -21.031 31.672 -0.078 1 91.81 73 ARG B N 1
ATOM 3334 C CA . ARG B 1 73 ? -20.812 31.109 1.252 1 91.81 73 ARG B CA 1
ATOM 3335 C C . ARG B 1 73 ? -22.156 30.797 1.93 1 91.81 73 ARG B C 1
ATOM 3337 O O . ARG B 1 73 ? -22.953 31.688 2.17 1 91.81 73 ARG B O 1
ATOM 3344 N N . THR B 1 74 ? -22.375 29.547 2.176 1 89.56 74 THR B N 1
ATOM 3345 C CA . THR B 1 74 ? -23.578 29.125 2.887 1 89.56 74 THR B CA 1
ATOM 3346 C C . THR B 1 74 ? -23.219 28.578 4.266 1 89.56 74 THR B C 1
ATOM 3348 O O . THR B 1 74 ? -22.047 28.469 4.617 1 89.56 74 THR B O 1
ATOM 3351 N N . LYS B 1 75 ? -24.266 28.188 4.988 1 86.19 75 LYS B N 1
ATOM 3352 C CA . LYS B 1 75 ? -24.062 27.625 6.316 1 86.19 75 LYS B CA 1
ATOM 3353 C C . LYS B 1 75 ? -23.281 26.312 6.238 1 86.19 75 LYS B C 1
ATOM 3355 O O . LYS B 1 75 ? -22.531 25.969 7.152 1 86.19 75 LYS B O 1
ATOM 3360 N N . GLY B 1 76 ? -23.438 25.688 5.16 1 79.31 76 GLY B N 1
ATOM 3361 C CA . GLY B 1 76 ? -22.781 24.406 4.98 1 79.31 76 GLY B CA 1
ATOM 3362 C C . GLY B 1 76 ? -21.438 24.516 4.277 1 79.31 76 GLY B C 1
ATOM 3363 O O . GLY B 1 76 ? -20.797 23.5 4.004 1 79.31 76 GLY B O 1
ATOM 3364 N N . GLY B 1 77 ? -21.031 25.703 3.994 1 86.38 77 GLY B N 1
ATOM 3365 C CA . GLY B 1 77 ? -19.766 25.906 3.295 1 86.38 77 GLY B CA 1
ATOM 3366 C C . GLY B 1 77 ? -19.938 26.641 1.972 1 86.38 77 GLY B C 1
ATOM 3367 O O . GLY B 1 77 ? -20.984 27.203 1.695 1 86.38 77 GLY B O 1
ATOM 3368 N N . PHE B 1 78 ? -18.922 26.562 1.203 1 88.88 78 PHE B N 1
ATOM 3369 C CA . PHE B 1 78 ? -18.938 27.25 -0.087 1 88.88 78 PHE B CA 1
ATOM 3370 C C . PHE B 1 78 ? -19.594 26.375 -1.149 1 88.88 78 PHE B C 1
ATOM 3372 O O . PHE B 1 78 ? -19.375 25.156 -1.187 1 88.88 78 PHE B O 1
ATOM 3379 N N . VAL B 1 79 ? -20.359 26.984 -1.932 1 91.12 79 VAL B N 1
ATOM 3380 C CA . VAL B 1 79 ? -20.969 26.297 -3.062 1 91.12 79 VAL B CA 1
ATOM 3381 C C . VAL B 1 79 ? -20.75 27.109 -4.34 1 91.12 79 VAL B C 1
ATOM 3383 O O . VAL B 1 79 ? -20.531 28.312 -4.285 1 91.12 79 VAL B O 1
ATOM 3386 N N . ILE B 1 80 ? -20.781 26.391 -5.469 1 94.75 80 ILE B N 1
ATOM 3387 C CA . ILE B 1 80 ? -20.609 27.047 -6.762 1 94.75 80 ILE B CA 1
ATOM 3388 C C . ILE B 1 80 ? -21.969 27.281 -7.402 1 94.75 80 ILE B C 1
ATOM 3390 O O . ILE B 1 80 ? -22.641 26.344 -7.82 1 94.75 80 ILE B O 1
ATOM 3394 N N . VAL B 1 81 ? -22.359 28.5 -7.543 1 95.25 81 VAL B N 1
ATOM 3395 C CA . VAL B 1 81 ? -23.625 28.859 -8.18 1 95.25 81 VAL B CA 1
ATOM 3396 C C . VAL B 1 81 ? -23.438 28.953 -9.695 1 95.25 81 VAL B C 1
ATOM 3398 O O . VAL B 1 81 ? -22.578 29.703 -10.164 1 95.25 81 VAL B O 1
ATOM 3401 N N . THR B 1 82 ? -24.219 28.219 -10.414 1 94.44 82 THR B N 1
ATOM 3402 C CA . THR B 1 82 ? -24.047 28.156 -11.867 1 94.44 82 THR B CA 1
ATOM 3403 C C . THR B 1 82 ? -25.141 28.938 -12.578 1 94.44 82 THR B C 1
ATOM 3405 O O . THR B 1 82 ? -24.938 29.391 -13.703 1 94.44 82 THR B O 1
ATOM 3408 N N . ARG B 1 83 ? -26.297 28.984 -11.953 1 93.56 83 ARG B N 1
ATOM 3409 C CA . ARG B 1 83 ? -27.406 29.703 -12.562 1 93.56 83 ARG B CA 1
ATOM 3410 C C . ARG B 1 83 ? -28.359 30.234 -11.5 1 93.56 83 ARG B C 1
ATOM 3412 O O . ARG B 1 83 ? -28.656 29.531 -10.523 1 93.56 83 ARG B O 1
ATOM 3419 N N . VAL B 1 84 ? -28.75 31.5 -11.75 1 93.56 84 VAL B N 1
ATOM 3420 C CA . VAL B 1 84 ? -29.719 32.125 -10.852 1 93.56 84 VAL B CA 1
ATOM 3421 C C . VAL B 1 84 ? -30.953 32.531 -11.641 1 93.56 84 VAL B C 1
ATOM 3423 O O . VAL B 1 84 ? -30.844 33.312 -12.609 1 93.56 84 VAL B O 1
ATOM 3426 N N . THR B 1 85 ? -32.062 31.953 -11.289 1 91.38 85 THR B N 1
ATOM 3427 C CA . THR B 1 85 ? -33.344 32.344 -11.836 1 91.38 85 THR B CA 1
ATOM 3428 C C . THR B 1 85 ? -34.281 32.844 -10.734 1 91.38 85 THR B C 1
ATOM 3430 O O . THR B 1 85 ? -34 32.625 -9.547 1 91.38 85 THR B O 1
ATOM 3433 N N . PRO B 1 86 ? -35.344 33.562 -11.148 1 90.31 86 PRO B N 1
ATOM 3434 C CA . PRO B 1 86 ? -36.25 34.031 -10.117 1 90.31 86 PRO B CA 1
ATOM 3435 C C . PRO B 1 86 ? -36.938 32.906 -9.359 1 90.31 86 PRO B C 1
ATOM 3437 O O . PRO B 1 86 ? -37.406 33.094 -8.242 1 90.31 86 PRO B O 1
ATOM 3440 N N . VAL B 1 87 ? -36.844 31.734 -9.914 1 91.31 87 VAL B N 1
ATOM 3441 C CA . VAL B 1 87 ? -37.562 30.609 -9.312 1 91.31 87 VAL B CA 1
ATOM 3442 C C . VAL B 1 87 ? -36.594 29.703 -8.562 1 91.31 87 VAL B C 1
ATOM 3444 O O . VAL B 1 87 ? -36.906 29.188 -7.496 1 91.31 87 VAL B O 1
ATOM 3447 N N . ALA B 1 88 ? -35.469 29.578 -9.156 1 93.75 88 ALA B N 1
ATOM 3448 C CA . ALA B 1 88 ? -34.594 28.578 -8.57 1 93.75 88 ALA B CA 1
ATOM 3449 C C . ALA B 1 88 ? -33.125 28.984 -8.742 1 93.75 88 ALA B C 1
ATOM 3451 O O . ALA B 1 88 ? -32.781 29.766 -9.633 1 93.75 88 ALA B O 1
ATOM 3452 N N . VAL B 1 89 ? -32.312 28.484 -7.871 1 94.12 89 VAL B N 1
ATOM 3453 C CA . VAL B 1 89 ? -30.875 28.625 -7.941 1 94.12 89 VAL B CA 1
ATOM 3454 C C . VAL B 1 89 ? -30.219 27.266 -8.156 1 94.12 89 VAL B C 1
ATOM 3456 O O . VAL B 1 89 ? -30.484 26.312 -7.41 1 94.12 89 VAL B O 1
ATOM 3459 N N . ASN B 1 90 ? -29.453 27.234 -9.242 1 95.44 90 ASN B N 1
ATOM 3460 C CA . ASN B 1 90 ? -28.672 26.016 -9.523 1 95.44 90 ASN B CA 1
ATOM 3461 C C . ASN B 1 90 ? -27.234 26.141 -9.031 1 95.44 90 ASN B C 1
ATOM 3463 O O . ASN B 1 90 ? -26.594 27.172 -9.227 1 95.44 90 ASN B O 1
ATOM 3467 N N . TYR B 1 91 ? -26.797 25.109 -8.289 1 93.25 91 TYR B N 1
ATOM 3468 C CA . TYR B 1 91 ? -25.438 25.188 -7.77 1 93.25 91 TYR B CA 1
ATOM 3469 C C . TYR B 1 91 ? -24.797 23.797 -7.742 1 93.25 91 TYR B C 1
ATOM 3471 O O . TYR B 1 91 ? -25.484 22.781 -7.91 1 93.25 91 TYR B O 1
ATOM 3479 N N . VAL B 1 92 ? -23.469 23.781 -7.68 1 90.81 92 VAL B N 1
ATOM 3480 C CA . VAL B 1 92 ? -22.703 22.547 -7.652 1 90.81 92 VAL B CA 1
ATOM 3481 C C . VAL B 1 92 ? -22 22.391 -6.297 1 90.81 92 VAL B C 1
ATOM 3483 O O . VAL B 1 92 ? -21.344 23.328 -5.82 1 90.81 92 VAL B O 1
ATOM 3486 N N . THR B 1 93 ? -22.281 21.266 -5.637 1 83.25 93 THR B N 1
ATOM 3487 C CA . THR B 1 93 ? -21.609 20.922 -4.391 1 83.25 93 THR B CA 1
ATOM 3488 C C . THR B 1 93 ? -20.844 19.609 -4.539 1 83.25 93 THR B C 1
ATOM 3490 O O . THR B 1 93 ? -21.422 18.562 -4.816 1 83.25 93 THR B O 1
ATOM 3493 N N . GLN B 1 94 ? -19.5 19.703 -4.266 1 77.12 94 GLN B N 1
ATOM 3494 C CA . GLN B 1 94 ? -18.641 18.531 -4.332 1 77.12 94 GLN B CA 1
ATOM 3495 C C . GLN B 1 94 ? -18.891 17.75 -5.617 1 77.12 94 GLN B C 1
ATOM 3497 O O . GLN B 1 94 ? -19.047 16.516 -5.59 1 77.12 94 GLN B O 1
ATOM 3502 N N . GLY B 1 95 ? -19.078 18.406 -6.66 1 76.94 95 GLY B N 1
ATOM 3503 C CA . GLY B 1 95 ? -19.188 17.797 -7.973 1 76.94 95 GLY B CA 1
ATOM 3504 C C . GLY B 1 95 ? -20.594 17.406 -8.352 1 76.94 95 GLY B C 1
ATOM 3505 O O . GLY B 1 95 ? -20.844 16.891 -9.445 1 76.94 95 GLY B O 1
ATOM 3506 N N . VAL B 1 96 ? -21.531 17.578 -7.477 1 80.44 96 VAL B N 1
ATOM 3507 C CA . VAL B 1 96 ? -22.922 17.203 -7.742 1 80.44 96 VAL B CA 1
ATOM 3508 C C . VAL B 1 96 ? -23.766 18.453 -7.953 1 80.44 96 VAL B C 1
ATOM 3510 O O . VAL B 1 96 ? -23.703 19.391 -7.16 1 80.44 96 VAL B O 1
ATOM 3513 N N . SER B 1 97 ? -24.5 18.453 -9.039 1 88.81 97 SER B N 1
ATOM 3514 C CA . SER B 1 97 ? -25.391 19.578 -9.336 1 88.81 97 SER B CA 1
ATOM 3515 C C . SER B 1 97 ? -26.672 19.5 -8.508 1 88.81 97 SER B C 1
ATOM 3517 O O . SER B 1 97 ? -27.312 18.438 -8.453 1 88.81 97 SER B O 1
ATOM 3519 N N . GLU B 1 98 ? -26.953 20.453 -7.824 1 90.25 98 GLU B N 1
ATOM 3520 C CA . GLU B 1 98 ? -28.156 20.562 -6.992 1 90.25 98 GLU B CA 1
ATOM 3521 C C . GLU B 1 98 ? -28.922 21.844 -7.305 1 90.25 98 GLU B C 1
ATOM 3523 O O . GLU B 1 98 ? -28.422 22.734 -7.996 1 90.25 98 GLU B O 1
ATOM 3528 N N . SER B 1 99 ? -30.219 21.859 -6.973 1 92.88 99 SER B N 1
ATOM 3529 C CA . SER B 1 99 ? -31.047 23.031 -7.172 1 92.88 99 SER B CA 1
ATOM 3530 C C . SER B 1 99 ? -31.953 23.281 -5.965 1 92.88 99 SER B C 1
ATOM 3532 O O . SER B 1 99 ? -32.344 22.328 -5.285 1 92.88 99 SER B O 1
ATOM 3534 N N . MET B 1 100 ? -32.156 24.453 -5.656 1 92.44 100 MET B N 1
ATOM 3535 C CA . MET B 1 100 ? -33.062 24.859 -4.594 1 92.44 100 MET B CA 1
ATOM 3536 C C . MET B 1 100 ? -33.812 26.125 -4.969 1 92.44 100 MET B C 1
ATOM 3538 O O . MET B 1 100 ? -33.406 26.859 -5.863 1 92.44 100 MET B O 1
ATOM 3542 N N . SER B 1 101 ? -34.938 26.391 -4.355 1 93.88 101 SER B N 1
ATOM 3543 C CA . SER B 1 101 ? -35.688 27.609 -4.621 1 93.88 101 SER B CA 1
ATOM 3544 C C . SER B 1 101 ? -34.938 28.844 -4.16 1 93.88 101 SER B C 1
ATOM 3546 O O . SER B 1 101 ? -34.125 28.766 -3.238 1 93.88 101 SER B O 1
ATOM 3548 N N . LEU B 1 102 ? -35.219 29.953 -4.84 1 92.62 102 LEU B N 1
ATOM 3549 C CA . LEU B 1 102 ? -34.531 31.203 -4.516 1 92.62 102 LEU B CA 1
ATOM 3550 C C . LEU B 1 102 ? -34.781 31.594 -3.062 1 92.62 102 LEU B C 1
ATOM 3552 O O . LEU B 1 102 ? -33.844 32.062 -2.381 1 92.62 102 LEU B O 1
ATOM 3556 N N . GLY B 1 103 ? -35.906 31.391 -2.566 1 91.19 103 GLY B N 1
ATOM 3557 C CA . GLY B 1 103 ? -36.25 31.719 -1.189 1 91.19 103 GLY B CA 1
ATOM 3558 C C . GLY B 1 103 ? -35.469 30.906 -0.177 1 91.19 103 GLY B C 1
ATOM 3559 O O . GLY B 1 103 ? -34.938 31.453 0.785 1 91.19 103 GLY B O 1
ATOM 3560 N N . GLU B 1 104 ? -35.375 29.703 -0.406 1 92.94 104 GLU B N 1
ATOM 3561 C CA . GLU B 1 104 ? -34.656 28.797 0.492 1 92.94 104 GLU B CA 1
ATOM 3562 C C . GLU B 1 104 ? -33.156 29.094 0.473 1 92.94 104 GLU B C 1
ATOM 3564 O O . GLU B 1 104 ? -32.5 29.047 1.513 1 92.94 104 GLU B O 1
ATOM 3569 N N . PHE B 1 105 ? -32.656 29.406 -0.676 1 93.75 105 PHE B N 1
ATOM 3570 C CA . PHE B 1 105 ? -31.234 29.703 -0.825 1 93.75 105 PHE B CA 1
ATOM 3571 C C . PHE B 1 105 ? -30.875 30.969 -0.064 1 93.75 105 PHE B C 1
ATOM 3573 O O . PHE B 1 105 ? -29.828 31.031 0.583 1 93.75 105 PHE B O 1
ATOM 3580 N N . MET B 1 106 ? -31.734 31.953 -0.065 1 91.19 106 MET B N 1
ATOM 3581 C CA . MET B 1 106 ? -31.469 33.219 0.579 1 91.19 106 MET B CA 1
ATOM 3582 C C . MET B 1 106 ? -31.406 33.094 2.094 1 91.19 106 MET B C 1
ATOM 3584 O O . MET B 1 106 ? -30.688 33.812 2.768 1 91.19 106 MET B O 1
ATOM 3588 N N . LYS B 1 107 ? -32 32.062 2.561 1 91.81 107 LYS B N 1
ATOM 3589 C CA . LYS B 1 107 ? -32.031 31.828 4 1 91.81 107 LYS B CA 1
ATOM 3590 C C . LYS B 1 107 ? -30.703 31.219 4.473 1 91.81 107 LYS B C 1
ATOM 3592 O O . LYS B 1 107 ? -30.266 31.469 5.598 1 91.81 107 LYS B O 1
ATOM 3597 N N . VAL B 1 108 ? -30.125 30.484 3.629 1 91.56 108 VAL B N 1
ATOM 3598 C CA . VAL B 1 108 ? -28.938 29.75 4.055 1 91.56 108 VAL B CA 1
ATOM 3599 C C . VAL B 1 108 ? -27.688 30.5 3.602 1 91.56 108 VAL B C 1
ATOM 3601 O O . VAL B 1 108 ? -26.594 30.25 4.109 1 91.56 108 VAL B O 1
ATOM 3604 N N . TRP B 1 109 ? -27.859 31.422 2.723 1 93.25 109 TRP B N 1
ATOM 3605 C CA . TRP B 1 109 ? -26.75 32.156 2.135 1 93.25 109 TRP B CA 1
ATOM 3606 C C . TRP B 1 109 ? -26.375 33.344 3.021 1 93.25 109 TRP B C 1
ATOM 3608 O O . TRP B 1 109 ? -27.234 34.062 3.527 1 93.25 109 TRP B O 1
ATOM 3618 N N . SER B 1 110 ? -25.062 33.594 3.311 1 91.19 110 SER B N 1
ATOM 3619 C CA . SER B 1 110 ? -24.562 34.625 4.211 1 91.19 110 SER B CA 1
ATOM 3620 C C . SER B 1 110 ? -24.562 36 3.535 1 91.19 110 SER B C 1
ATOM 3622 O O . SER B 1 110 ? -24.422 37.031 4.203 1 91.19 110 SER B O 1
ATOM 3624 N N . GLY B 1 111 ? -24.625 36 2.207 1 91.75 111 GLY B N 1
ATOM 3625 C CA . GLY B 1 111 ? -24.531 37.25 1.481 1 91.75 111 GLY B CA 1
ATOM 3626 C C . GLY B 1 111 ? -23.172 37.469 0.84 1 91.75 111 GLY B C 1
ATOM 3627 O O . GLY B 1 111 ? -22.984 38.406 0.063 1 91.75 111 GLY B O 1
ATOM 3628 N N . MET B 1 112 ? -22.281 36.625 1.165 1 92.12 112 MET B N 1
ATOM 3629 C CA . MET B 1 112 ? -20.922 36.75 0.625 1 92.12 112 MET B CA 1
ATOM 3630 C C . MET B 1 112 ? -20.812 36 -0.696 1 92.12 112 MET B C 1
ATOM 3632 O O . MET B 1 112 ? -21.297 34.875 -0.821 1 92.12 112 MET B O 1
ATOM 3636 N N . VAL B 1 113 ? -20.203 36.688 -1.68 1 93.25 113 VAL B N 1
ATOM 3637 C CA . VAL B 1 113 ? -20 36.062 -2.982 1 93.25 113 VAL B CA 1
ATOM 3638 C C . VAL B 1 113 ? -18.531 36.219 -3.398 1 93.25 113 VAL B C 1
ATOM 3640 O O . VAL B 1 113 ? -17.891 37.219 -3.045 1 93.25 113 VAL B O 1
ATOM 3643 N N . PHE B 1 114 ? -18.047 35.156 -3.969 1 93.88 114 PHE B N 1
ATOM 3644 C CA . PHE B 1 114 ? -16.703 35.156 -4.543 1 93.88 114 PHE B CA 1
ATOM 3645 C C . PHE B 1 114 ? -16.766 35.094 -6.062 1 93.88 114 PHE B C 1
ATOM 3647 O O . PHE B 1 114 ? -17.172 34.062 -6.625 1 93.88 114 PHE B O 1
ATOM 3654 N N . LEU B 1 115 ? -16.391 36.219 -6.688 1 93.94 115 LEU B N 1
ATOM 3655 C CA . LEU B 1 115 ? -16.469 36.344 -8.141 1 93.94 115 LEU B CA 1
ATOM 3656 C C . LEU B 1 115 ? -15.125 36.062 -8.781 1 93.94 115 LEU B C 1
ATOM 3658 O O . LEU B 1 115 ? -14.078 36.344 -8.195 1 93.94 115 LEU B O 1
ATOM 3662 N N . ALA B 1 116 ? -15.203 35.438 -9.914 1 93.69 116 ALA B N 1
ATOM 3663 C CA . ALA B 1 116 ? -13.992 35.156 -10.68 1 93.69 116 ALA B CA 1
ATOM 3664 C C . ALA B 1 116 ? -14.133 35.594 -12.133 1 93.69 116 ALA B C 1
ATOM 3666 O O . ALA B 1 116 ? -15.188 35.438 -12.742 1 93.69 116 ALA B O 1
ATOM 3667 N N . PHE B 1 117 ? -13.062 36.188 -12.641 1 93.12 117 PHE B N 1
ATOM 3668 C CA . PHE B 1 117 ? -13.039 36.719 -14 1 93.12 117 PHE B CA 1
ATOM 3669 C C . PHE B 1 117 ? -11.883 36.125 -14.797 1 93.12 117 PHE B C 1
ATOM 3671 O O . PHE B 1 117 ? -10.766 36.625 -14.742 1 93.12 117 PHE B O 1
ATOM 3678 N N . PRO B 1 118 ? -12.18 35.062 -15.492 1 92.38 118 PRO B N 1
ATOM 3679 C CA . PRO B 1 118 ? -11.102 34.469 -16.281 1 92.38 118 PRO B CA 1
ATOM 3680 C C . PRO B 1 118 ? -10.609 35.375 -17.406 1 92.38 118 PRO B C 1
ATOM 3682 O O . PRO B 1 118 ? -11.422 35.969 -18.141 1 92.38 118 PRO B O 1
ATOM 3685 N N . GLY B 1 119 ? -9.289 35.5 -17.453 1 89.19 119 GLY B N 1
ATOM 3686 C CA . GLY B 1 119 ? -8.695 36.25 -18.562 1 89.19 119 GLY B CA 1
ATOM 3687 C C . GLY B 1 119 ? -8.703 35.469 -19.859 1 89.19 119 GLY B C 1
ATOM 3688 O O . GLY B 1 119 ? -9.062 34.281 -19.891 1 89.19 119 GLY B O 1
ATOM 3689 N N . ASP B 1 120 ? -8.289 36.125 -20.953 1 87.38 120 ASP B N 1
ATOM 3690 C CA . ASP B 1 120 ? -8.273 35.5 -22.266 1 87.38 120 ASP B CA 1
ATOM 3691 C C . ASP B 1 120 ? -7.285 34.344 -22.328 1 87.38 120 ASP B C 1
ATOM 3693 O O . ASP B 1 120 ? -7.496 33.375 -23.047 1 87.38 120 ASP B O 1
ATOM 3697 N N . LYS B 1 121 ? -6.27 34.438 -21.484 1 87.19 121 LYS B N 1
ATOM 3698 C CA . LYS B 1 121 ? -5.234 33.438 -21.531 1 87.19 121 LYS B CA 1
ATOM 3699 C C . LYS B 1 121 ? -5.254 32.594 -20.25 1 87.19 121 LYS B C 1
ATOM 3701 O O . LYS B 1 121 ? -4.238 31.984 -19.875 1 87.19 121 LYS B O 1
ATOM 3706 N N . ALA B 1 122 ? -6.402 32.531 -19.641 1 89 122 ALA B N 1
ATOM 3707 C CA . ALA B 1 122 ? -6.484 31.797 -18.391 1 89 122 ALA B CA 1
ATOM 3708 C C . ALA B 1 122 ? -6.309 30.297 -18.609 1 89 122 ALA B C 1
ATOM 3710 O O . ALA B 1 122 ? -7.051 29.688 -19.391 1 89 122 ALA B O 1
ATOM 3711 N N . VAL B 1 123 ? -5.195 29.75 -18.125 1 88.31 123 VAL B N 1
ATOM 3712 C CA . VAL B 1 123 ? -4.895 28.328 -18.281 1 88.31 123 VAL B CA 1
ATOM 3713 C C . VAL B 1 123 ? -4.008 27.859 -17.141 1 88.31 123 VAL B C 1
ATOM 3715 O O . VAL B 1 123 ? -3.32 28.672 -16.5 1 88.31 123 VAL B O 1
ATOM 3718 N N . GLU B 1 124 ? -4.133 26.625 -16.844 1 89.62 124 GLU B N 1
ATOM 3719 C CA . GLU B 1 124 ? -3.238 26.031 -15.844 1 89.62 124 GLU B CA 1
ATOM 3720 C C . GLU B 1 124 ? -1.777 26.234 -16.234 1 89.62 124 GLU B C 1
ATOM 3722 O O . GLU B 1 124 ? -1.421 26.094 -17.406 1 89.62 124 GLU B O 1
ATOM 3727 N N . PRO B 1 125 ? -0.977 26.594 -15.312 1 86.5 125 PRO B N 1
ATOM 3728 C CA . PRO B 1 125 ? 0.458 26.656 -15.602 1 86.5 125 PRO B CA 1
ATOM 3729 C C . PRO B 1 125 ? 1.027 25.312 -16.047 1 86.5 125 PRO B C 1
ATOM 3731 O O . PRO B 1 125 ? 0.799 24.297 -15.375 1 86.5 125 PRO B O 1
ATOM 3734 N N . ASP B 1 126 ? 1.751 25.188 -17.234 1 87.62 126 ASP B N 1
ATOM 3735 C CA . ASP B 1 126 ? 2.33 23.969 -17.797 1 87.62 126 ASP B CA 1
ATOM 3736 C C . ASP B 1 126 ? 1.249 22.922 -18.078 1 87.62 126 ASP B C 1
ATOM 3738 O O . ASP B 1 126 ? 1.416 21.75 -17.766 1 87.62 126 ASP B O 1
ATOM 3742 N N . TYR B 1 127 ? 0.163 23.422 -18.609 1 87.31 127 TYR B N 1
ATOM 3743 C CA . TYR B 1 127 ? -1.005 22.594 -18.875 1 87.31 127 TYR B CA 1
ATOM 3744 C C . TYR B 1 127 ? -0.642 21.422 -19.781 1 87.31 127 TYR B C 1
ATOM 3746 O O . TYR B 1 127 ? -1.065 20.297 -19.547 1 87.31 127 TYR B O 1
ATOM 3754 N N . ALA B 1 128 ? 0.205 21.703 -20.75 1 86.19 128 ALA B N 1
ATOM 3755 C CA . ALA B 1 128 ? 0.55 20.656 -21.719 1 86.19 128 ALA B CA 1
ATOM 3756 C C . ALA B 1 128 ? 1.257 19.5 -21.016 1 86.19 128 ALA B C 1
ATOM 3758 O O . ALA B 1 128 ? 0.933 18.328 -21.266 1 86.19 128 ALA B O 1
ATOM 3759 N N . ALA B 1 129 ? 2.168 19.797 -20.188 1 83.62 129 ALA B N 1
ATOM 3760 C CA . ALA B 1 129 ? 2.914 18.766 -19.469 1 83.62 129 ALA B CA 1
ATOM 3761 C C . ALA B 1 129 ? 2.006 18 -18.516 1 83.62 129 ALA B C 1
ATOM 3763 O O . ALA B 1 129 ? 2.051 16.766 -18.484 1 83.62 129 ALA B O 1
ATOM 3764 N N . HIS B 1 130 ? 1.17 18.766 -17.891 1 86 130 HIS B N 1
ATOM 3765 C CA . HIS B 1 130 ? 0.274 18.141 -16.922 1 86 130 HIS B CA 1
ATOM 3766 C C . HIS B 1 130 ? -0.787 17.297 -17.625 1 86 130 HIS B C 1
ATOM 3768 O O . HIS B 1 130 ? -1.17 16.234 -17.141 1 86 130 HIS B O 1
ATOM 3774 N N . HIS B 1 131 ? -1.168 17.812 -18.719 1 86.88 131 HIS B N 1
ATOM 3775 C CA . HIS B 1 131 ? -2.143 17.062 -19.5 1 86.88 131 HIS B CA 1
ATOM 3776 C C . HIS B 1 131 ? -1.551 15.75 -20.016 1 86.88 131 HIS B C 1
ATOM 3778 O O . HIS B 1 131 ? -2.213 14.711 -19.969 1 86.88 131 HIS B O 1
ATOM 3784 N N . ARG B 1 132 ? -0.381 15.812 -20.469 1 85.31 132 ARG B N 1
ATOM 3785 C CA . ARG B 1 132 ? 0.309 14.594 -20.906 1 85.31 132 ARG B CA 1
ATOM 3786 C C . ARG B 1 132 ? 0.424 13.602 -19.75 1 85.31 132 ARG B C 1
ATOM 3788 O O . ARG B 1 132 ? 0.198 12.398 -19.938 1 85.31 132 ARG B O 1
ATOM 3795 N N . ASP B 1 133 ? 0.731 14.078 -18.625 1 83.88 133 ASP B N 1
ATOM 3796 C CA . ASP B 1 133 ? 0.862 13.219 -17.453 1 83.88 133 ASP B CA 1
ATOM 3797 C C . ASP B 1 133 ? -0.474 12.57 -17.094 1 83.88 133 ASP B C 1
ATOM 3799 O O . ASP B 1 133 ? -0.516 11.406 -16.688 1 83.88 133 ASP B O 1
ATOM 3803 N N . GLU B 1 134 ? -1.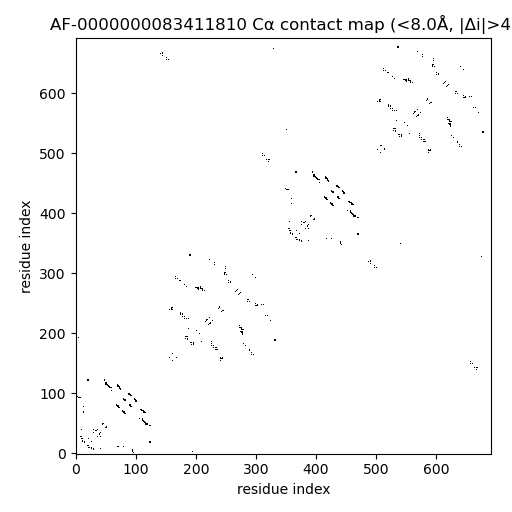441 13.328 -17.234 1 85.44 134 GLU B N 1
ATOM 3804 C CA . GLU B 1 134 ? -2.768 12.797 -16.953 1 85.44 134 GLU B CA 1
ATOM 3805 C C . GLU B 1 134 ? -3.162 11.719 -17.953 1 85.44 134 GLU B C 1
ATOM 3807 O O . GLU B 1 134 ? -3.734 10.688 -17.578 1 85.44 134 GLU B O 1
ATOM 3812 N N . LEU B 1 135 ? -2.906 11.992 -19.172 1 88.44 135 LEU B N 1
ATOM 3813 C CA . LEU B 1 135 ? -3.199 11 -20.203 1 88.44 135 LEU B CA 1
ATOM 3814 C C . LEU B 1 135 ? -2.402 9.719 -19.984 1 88.44 135 LEU B C 1
ATOM 3816 O O . LEU B 1 135 ? -2.93 8.617 -20.141 1 88.44 135 LEU B O 1
ATOM 3820 N N . LEU B 1 136 ? -1.204 9.898 -19.625 1 88.12 136 LEU B N 1
ATOM 3821 C CA . LEU B 1 136 ? -0.348 8.75 -19.359 1 88.12 136 LEU B CA 1
ATOM 3822 C C . LEU B 1 136 ? -0.867 7.961 -18.156 1 88.12 136 LEU B C 1
ATOM 3824 O O . LEU B 1 136 ? -0.835 6.727 -18.172 1 88.12 136 LEU B O 1
ATOM 3828 N N . ALA B 1 137 ? -1.279 8.625 -17.219 1 86.69 137 ALA B N 1
ATOM 3829 C CA . ALA B 1 137 ? -1.823 7.961 -16.047 1 86.69 137 ALA B CA 1
ATOM 3830 C C . ALA B 1 137 ? -3.068 7.152 -16.391 1 86.69 137 ALA B C 1
ATOM 3832 O O . ALA B 1 137 ? -3.238 6.027 -15.922 1 86.69 137 ALA B O 1
ATOM 3833 N N . LYS B 1 138 ? -3.877 7.734 -17.172 1 88.62 138 LYS B N 1
ATOM 3834 C CA . LYS B 1 138 ? -5.078 7.031 -17.609 1 88.62 138 LYS B CA 1
ATOM 3835 C C . LYS B 1 138 ? -4.723 5.812 -18.453 1 88.62 138 LYS B C 1
ATOM 3837 O O . LYS B 1 138 ? -5.293 4.734 -18.266 1 88.62 138 LYS B O 1
ATOM 3842 N N . ALA B 1 139 ? -3.781 6.008 -19.266 1 91.06 139 ALA B N 1
ATOM 3843 C CA . ALA B 1 139 ? -3.322 4.91 -20.125 1 91.06 139 ALA B CA 1
ATOM 3844 C C . ALA B 1 139 ? -2.746 3.773 -19.281 1 91.06 139 ALA B C 1
ATOM 3846 O O . ALA B 1 139 ? -3.02 2.6 -19.531 1 91.06 139 ALA B O 1
ATOM 3847 N N . LYS B 1 140 ? -1.944 4.121 -18.344 1 91.31 140 LYS B N 1
ATOM 3848 C CA . LYS B 1 140 ? -1.38 3.129 -17.438 1 91.31 140 LYS B CA 1
ATOM 3849 C C . LYS B 1 140 ? -2.48 2.328 -16.75 1 91.31 140 LYS B C 1
ATOM 3851 O O . LYS B 1 140 ? -2.377 1.106 -16.609 1 91.31 140 LYS B O 1
ATOM 3856 N N . GLY B 1 141 ? -3.475 3.043 -16.359 1 91.44 141 GLY B N 1
ATOM 3857 C CA . GLY B 1 141 ? -4.598 2.381 -15.719 1 91.44 141 GLY B CA 1
ATOM 3858 C C . GLY B 1 141 ? -5.312 1.397 -16.625 1 91.44 141 GLY B C 1
ATOM 3859 O O . GLY B 1 141 ? -5.594 0.266 -16.234 1 91.44 141 GLY B O 1
ATOM 3860 N N . TRP B 1 142 ? -5.496 1.85 -17.797 1 93 142 TRP B N 1
ATOM 3861 C CA . TRP B 1 142 ? -6.16 0.996 -18.781 1 93 142 TRP B CA 1
ATOM 3862 C C . TRP B 1 142 ? -5.297 -0.21 -19.125 1 93 142 TRP B C 1
ATOM 3864 O O . TRP B 1 142 ? -5.805 -1.323 -19.281 1 93 142 TRP B O 1
ATOM 3874 N N . LEU B 1 143 ? -4.094 0.011 -19.219 1 93.06 143 LEU B N 1
ATOM 3875 C CA . LEU B 1 143 ? -3.162 -1.063 -19.547 1 93.06 143 LEU B CA 1
ATOM 3876 C C . LEU B 1 143 ? -3.092 -2.078 -18.406 1 93.06 143 LEU B C 1
ATOM 3878 O O . LEU B 1 143 ? -3.025 -3.285 -18.656 1 93.06 143 LEU B O 1
ATOM 3882 N N . MET B 1 144 ? -3.078 -1.578 -17.281 1 93.62 144 MET B N 1
ATOM 3883 C CA . MET B 1 144 ? -3.037 -2.465 -16.125 1 93.62 144 MET B CA 1
ATOM 3884 C C . MET B 1 144 ? -4.258 -3.377 -16.094 1 93.62 144 MET B C 1
ATOM 3886 O O . MET B 1 144 ? -4.125 -4.598 -15.969 1 93.62 144 MET B O 1
ATOM 3890 N N . TRP B 1 145 ? -5.477 -2.795 -16.219 1 94.12 145 TRP B N 1
ATOM 3891 C CA . TRP B 1 145 ? -6.703 -3.588 -16.188 1 94.12 145 TRP B CA 1
ATOM 3892 C C . TRP B 1 145 ? -6.781 -4.516 -17.391 1 94.12 145 TRP B C 1
ATOM 3894 O O . TRP B 1 145 ? -7.297 -5.633 -17.297 1 94.12 145 TRP B O 1
ATOM 3904 N N . GLY B 1 146 ? -6.246 -3.979 -18.469 1 94.75 146 GLY B N 1
ATOM 3905 C CA . GLY B 1 146 ? -6.148 -4.848 -19.641 1 94.75 146 GLY B CA 1
ATOM 3906 C C . GLY B 1 146 ? -5.277 -6.066 -19.391 1 94.75 146 GLY B C 1
ATOM 3907 O O . GLY B 1 146 ? -5.625 -7.176 -19.812 1 94.75 146 GLY B O 1
ATOM 3908 N N . GLY B 1 147 ? -4.156 -5.863 -18.75 1 94.94 147 GLY B N 1
ATOM 3909 C CA . GLY B 1 147 ? -3.295 -6.977 -18.391 1 94.94 147 GLY B CA 1
ATOM 3910 C C . GLY B 1 147 ? -3.949 -7.957 -17.438 1 94.94 147 GLY B C 1
ATOM 3911 O O . GLY B 1 147 ? -3.84 -9.172 -17.609 1 94.94 147 GLY B O 1
ATOM 3912 N N . VAL B 1 148 ? -4.668 -7.504 -16.469 1 95.25 148 VAL B N 1
ATOM 3913 C CA . VAL B 1 148 ? -5.352 -8.344 -15.492 1 95.25 148 VAL B CA 1
ATOM 3914 C C . VAL B 1 148 ? -6.402 -9.203 -16.188 1 95.25 148 VAL B C 1
ATOM 3916 O O . VAL B 1 148 ? -6.5 -10.406 -15.945 1 95.25 148 VAL B O 1
ATOM 3919 N N . ILE B 1 149 ? -7.148 -8.617 -17.062 1 95.88 149 ILE B N 1
ATOM 3920 C CA . ILE B 1 149 ? -8.195 -9.32 -17.797 1 95.88 149 ILE B CA 1
ATOM 3921 C C . ILE B 1 149 ? -7.566 -10.367 -18.719 1 95.88 149 ILE B C 1
ATOM 3923 O O . ILE B 1 149 ? -8.062 -11.492 -18.812 1 95.88 149 ILE B O 1
ATOM 3927 N N . ALA B 1 150 ? -6.457 -9.969 -19.344 1 95.44 150 ALA B N 1
ATOM 3928 C CA . ALA B 1 150 ? -5.766 -10.906 -20.234 1 95.44 150 ALA B CA 1
ATOM 3929 C C . ALA B 1 150 ? -5.254 -12.117 -19.453 1 95.44 150 ALA B C 1
ATOM 3931 O O . ALA B 1 150 ? -5.406 -13.258 -19.906 1 95.44 150 ALA B O 1
ATOM 3932 N N . LEU B 1 151 ? -4.676 -11.883 -18.391 1 94.75 151 LEU B N 1
ATOM 3933 C CA . LEU B 1 151 ? -4.18 -12.984 -17.562 1 94.75 151 LEU B CA 1
ATOM 3934 C C . LEU B 1 151 ? -5.332 -13.836 -17.047 1 94.75 151 LEU B C 1
ATOM 3936 O O . LEU B 1 151 ? -5.223 -15.062 -17 1 94.75 151 LEU B O 1
ATOM 3940 N N . PHE B 1 152 ? -6.422 -13.203 -16.641 1 95.81 152 PHE B N 1
ATOM 3941 C CA . PHE B 1 152 ? -7.617 -13.906 -16.188 1 95.81 152 PHE B CA 1
ATOM 3942 C C . PHE B 1 152 ? -8.148 -14.828 -17.281 1 95.81 152 PHE B C 1
ATOM 3944 O O . PHE B 1 152 ? -8.398 -16.016 -17.031 1 95.81 152 PHE B O 1
ATOM 3951 N N . LEU B 1 153 ? -8.242 -14.32 -18.438 1 94.62 153 LEU B N 1
ATOM 3952 C CA . LEU B 1 153 ? -8.734 -15.102 -19.562 1 94.62 153 LEU B CA 1
ATOM 3953 C C . LEU B 1 153 ? -7.785 -16.25 -19.906 1 94.62 153 LEU B C 1
ATOM 3955 O O . LEU B 1 153 ? -8.227 -17.359 -20.203 1 94.62 153 LEU B O 1
ATOM 3959 N N . TYR B 1 154 ? -6.531 -15.969 -19.859 1 94.38 154 TYR B N 1
ATOM 3960 C CA . TYR B 1 154 ? -5.555 -17.016 -20.125 1 94.38 154 TYR B CA 1
ATOM 3961 C C . TYR B 1 154 ? -5.707 -18.156 -19.125 1 94.38 154 TYR B C 1
ATOM 3963 O O . TYR B 1 154 ? -5.719 -19.328 -19.5 1 94.38 154 TYR B O 1
ATOM 3971 N N . LEU B 1 155 ? -5.855 -17.828 -17.891 1 92.88 155 LEU B N 1
ATOM 3972 C CA . LEU B 1 155 ? -5.949 -18.859 -16.844 1 92.88 155 LEU B CA 1
ATOM 3973 C C . LEU B 1 155 ? -7.25 -19.641 -16.984 1 92.88 155 LEU B C 1
ATOM 3975 O O . LEU B 1 155 ? -7.266 -20.859 -16.766 1 92.88 155 LEU B O 1
ATOM 3979 N N . VAL B 1 156 ? -8.32 -18.969 -17.344 1 94.25 156 VAL B N 1
ATOM 3980 C CA . VAL B 1 156 ? -9.617 -19.625 -17.484 1 94.25 156 VAL B CA 1
ATOM 3981 C C . VAL B 1 156 ? -9.57 -20.625 -18.641 1 94.25 156 VAL B C 1
ATOM 3983 O O . VAL B 1 156 ? -10.055 -21.75 -18.516 1 94.25 156 VAL B O 1
ATOM 3986 N N . ILE B 1 157 ? -8.93 -20.219 -19.734 1 93.38 157 ILE B N 1
ATOM 3987 C CA . ILE B 1 157 ? -8.891 -21.031 -20.938 1 93.38 157 ILE B CA 1
ATOM 3988 C C . ILE B 1 157 ? -7.863 -22.156 -20.75 1 93.38 157 ILE B C 1
ATOM 3990 O O . ILE B 1 157 ? -8.164 -23.328 -21 1 93.38 157 ILE B O 1
ATOM 3994 N N . ASN B 1 158 ? -6.695 -21.797 -20.281 1 91.12 158 ASN B N 1
ATOM 3995 C CA . ASN B 1 158 ? -5.598 -22.75 -20.172 1 91.12 158 ASN B CA 1
ATOM 3996 C C . ASN B 1 158 ? -5.902 -23.844 -19.156 1 91.12 158 ASN B C 1
ATOM 3998 O O . ASN B 1 158 ? -5.492 -25 -19.328 1 91.12 158 ASN B O 1
ATOM 4002 N N . ASN B 1 159 ? -6.574 -23.531 -18.078 1 91.44 159 ASN B N 1
ATOM 4003 C CA . ASN B 1 159 ? -6.836 -24.5 -17.016 1 91.44 159 ASN B CA 1
ATOM 4004 C C . ASN B 1 159 ? -8.234 -25.094 -17.141 1 91.44 159 ASN B C 1
ATOM 4006 O O . ASN B 1 159 ? -8.664 -25.859 -16.266 1 91.44 159 ASN B O 1
ATOM 4010 N N . GLY B 1 160 ? -8.992 -24.734 -18.125 1 92.31 160 GLY B N 1
ATOM 4011 C CA . GLY B 1 160 ? -10.266 -25.344 -18.469 1 92.31 160 GLY B CA 1
ATOM 4012 C C . GLY B 1 160 ? -11.367 -25.016 -17.484 1 92.31 160 GLY B C 1
ATOM 4013 O O . GLY B 1 160 ? -12.195 -25.875 -17.156 1 92.31 160 GLY B O 1
ATOM 4014 N N . ILE B 1 161 ? -11.375 -23.891 -16.922 1 92.38 161 ILE B N 1
ATOM 4015 C CA . ILE B 1 161 ? -12.383 -23.484 -15.953 1 92.38 161 ILE B CA 1
ATOM 4016 C C . ILE B 1 161 ? -13.742 -23.344 -16.641 1 92.38 161 ILE B C 1
ATOM 4018 O O . ILE B 1 161 ? -14.781 -23.594 -16.016 1 92.38 161 ILE B O 1
ATOM 4022 N N . TYR B 1 162 ? -13.688 -23.078 -17.906 1 92.81 162 TYR B N 1
ATOM 4023 C CA . TYR B 1 162 ? -14.914 -22.844 -18.656 1 92.81 162 TYR B CA 1
ATOM 4024 C C . TYR B 1 162 ? -15.625 -24.156 -18.984 1 92.81 162 TYR B C 1
ATOM 4026 O O . TYR B 1 162 ? -16.781 -24.156 -19.391 1 92.81 162 TYR B O 1
ATOM 4034 N N . ARG B 1 163 ? -15.023 -25.234 -18.812 1 92 163 ARG B N 1
ATOM 4035 C CA . ARG B 1 163 ? -15.531 -26.516 -19.266 1 92 163 ARG B CA 1
ATOM 4036 C C . ARG B 1 163 ? -16.688 -27 -18.391 1 92 163 ARG B C 1
ATOM 4038 O O . ARG B 1 163 ? -17.578 -27.703 -18.875 1 92 163 ARG B O 1
ATOM 4045 N N . HIS B 1 164 ? -16.656 -26.688 -17.125 1 93.19 164 HIS B N 1
ATOM 4046 C CA . HIS B 1 164 ? -17.703 -27.094 -16.188 1 93.19 164 HIS B CA 1
ATOM 4047 C C . HIS B 1 164 ? -18.484 -25.891 -15.68 1 93.19 164 HIS B C 1
ATOM 4049 O O . HIS B 1 164 ? -17.906 -24.875 -15.32 1 93.19 164 HIS B O 1
ATOM 4055 N N . ILE B 1 165 ? -19.781 -26 -15.578 1 94.25 165 ILE B N 1
ATOM 4056 C CA . ILE B 1 165 ? -20.656 -24.922 -15.164 1 94.25 165 ILE B CA 1
ATOM 4057 C C . ILE B 1 165 ? -20.391 -24.562 -13.703 1 94.25 165 ILE B C 1
ATOM 4059 O O . ILE B 1 165 ? -20.453 -23.391 -13.328 1 94.25 165 ILE B O 1
ATOM 4063 N N . SER B 1 166 ? -20.125 -25.516 -12.922 1 93.88 166 SER B N 1
ATOM 4064 C CA . SER B 1 166 ? -19.891 -25.281 -11.508 1 93.88 166 SER B CA 1
ATOM 4065 C C . SER B 1 166 ? -18.672 -24.391 -11.305 1 93.88 166 SER B C 1
ATOM 4067 O O . SER B 1 166 ? -18.703 -23.453 -10.492 1 93.88 166 SER B O 1
ATOM 4069 N N . THR B 1 167 ? -17.594 -24.688 -12.078 1 95.06 167 THR B N 1
ATOM 4070 C CA . THR B 1 167 ? -16.375 -23.906 -11.914 1 95.06 167 THR B CA 1
ATOM 4071 C C . THR B 1 167 ? -16.578 -22.484 -12.422 1 95.06 167 THR B C 1
ATOM 4073 O O . THR B 1 167 ? -16.016 -21.531 -11.867 1 95.06 167 THR B O 1
ATOM 4076 N N . VAL B 1 168 ? -17.391 -22.312 -13.398 1 96.56 168 VAL B N 1
ATOM 4077 C CA . VAL B 1 168 ? -17.703 -20.984 -13.922 1 96.56 168 VAL B CA 1
ATOM 4078 C C . VAL B 1 168 ? -18.469 -20.188 -12.875 1 96.56 168 VAL B C 1
ATOM 4080 O O . VAL B 1 168 ? -18.141 -19.031 -12.602 1 96.56 168 VAL B O 1
ATOM 4083 N N . LEU B 1 169 ? -19.422 -20.812 -12.32 1 96.88 169 LEU B N 1
ATOM 4084 C CA . LEU B 1 169 ? -20.234 -20.156 -11.305 1 96.88 169 LEU B CA 1
ATOM 4085 C C . LEU B 1 169 ? -19.391 -19.797 -10.078 1 96.88 169 LEU B C 1
ATOM 4087 O O . LEU B 1 169 ? -19.547 -18.719 -9.508 1 96.88 169 LEU B O 1
ATOM 4091 N N . LEU B 1 170 ? -18.562 -20.719 -9.703 1 97.44 170 LEU B N 1
ATOM 4092 C CA . LEU B 1 170 ? -17.672 -20.469 -8.578 1 97.44 170 LEU B CA 1
ATOM 4093 C C . LEU B 1 170 ? -16.797 -19.25 -8.844 1 97.44 170 LEU B C 1
ATOM 4095 O O . LEU B 1 170 ? -16.578 -18.422 -7.961 1 97.44 170 LEU B O 1
ATOM 4099 N N . THR B 1 171 ? -16.281 -19.172 -10.055 1 97.44 171 THR B N 1
ATOM 4100 C CA . THR B 1 171 ? -15.43 -18.047 -10.438 1 97.44 171 THR B CA 1
ATOM 4101 C C . THR B 1 171 ? -16.203 -16.734 -10.367 1 97.44 171 THR B C 1
ATOM 4103 O O . THR B 1 171 ? -15.703 -15.75 -9.805 1 97.44 171 THR B O 1
ATOM 4106 N N . ILE B 1 172 ? -17.406 -16.719 -10.836 1 97.88 172 ILE B N 1
ATOM 4107 C CA . ILE B 1 172 ? -18.234 -15.516 -10.844 1 97.88 172 ILE B CA 1
ATOM 4108 C C . ILE B 1 172 ? -18.547 -15.094 -9.414 1 97.88 172 ILE B C 1
ATOM 4110 O O . ILE B 1 172 ? -18.453 -13.914 -9.07 1 97.88 172 ILE B O 1
ATOM 4114 N N . LEU B 1 173 ? -18.859 -16.031 -8.609 1 97.75 173 LEU B N 1
ATOM 4115 C CA . LEU B 1 173 ? -19.203 -15.758 -7.219 1 97.75 173 LEU B CA 1
ATOM 4116 C C . LEU B 1 173 ? -18 -15.258 -6.449 1 97.75 173 LEU B C 1
ATOM 4118 O O . LEU B 1 173 ? -18.109 -14.375 -5.59 1 97.75 173 LEU B O 1
ATOM 4122 N N . ASP B 1 174 ? -16.875 -15.852 -6.754 1 97.94 174 ASP B N 1
ATOM 4123 C CA . ASP B 1 174 ? -15.648 -15.398 -6.102 1 97.94 174 ASP B CA 1
ATOM 4124 C C . ASP B 1 174 ? -15.305 -13.961 -6.508 1 97.94 174 ASP B C 1
ATOM 4126 O O . ASP B 1 174 ? -14.844 -13.172 -5.684 1 97.94 174 ASP B O 1
ATOM 4130 N N . ILE B 1 175 ? -15.508 -13.625 -7.746 1 97.94 175 ILE B N 1
ATOM 4131 C CA . ILE B 1 175 ? -15.281 -12.258 -8.219 1 97.94 175 ILE B CA 1
ATOM 4132 C C . ILE B 1 175 ? -16.25 -11.305 -7.516 1 97.94 175 ILE B C 1
ATOM 4134 O O . ILE B 1 175 ? -15.852 -10.234 -7.055 1 97.94 175 ILE B O 1
ATOM 4138 N N . GLY B 1 176 ? -17.484 -11.688 -7.477 1 97.25 176 GLY B N 1
ATOM 4139 C CA . GLY B 1 176 ? -18.484 -10.898 -6.762 1 97.25 176 GLY B CA 1
ATOM 4140 C C . GLY B 1 176 ? -18.141 -10.703 -5.293 1 97.25 176 GLY B C 1
ATOM 4141 O O . GLY B 1 176 ? -18.234 -9.594 -4.77 1 97.25 176 GLY B O 1
ATOM 4142 N N . GLY B 1 177 ? -17.781 -11.789 -4.656 1 97.25 177 GLY B N 1
ATOM 4143 C CA . GLY B 1 177 ? -17.359 -11.703 -3.264 1 97.25 177 GLY B CA 1
ATOM 4144 C C . GLY B 1 177 ? -16.156 -10.797 -3.057 1 97.25 177 GLY B C 1
ATOM 4145 O O . GLY B 1 177 ? -16.094 -10.055 -2.076 1 97.25 177 GLY B O 1
ATOM 4146 N N . LEU B 1 178 ? -15.234 -10.914 -3.961 1 97.38 178 LEU B N 1
ATOM 4147 C CA . LEU B 1 178 ? -14.055 -10.055 -3.895 1 97.38 178 LEU B CA 1
ATOM 4148 C C . LEU B 1 178 ? -14.453 -8.586 -4.004 1 97.38 178 LEU B C 1
ATOM 4150 O O . LEU B 1 178 ? -13.93 -7.742 -3.27 1 97.38 178 LEU B O 1
ATOM 4154 N N . TYR B 1 179 ? -15.328 -8.281 -4.859 1 96.88 179 TYR B N 1
ATOM 4155 C CA . TYR B 1 179 ? -15.797 -6.914 -5.035 1 96.88 179 TYR B CA 1
ATOM 4156 C C . TYR B 1 179 ? -16.531 -6.422 -3.789 1 96.88 179 TYR B C 1
ATOM 4158 O O . TYR B 1 179 ? -16.297 -5.305 -3.326 1 96.88 179 TYR B O 1
ATOM 4166 N N . LEU B 1 180 ? -17.359 -7.211 -3.258 1 96.25 180 LEU B N 1
ATOM 4167 C CA . LEU B 1 180 ? -18.125 -6.844 -2.064 1 96.25 180 LEU B CA 1
ATOM 4168 C C . LEU B 1 180 ? -17.188 -6.59 -0.887 1 96.25 180 LEU B C 1
ATOM 4170 O O . LEU B 1 180 ? -17.359 -5.617 -0.148 1 96.25 180 LEU B O 1
ATOM 4174 N N . THR B 1 181 ? -16.25 -7.461 -0.761 1 96.06 181 THR B N 1
ATOM 4175 C CA . THR B 1 181 ? -15.32 -7.293 0.356 1 96.06 181 THR B CA 1
ATOM 4176 C C . THR B 1 181 ? -14.398 -6.105 0.118 1 96.06 181 THR B C 1
ATOM 4178 O O . THR B 1 181 ? -13.914 -5.484 1.07 1 96.06 181 THR B O 1
ATOM 4181 N N . TYR B 1 182 ? -14.125 -5.82 -1.124 1 95.25 182 TYR B N 1
ATOM 4182 C CA . TYR B 1 182 ? -13.391 -4.602 -1.432 1 95.25 182 TYR B CA 1
ATOM 4183 C C . TYR B 1 182 ? -14.148 -3.369 -0.963 1 95.25 182 TYR B C 1
ATOM 4185 O O . TYR B 1 182 ? -13.578 -2.473 -0.343 1 95.25 182 TYR B O 1
ATOM 4193 N N . LEU B 1 183 ? -15.398 -3.273 -1.228 1 94.31 183 LEU B N 1
ATOM 4194 C CA . LEU B 1 183 ? -16.234 -2.172 -0.773 1 94.31 183 LEU B CA 1
ATOM 4195 C C . LEU B 1 183 ? -16.266 -2.104 0.75 1 94.31 183 LEU B C 1
ATOM 4197 O O . LEU B 1 183 ? -16.203 -1.015 1.327 1 94.31 183 LEU B O 1
ATOM 4201 N N . LEU B 1 184 ? -16.344 -3.293 1.319 1 92.75 184 LEU B N 1
ATOM 4202 C CA . LEU B 1 184 ? -16.344 -3.369 2.775 1 92.75 184 LEU B CA 1
ATOM 4203 C C . LEU B 1 184 ? -15.039 -2.816 3.35 1 92.75 184 LEU B C 1
ATOM 4205 O O . LEU B 1 184 ? -15.055 -2.107 4.359 1 92.75 184 LEU B O 1
ATOM 4209 N N . LEU B 1 185 ? -13.984 -3.148 2.691 1 91.88 185 LEU B N 1
ATOM 4210 C CA . LEU B 1 185 ? -12.68 -2.66 3.117 1 91.88 185 LEU B CA 1
ATOM 4211 C C . LEU B 1 185 ? -12.609 -1.139 3.023 1 91.88 185 LEU B C 1
ATOM 4213 O O . LEU B 1 185 ? -12.07 -0.481 3.912 1 91.88 185 LEU B O 1
ATOM 4217 N N . GLN B 1 186 ? -13.18 -0.614 2.018 1 90.38 186 GLN B N 1
ATOM 4218 C CA . GLN B 1 186 ? -13.203 0.836 1.86 1 90.38 186 GLN B CA 1
ATOM 4219 C C . GLN B 1 186 ? -13.969 1.502 3.002 1 90.38 186 GLN B C 1
ATOM 4221 O O . GLN B 1 186 ? -13.531 2.531 3.525 1 90.38 186 GLN B O 1
ATOM 4226 N N . LYS B 1 187 ? -15.008 0.908 3.334 1 88.69 187 LYS B N 1
ATOM 4227 C CA . LYS B 1 187 ? -15.812 1.442 4.43 1 88.69 187 LYS B CA 1
ATOM 4228 C C . LYS B 1 187 ? -15.078 1.321 5.762 1 88.69 187 LYS B C 1
ATOM 4230 O O . LYS B 1 187 ? -15.094 2.246 6.574 1 88.69 187 LYS B O 1
ATOM 4235 N N . SER B 1 188 ? -14.477 0.197 5.902 1 88.5 188 SER B N 1
ATOM 4236 C CA . SER B 1 188 ? -13.75 -0.05 7.145 1 88.5 188 SER B CA 1
ATOM 4237 C C . SER B 1 188 ? -12.586 0.924 7.309 1 88.5 188 SER B C 1
ATOM 4239 O O . SER B 1 188 ? -12.25 1.312 8.43 1 88.5 188 SER B O 1
ATOM 4241 N N . LEU B 1 189 ? -11.969 1.357 6.188 1 86.81 189 LEU B N 1
ATOM 4242 C CA . LEU B 1 189 ? -10.836 2.271 6.203 1 86.81 189 LEU B CA 1
ATOM 4243 C C . LEU B 1 189 ? -11.305 3.721 6.113 1 86.81 189 LEU B C 1
ATOM 4245 O O . LEU B 1 189 ? -10.484 4.629 5.934 1 86.81 189 LEU B O 1
ATOM 4249 N N . LYS B 1 190 ? -12.633 3.912 6.105 1 86.06 190 LYS B N 1
ATOM 4250 C CA . LYS B 1 190 ? -13.266 5.227 6.082 1 86.06 190 LYS B CA 1
ATOM 4251 C C . LYS B 1 190 ? -12.906 5.992 4.812 1 86.06 190 LYS B C 1
ATOM 4253 O O . LYS B 1 190 ? -12.664 7.199 4.855 1 86.06 190 LYS B O 1
ATOM 4258 N N . ILE B 1 191 ? -12.703 5.246 3.852 1 81.88 191 ILE B N 1
ATOM 4259 C CA . ILE B 1 191 ? -12.508 5.836 2.531 1 81.88 191 ILE B CA 1
ATOM 4260 C C . ILE B 1 191 ? -13.859 6.125 1.891 1 81.88 191 ILE B C 1
ATOM 4262 O O . ILE B 1 191 ? -14.727 5.246 1.832 1 81.88 191 ILE B O 1
ATOM 4266 N N . LYS B 1 192 ? -14.094 7.277 1.486 1 79.12 192 LYS B N 1
ATOM 4267 C CA . LYS B 1 192 ? -15.375 7.652 0.892 1 79.12 192 LYS B CA 1
ATOM 4268 C C . LYS B 1 192 ? -15.57 6.973 -0.46 1 79.12 192 LYS B C 1
ATOM 4270 O O . LYS B 1 192 ? -14.766 7.156 -1.377 1 79.12 192 LYS B O 1
ATOM 4275 N N . ASN B 1 193 ? -16.484 6.16 -0.539 1 83.81 193 ASN B N 1
ATOM 4276 C CA . ASN B 1 193 ? -16.875 5.465 -1.758 1 83.81 193 ASN B CA 1
ATOM 4277 C C . ASN B 1 193 ? -18.391 5.531 -1.97 1 83.81 193 ASN B C 1
ATOM 4279 O O . ASN B 1 193 ? -19.156 4.914 -1.227 1 83.81 193 ASN B O 1
ATOM 4283 N N . PRO B 1 194 ? -18.828 6.227 -2.963 1 84.25 194 PRO B N 1
ATOM 4284 C CA . PRO B 1 194 ? -20.266 6.398 -3.182 1 84.25 194 PRO B CA 1
ATOM 4285 C C . PRO B 1 194 ? -20.984 5.074 -3.438 1 84.25 194 PRO B C 1
ATOM 4287 O O . PRO B 1 194 ? -22.125 4.895 -3 1 84.25 194 PRO B O 1
ATOM 4290 N N . THR B 1 195 ? -20.344 4.172 -4.094 1 89.19 195 THR B N 1
ATOM 4291 C CA . THR B 1 195 ? -20.953 2.873 -4.371 1 89.19 195 THR B CA 1
ATOM 4292 C C . THR B 1 195 ? -21.188 2.098 -3.076 1 89.19 195 THR B C 1
ATOM 4294 O O . THR B 1 195 ? -22.266 1.523 -2.869 1 89.19 195 THR B O 1
ATOM 4297 N N . ALA B 1 196 ? -20.188 2.088 -2.252 1 90.25 196 ALA B N 1
ATOM 4298 C CA . ALA B 1 196 ? -20.328 1.42 -0.959 1 90.25 196 ALA B CA 1
ATOM 4299 C C . ALA B 1 196 ? -21.469 2.02 -0.146 1 90.25 196 ALA B C 1
ATOM 4301 O O . ALA B 1 196 ? -22.266 1.291 0.455 1 90.25 196 ALA B O 1
ATOM 4302 N N . ASP B 1 197 ? -21.625 3.307 -0.192 1 86.69 197 ASP B N 1
ATOM 4303 C CA . ASP B 1 197 ? -22.656 4 0.561 1 86.69 197 ASP B CA 1
ATOM 4304 C C . ASP B 1 197 ? -24.047 3.674 0.007 1 86.69 197 ASP B C 1
ATOM 4306 O O . ASP B 1 197 ? -25 3.486 0.77 1 86.69 197 ASP B O 1
ATOM 4310 N N . ARG B 1 198 ? -24.094 3.639 -1.282 1 88.5 198 ARG B N 1
ATOM 4311 C CA . ARG B 1 198 ? -25.359 3.311 -1.932 1 88.5 198 ARG B CA 1
ATOM 4312 C C . ARG B 1 198 ? -25.812 1.9 -1.571 1 88.5 198 ARG B C 1
ATOM 4314 O O . ARG B 1 198 ? -26.984 1.682 -1.238 1 88.5 198 ARG B O 1
ATOM 4321 N N . VAL B 1 199 ? -24.891 0.987 -1.583 1 90.75 199 VAL B N 1
ATOM 4322 C CA . VAL B 1 199 ? -25.219 -0.406 -1.293 1 90.75 199 VAL B CA 1
ATOM 4323 C C . VAL B 1 199 ? -25.562 -0.56 0.185 1 90.75 199 VAL B C 1
ATOM 4325 O O . VAL B 1 199 ? -26.484 -1.304 0.539 1 90.75 199 VAL B O 1
ATOM 4328 N N . CYS B 1 200 ? -24.906 0.127 0.993 1 88.56 200 CYS B N 1
ATOM 4329 C CA . CYS B 1 200 ? -25.109 0.046 2.434 1 88.56 200 CYS B CA 1
ATOM 4330 C C . CYS B 1 200 ? -26.484 0.597 2.814 1 88.56 200 CYS B C 1
ATOM 4332 O O . CYS B 1 200 ? -27.016 0.261 3.871 1 88.56 200 CYS B O 1
ATOM 4334 N N . GLY B 1 201 ? -27.047 1.441 2.051 1 87.19 201 GLY B N 1
ATOM 4335 C CA . GLY B 1 201 ? -28.328 2.059 2.363 1 87.19 201 GLY B CA 1
ATOM 4336 C C . GLY B 1 201 ? -29.516 1.19 1.997 1 87.19 201 GLY B C 1
ATOM 4337 O O . GLY B 1 201 ? -30.656 1.514 2.334 1 87.19 201 GLY B O 1
ATOM 4338 N N . VAL B 1 202 ? -29.297 0.017 1.483 1 87.31 202 VAL B N 1
ATOM 4339 C CA . VAL B 1 202 ? -30.359 -0.815 0.952 1 87.31 202 VAL B CA 1
ATOM 4340 C C . VAL B 1 202 ? -31.156 -1.438 2.102 1 87.31 202 VAL B C 1
ATOM 4342 O O . VAL B 1 202 ? -32.375 -1.354 2.137 1 87.31 202 VAL B O 1
ATOM 4345 N N . LEU B 1 203 ? -30.5 -2.027 3.055 1 85.5 203 LEU B N 1
ATOM 4346 C CA . LEU B 1 203 ? -31.188 -2.658 4.176 1 85.5 203 LEU B CA 1
ATOM 4347 C C . LEU B 1 203 ? -31.469 -1.644 5.273 1 85.5 203 LEU B C 1
ATOM 4349 O O . LEU B 1 203 ? -32.594 -1.589 5.797 1 85.5 203 LEU B O 1
ATOM 4353 N N . GLN B 1 204 ? -30.422 -0.883 5.629 1 85.75 204 GLN B N 1
ATOM 4354 C CA . GLN B 1 204 ? -30.562 0.117 6.684 1 85.75 204 GLN B CA 1
ATOM 4355 C C . GLN B 1 204 ? -29.562 1.258 6.492 1 85.75 204 GLN B C 1
ATOM 4357 O O . GLN B 1 204 ? -28.359 1.026 6.395 1 85.75 204 GLN B O 1
ATOM 4362 N N . GLU B 1 205 ? -30.109 2.395 6.461 1 83 205 GLU B N 1
ATOM 4363 C CA . GLU B 1 205 ? -29.234 3.547 6.309 1 83 205 GLU B CA 1
ATOM 4364 C C . GLU B 1 205 ? -28.25 3.652 7.473 1 83 205 GLU B C 1
ATOM 4366 O O . GLU B 1 205 ? -28.656 3.623 8.641 1 83 205 GLU B O 1
ATOM 4371 N N . GLY B 1 206 ? -26.984 3.582 7.238 1 80.25 206 GLY B N 1
ATOM 4372 C CA . GLY B 1 206 ? -25.969 3.689 8.258 1 80.25 206 GLY B CA 1
ATOM 4373 C C . GLY B 1 206 ? -25.656 2.367 8.938 1 80.25 206 GLY B C 1
ATOM 4374 O O . GLY B 1 206 ? -24.891 2.322 9.898 1 80.25 206 GLY B O 1
ATOM 4375 N N . GLY B 1 207 ? -26.312 1.404 8.508 1 85.5 207 GLY B N 1
ATOM 4376 C CA . GLY B 1 207 ? -26.125 0.099 9.117 1 85.5 207 GLY B CA 1
ATOM 4377 C C . GLY B 1 207 ? -24.688 -0.412 9 1 85.5 207 GLY B C 1
ATOM 4378 O O . GLY B 1 207 ? -24.125 -0.91 9.977 1 85.5 207 GLY B O 1
ATOM 4379 N N . CYS B 1 208 ? -24.094 -0.282 7.863 1 87.19 208 CYS B N 1
ATOM 4380 C CA . CYS B 1 208 ? -22.719 -0.736 7.645 1 87.19 208 CYS B CA 1
ATOM 4381 C C . CYS B 1 208 ? -21.766 -0.044 8.602 1 87.19 208 CYS B C 1
ATOM 4383 O O . CYS B 1 208 ? -20.938 -0.701 9.242 1 87.19 208 CYS B O 1
ATOM 4385 N N . ASP B 1 209 ? -21.875 1.222 8.734 1 85.81 209 ASP B N 1
ATOM 4386 C CA . ASP B 1 209 ? -20.984 1.995 9.586 1 85.81 209 ASP B CA 1
ATOM 4387 C C . ASP B 1 209 ? -21.156 1.604 11.055 1 85.81 209 ASP B C 1
ATOM 4389 O O . ASP B 1 209 ? -20.172 1.474 11.789 1 85.81 209 ASP B O 1
ATOM 4393 N N . SER B 1 210 ? -22.344 1.413 11.461 1 85.81 210 SER B N 1
ATOM 4394 C CA . SER B 1 210 ? -22.641 1.06 12.852 1 85.81 210 SER B CA 1
ATOM 4395 C C . SER B 1 210 ? -22.047 -0.302 13.211 1 85.81 210 SER B C 1
ATOM 4397 O O . SER B 1 210 ? -21.406 -0.451 14.242 1 85.81 210 SER B O 1
ATOM 4399 N N . VAL B 1 211 ? -22.203 -1.247 12.336 1 87.25 211 VAL B N 1
ATOM 4400 C CA . VAL B 1 211 ? -21.75 -2.609 12.586 1 87.25 211 VAL B CA 1
ATOM 4401 C C . VAL B 1 211 ? -20.219 -2.664 12.523 1 87.25 211 VAL B C 1
ATOM 4403 O O . VAL B 1 211 ? -19.594 -3.342 13.336 1 87.25 211 VAL B O 1
ATOM 4406 N N . LEU B 1 212 ? -19.625 -1.929 11.609 1 85.62 212 LEU B N 1
ATOM 4407 C CA . LEU B 1 212 ? -18.172 -1.95 11.414 1 85.62 212 LEU B CA 1
ATOM 4408 C C . LEU B 1 212 ? -17.469 -1.226 12.547 1 85.62 212 LEU B C 1
ATOM 4410 O O . LEU B 1 212 ? -16.25 -1.399 12.742 1 85.62 212 LEU B O 1
ATOM 4414 N N . GLU B 1 213 ? -18.188 -0.411 13.289 1 81.69 213 GLU B N 1
ATOM 4415 C CA . GLU B 1 213 ? -17.594 0.33 14.391 1 81.69 213 GLU B CA 1
ATOM 4416 C C . GLU B 1 213 ? -17.656 -0.465 15.695 1 81.69 213 GLU B C 1
ATOM 4418 O O . GLU B 1 213 ? -16.984 -0.119 16.672 1 81.69 213 GLU B O 1
ATOM 4423 N N . MET B 1 214 ? -18.344 -1.531 15.664 1 82 214 MET B N 1
ATOM 4424 C CA . MET B 1 214 ? -18.453 -2.359 16.859 1 82 214 MET B CA 1
ATOM 4425 C C . MET B 1 214 ? -17.141 -3.115 17.109 1 82 214 MET B C 1
ATOM 4427 O O . MET B 1 214 ? -16.375 -3.355 16.188 1 82 214 MET B O 1
ATOM 4431 N N . LYS B 1 215 ? -16.906 -3.453 18.344 1 76.69 215 LYS B N 1
ATOM 4432 C CA . LYS B 1 215 ? -15.703 -4.191 18.719 1 76.69 215 LYS B CA 1
ATOM 4433 C C . LYS B 1 215 ? -15.672 -5.574 18.078 1 76.69 215 LYS B C 1
ATOM 4435 O O . LYS B 1 215 ? -14.609 -6.094 17.75 1 76.69 215 LYS B O 1
ATOM 4440 N N . ALA B 1 216 ? -16.781 -6.004 17.812 1 72.88 216 ALA B N 1
ATOM 4441 C CA . ALA B 1 216 ? -16.906 -7.355 17.281 1 72.88 216 ALA B CA 1
ATOM 4442 C C . ALA B 1 216 ? -16.516 -7.402 15.812 1 72.88 216 ALA B C 1
ATOM 4444 O O . ALA B 1 216 ? -16.328 -8.484 15.242 1 72.88 216 ALA B O 1
ATOM 4445 N N . SER B 1 217 ? -16.297 -6.277 15.227 1 75.25 217 SER B N 1
ATOM 4446 C CA . SER B 1 217 ? -15.922 -6.23 13.82 1 75.25 217 SER B CA 1
ATOM 4447 C C . SER B 1 217 ? -14.453 -6.598 13.625 1 75.25 217 SER B C 1
ATOM 4449 O O . SER B 1 217 ? -14 -6.785 12.492 1 75.25 217 SER B O 1
ATOM 4451 N N . LYS B 1 218 ? -13.844 -6.793 14.75 1 76.31 218 LYS B N 1
ATOM 4452 C CA . LYS B 1 218 ? -12.445 -7.207 14.695 1 76.31 218 LYS B CA 1
ATOM 4453 C C . LYS B 1 218 ? -12.289 -8.672 15.094 1 76.31 218 LYS B C 1
ATOM 4455 O O . LYS B 1 218 ? -12.852 -9.109 16.109 1 76.31 218 LYS B O 1
ATOM 4460 N N . PHE B 1 219 ? -11.75 -9.414 14.156 1 74.06 219 PHE B N 1
ATOM 4461 C CA . PHE B 1 219 ? -11.484 -10.828 14.406 1 74.06 219 PHE B CA 1
ATOM 4462 C C . PHE B 1 219 ? -10.336 -11 15.391 1 74.06 219 PHE B C 1
ATOM 4464 O O . PHE B 1 219 ? -9.195 -10.656 15.086 1 74.06 219 PHE B O 1
ATOM 4471 N N . PHE B 1 220 ? -10.57 -11.539 16.641 1 69.81 220 PHE B N 1
ATOM 4472 C CA . PHE B 1 220 ? -9.633 -11.719 17.734 1 69.81 220 PHE B CA 1
ATOM 4473 C C . PHE B 1 220 ? -8.969 -10.391 18.109 1 69.81 220 PHE B C 1
ATOM 4475 O O . PHE B 1 220 ? -7.852 -10.375 18.625 1 69.81 220 PHE B O 1
ATOM 4482 N N . GLY B 1 221 ? -9.648 -9.266 17.688 1 71.88 221 GLY B N 1
ATOM 4483 C CA . GLY B 1 221 ? -9.125 -7.945 18 1 71.88 221 GLY B CA 1
ATOM 4484 C C . GLY B 1 221 ? -7.918 -7.566 17.156 1 71.88 221 GLY B C 1
ATOM 4485 O O . GLY B 1 221 ? -7.281 -6.543 17.406 1 71.88 221 GLY B O 1
ATOM 4486 N N . ILE B 1 222 ? -7.648 -8.438 16.203 1 78.81 222 ILE B N 1
ATOM 4487 C CA . ILE B 1 222 ? -6.402 -8.273 15.469 1 78.81 222 ILE B CA 1
ATOM 4488 C C . ILE B 1 222 ? -6.703 -7.922 14.008 1 78.81 222 ILE B C 1
ATOM 4490 O O . ILE B 1 222 ? -6.125 -6.98 13.461 1 78.81 222 ILE B O 1
ATOM 4494 N N . PHE B 1 223 ? -7.699 -8.695 13.5 1 86.25 223 PHE B N 1
ATOM 4495 C CA . PHE B 1 223 ? -8.016 -8.523 12.086 1 86.25 223 PHE B CA 1
ATOM 4496 C C . PHE B 1 223 ? -9.438 -7.984 11.914 1 86.25 223 PHE B C 1
ATOM 4498 O O . PHE B 1 223 ? -10.336 -8.336 12.68 1 86.25 223 PHE B O 1
ATOM 4505 N N . SER B 1 224 ? -9.586 -7.145 11.008 1 88.5 224 SER B N 1
ATOM 4506 C CA . SER B 1 224 ? -10.945 -6.777 10.633 1 88.5 224 SER B CA 1
ATOM 4507 C C . SER B 1 224 ? -11.594 -7.863 9.781 1 88.5 224 SER B C 1
ATOM 4509 O O . SER B 1 224 ? -10.922 -8.539 9 1 88.5 224 SER B O 1
ATOM 4511 N N . TRP B 1 225 ? -12.828 -8.102 9.953 1 89 225 TRP B N 1
ATOM 4512 C CA . TRP B 1 225 ? -13.547 -9.102 9.18 1 89 225 TRP B CA 1
ATOM 4513 C C . TRP B 1 225 ? -13.516 -8.766 7.691 1 89 225 TRP B C 1
ATOM 4515 O O . TRP B 1 225 ? -13.578 -9.656 6.844 1 89 225 TRP B O 1
ATOM 4525 N N . SER B 1 226 ? -13.445 -7.445 7.406 1 91.31 226 SER B N 1
ATOM 4526 C CA . SER B 1 226 ? -13.336 -7.027 6.012 1 91.31 226 SER B CA 1
ATOM 4527 C C . SER B 1 226 ? -12.031 -7.527 5.391 1 91.31 226 SER B C 1
ATOM 4529 O O . SER B 1 226 ? -12.016 -7.969 4.238 1 91.31 226 SER B O 1
ATOM 4531 N N . GLU B 1 227 ? -10.953 -7.52 6.164 1 93.56 227 GLU B N 1
ATOM 4532 C CA . GLU B 1 227 ? -9.664 -8.031 5.703 1 93.56 227 GLU B CA 1
ATOM 4533 C C . GLU B 1 227 ? -9.719 -9.547 5.496 1 93.56 227 GLU B C 1
ATOM 4535 O O . GLU B 1 227 ? -9.164 -10.07 4.527 1 93.56 227 GLU B O 1
ATOM 4540 N N . VAL B 1 228 ? -10.383 -10.18 6.41 1 94.12 228 VAL B N 1
ATOM 4541 C CA . VAL B 1 228 ? -10.5 -11.633 6.348 1 94.12 228 VAL B CA 1
ATOM 4542 C C . VAL B 1 228 ? -11.266 -12.039 5.09 1 94.12 228 VAL B C 1
ATOM 4544 O O . VAL B 1 228 ? -10.844 -12.938 4.359 1 94.12 228 VAL B O 1
ATOM 4547 N N . GLY B 1 229 ? -12.352 -11.367 4.871 1 95.06 229 GLY B N 1
ATOM 4548 C CA . GLY B 1 229 ? -13.141 -11.648 3.68 1 95.06 229 GLY B CA 1
ATOM 4549 C C . GLY B 1 229 ? -12.383 -11.406 2.391 1 95.06 229 GLY B C 1
ATOM 4550 O O . GLY B 1 229 ? -12.406 -12.234 1.48 1 95.06 229 GLY B O 1
ATOM 4551 N N . PHE B 1 230 ? -11.703 -10.297 2.289 1 96.12 230 PHE B N 1
ATOM 4552 C CA . PHE B 1 230 ? -10.953 -9.961 1.088 1 96.12 230 PHE B CA 1
ATOM 4553 C C . PHE B 1 230 ? -9.852 -10.984 0.835 1 96.12 230 PHE B C 1
ATOM 4555 O O . PHE B 1 230 ? -9.625 -11.398 -0.306 1 96.12 230 PHE B O 1
ATOM 4562 N N . ALA B 1 231 ? -9.172 -11.32 1.905 1 96.38 231 ALA B N 1
ATOM 4563 C CA . ALA B 1 231 ? -8.125 -12.336 1.789 1 96.38 231 ALA B CA 1
ATOM 4564 C C . ALA B 1 231 ? -8.711 -13.672 1.33 1 96.38 231 ALA B C 1
ATOM 4566 O O . ALA B 1 231 ? -8.141 -14.344 0.467 1 96.38 231 ALA B O 1
ATOM 4567 N N . TYR B 1 232 ? -9.836 -14.078 1.873 1 97.38 232 TYR B N 1
ATOM 4568 C CA . TYR B 1 232 ? -10.469 -15.352 1.529 1 97.38 232 TYR B CA 1
ATOM 4569 C C . TYR B 1 232 ? -10.812 -15.406 0.045 1 97.38 232 TYR B C 1
ATOM 4571 O O . TYR B 1 232 ? -10.398 -16.328 -0.66 1 97.38 232 TYR B O 1
ATOM 4579 N N . PHE B 1 233 ? -11.461 -14.406 -0.439 1 97.62 233 PHE B N 1
ATOM 4580 C CA . PHE B 1 233 ? -11.945 -14.422 -1.815 1 97.62 233 PHE B CA 1
ATOM 4581 C C . PHE B 1 233 ? -10.781 -14.266 -2.793 1 97.62 233 PHE B C 1
ATOM 4583 O O . PHE B 1 233 ? -10.789 -14.852 -3.875 1 97.62 233 PHE B O 1
ATOM 4590 N N . SER B 1 234 ? -9.812 -13.461 -2.434 1 97 234 SER B N 1
ATOM 4591 C CA . SER B 1 234 ? -8.664 -13.273 -3.32 1 97 234 SER B CA 1
ATOM 4592 C C . SER B 1 234 ? -7.883 -14.57 -3.484 1 97 234 SER B C 1
ATOM 4594 O O . SER B 1 234 ? -7.57 -14.977 -4.605 1 97 234 SER B O 1
ATOM 4596 N N . VAL B 1 235 ? -7.609 -15.195 -2.369 1 97 235 VAL B N 1
ATOM 4597 C CA . VAL B 1 235 ? -6.848 -16.438 -2.398 1 97 235 VAL B CA 1
ATOM 4598 C C . VAL B 1 235 ? -7.672 -17.531 -3.076 1 97 235 VAL B C 1
ATOM 4600 O O . VAL B 1 235 ? -7.145 -18.297 -3.889 1 97 235 VAL B O 1
ATOM 4603 N N . SER B 1 236 ? -8.969 -17.609 -2.742 1 97.31 236 SER B N 1
ATOM 4604 C CA . SER B 1 236 ? -9.836 -18.625 -3.328 1 97.31 236 SER B CA 1
ATOM 4605 C C . SER B 1 236 ? -9.93 -18.469 -4.844 1 97.31 236 SER B C 1
ATOM 4607 O O . SER B 1 236 ? -9.836 -19.453 -5.578 1 97.31 236 SER B O 1
ATOM 4609 N N . LEU B 1 237 ? -10.062 -17.266 -5.262 1 97.19 237 LEU B N 1
ATOM 4610 C CA . LEU B 1 237 ? -10.148 -17 -6.695 1 97.19 237 LEU B CA 1
ATOM 4611 C C . LEU B 1 237 ? -8.852 -17.375 -7.398 1 97.19 237 LEU B C 1
ATOM 4613 O O . LEU B 1 237 ? -8.859 -18.094 -8.398 1 97.19 237 LEU B O 1
ATOM 4617 N N . LEU B 1 238 ? -7.742 -16.938 -6.871 1 95.38 238 LEU B N 1
ATOM 4618 C CA . LEU B 1 238 ? -6.445 -17.188 -7.496 1 95.38 238 LEU B CA 1
ATOM 4619 C C . LEU B 1 238 ? -6.105 -18.672 -7.48 1 95.38 238 LEU B C 1
ATOM 4621 O O . LEU B 1 238 ? -5.594 -19.203 -8.469 1 95.38 238 LEU B O 1
ATOM 4625 N N . ALA B 1 239 ? -6.391 -19.297 -6.383 1 95.12 239 ALA B N 1
ATOM 4626 C CA . ALA B 1 239 ? -6.129 -20.734 -6.266 1 95.12 239 ALA B CA 1
ATOM 4627 C C . ALA B 1 239 ? -6.973 -21.531 -7.262 1 95.12 239 ALA B C 1
ATOM 4629 O O . ALA B 1 239 ? -6.488 -22.469 -7.879 1 95.12 239 ALA B O 1
ATOM 4630 N N . LEU B 1 240 ? -8.25 -21.172 -7.375 1 95.75 240 LEU B N 1
ATOM 4631 C CA . LEU B 1 240 ? -9.133 -21.859 -8.32 1 95.75 240 LEU B CA 1
ATOM 4632 C C . LEU B 1 240 ? -8.625 -21.688 -9.75 1 95.75 240 LEU B C 1
ATOM 4634 O O . LEU B 1 240 ? -8.594 -22.656 -10.516 1 95.75 240 LEU B O 1
ATOM 4638 N N . LEU B 1 241 ? -8.164 -20.5 -10.078 1 94.44 241 LEU B N 1
ATOM 4639 C CA . LEU B 1 241 ? -7.73 -20.188 -11.438 1 94.44 241 LEU B CA 1
ATOM 4640 C C . LEU B 1 241 ? -6.383 -20.844 -11.742 1 94.44 241 LEU B C 1
ATOM 4642 O O . LEU B 1 241 ? -6.16 -21.328 -12.852 1 94.44 241 LEU B O 1
ATOM 4646 N N . MET B 1 242 ? -5.5 -20.875 -10.812 1 90.69 242 MET B N 1
ATOM 4647 C CA . MET B 1 242 ? -4.141 -21.359 -11.055 1 90.69 242 MET B CA 1
ATOM 4648 C C . MET B 1 242 ? -4.039 -22.859 -10.812 1 90.69 242 MET B C 1
ATOM 4650 O O . MET B 1 242 ? -3.293 -23.547 -11.5 1 90.69 242 MET B O 1
ATOM 4654 N N . PHE B 1 243 ? -4.758 -23.297 -9.812 1 91.44 243 PHE B N 1
ATOM 4655 C CA . PHE B 1 243 ? -4.699 -24.719 -9.438 1 91.44 243 PHE B CA 1
ATOM 4656 C C . PHE B 1 243 ? -6.102 -25.297 -9.297 1 91.44 243 PHE B C 1
ATOM 4658 O O . PHE B 1 243 ? -6.527 -25.656 -8.195 1 91.44 243 PHE B O 1
ATOM 4665 N N . PRO B 1 244 ? -6.664 -25.578 -10.383 1 92.69 244 PRO B N 1
ATOM 4666 C CA . PRO B 1 244 ? -8.031 -26.109 -10.32 1 92.69 244 PRO B CA 1
ATOM 4667 C C . PRO B 1 244 ? -8.109 -27.469 -9.641 1 92.69 244 PRO B C 1
ATOM 4669 O O . PRO B 1 244 ? -9.172 -27.859 -9.148 1 92.69 244 PRO B O 1
ATOM 4672 N N . GLN B 1 245 ? -6.973 -28.125 -9.523 1 89.62 245 GLN B N 1
ATOM 4673 C CA . GLN B 1 245 ? -6.953 -29.438 -8.883 1 89.62 245 GLN B CA 1
ATOM 4674 C C . GLN B 1 245 ? -7.215 -29.312 -7.387 1 89.62 245 GLN B C 1
ATOM 4676 O O . GLN B 1 245 ? -7.504 -30.312 -6.723 1 89.62 245 GLN B O 1
ATOM 4681 N N . TRP B 1 246 ? -7.117 -28.094 -6.828 1 91.75 246 TRP B N 1
ATOM 4682 C CA . TRP B 1 246 ? -7.309 -27.875 -5.398 1 91.75 246 TRP B CA 1
ATOM 4683 C C . TRP B 1 246 ? -8.758 -27.531 -5.09 1 91.75 246 TRP B C 1
ATOM 4685 O O . TRP B 1 246 ? -9.086 -27.109 -3.975 1 91.75 246 TRP B O 1
ATOM 4695 N N . ILE B 1 247 ? -9.648 -27.734 -6.023 1 94.44 247 ILE B N 1
ATOM 4696 C CA . ILE B 1 247 ? -11.039 -27.312 -5.895 1 94.44 247 ILE B CA 1
ATOM 4697 C C . ILE B 1 247 ? -11.68 -28.031 -4.707 1 94.44 247 ILE B C 1
ATOM 4699 O O . ILE B 1 247 ? -12.516 -27.453 -4.008 1 94.44 247 ILE B O 1
ATOM 4703 N N . ARG B 1 248 ? -11.266 -29.234 -4.414 1 94 248 ARG B N 1
ATOM 4704 C CA . ARG B 1 248 ? -11.828 -29.984 -3.297 1 94 248 ARG B CA 1
ATOM 4705 C C . ARG B 1 248 ? -11.445 -29.359 -1.965 1 94 248 ARG B C 1
ATOM 4707 O O . ARG B 1 248 ? -12.266 -29.297 -1.043 1 94 248 ARG B O 1
ATOM 4714 N N . TYR B 1 249 ? -10.227 -28.891 -1.857 1 94.62 249 TYR B N 1
ATOM 4715 C CA . TYR B 1 249 ? -9.758 -28.234 -0.639 1 94.62 249 TYR B CA 1
ATOM 4716 C C . TYR B 1 249 ? -10.398 -26.859 -0.476 1 94.62 249 TYR B C 1
ATOM 4718 O O . TYR B 1 249 ? -10.672 -26.422 0.646 1 94.62 249 TYR B O 1
ATOM 4726 N N . LEU B 1 250 ? -10.625 -26.203 -1.582 1 95.94 250 LEU B N 1
ATOM 4727 C CA . LEU B 1 250 ? -11.336 -24.938 -1.542 1 95.94 250 LEU B CA 1
ATOM 4728 C C . LEU B 1 250 ? -12.758 -25.109 -1.016 1 95.94 250 LEU B C 1
ATOM 4730 O O . LEU B 1 250 ? -13.242 -24.281 -0.243 1 95.94 250 LEU B O 1
ATOM 4734 N N . ALA B 1 251 ? -13.352 -26.203 -1.47 1 96.19 251 ALA B N 1
ATOM 4735 C CA . ALA B 1 251 ? -14.695 -26.531 -1 1 96.19 251 ALA B CA 1
ATOM 4736 C C . ALA B 1 251 ? -14.711 -26.734 0.511 1 96.19 251 ALA B C 1
ATOM 4738 O O . ALA B 1 251 ? -15.602 -26.234 1.202 1 96.19 251 ALA B O 1
ATOM 4739 N N . LEU B 1 252 ? -13.742 -27.391 0.996 1 94.62 252 LEU B N 1
ATOM 4740 C CA . LEU B 1 252 ? -13.648 -27.641 2.43 1 94.62 252 LEU B CA 1
ATOM 4741 C C . LEU B 1 252 ? -13.453 -26.328 3.195 1 94.62 252 LEU B C 1
ATOM 4743 O O . LEU B 1 252 ? -14.039 -26.141 4.262 1 94.62 252 LEU B O 1
ATOM 4747 N N . CYS B 1 253 ? -12.609 -25.469 2.689 1 94.75 253 CYS B N 1
ATOM 4748 C CA . CYS B 1 253 ? -12.391 -24.156 3.318 1 94.75 253 CYS B CA 1
ATOM 4749 C C . CYS B 1 253 ? -13.68 -23.359 3.365 1 94.75 253 CYS B C 1
ATOM 4751 O O . CYS B 1 253 ? -13.938 -22.641 4.336 1 94.75 253 CYS B O 1
ATOM 4753 N N . ASN B 1 254 ? -14.484 -23.484 2.316 1 96.5 254 ASN B N 1
ATOM 4754 C CA . ASN B 1 254 ? -15.773 -22.797 2.301 1 96.5 254 ASN B CA 1
ATOM 4755 C C . ASN B 1 254 ? -16.688 -23.312 3.406 1 96.5 254 ASN B C 1
ATOM 4757 O O . ASN B 1 254 ? -17.359 -22.531 4.082 1 96.5 254 ASN B O 1
ATOM 4761 N N . VAL B 1 255 ? -16.688 -24.625 3.604 1 94.69 255 VAL B N 1
ATOM 4762 C CA . VAL B 1 255 ? -17.5 -25.234 4.645 1 94.69 255 VAL B CA 1
ATOM 4763 C C . VAL B 1 255 ? -17.078 -24.703 6.012 1 94.69 255 VAL B C 1
ATOM 4765 O O . VAL B 1 255 ? -17.922 -24.422 6.871 1 94.69 255 VAL B O 1
ATOM 4768 N N . CYS B 1 256 ? -15.805 -24.5 6.184 1 92.75 256 CYS B N 1
ATOM 4769 C CA . CYS B 1 256 ? -15.266 -24.031 7.453 1 92.75 256 CYS B CA 1
ATOM 4770 C C . CYS B 1 256 ? -15.695 -22.594 7.719 1 92.75 256 CYS B C 1
ATOM 4772 O O . CYS B 1 256 ? -15.68 -22.141 8.867 1 92.75 256 CYS B O 1
ATOM 4774 N N . CYS B 1 257 ? -16.078 -21.891 6.688 1 93.88 257 CYS B N 1
ATOM 4775 C CA . CYS B 1 257 ? -16.469 -20.484 6.832 1 93.88 257 CYS B CA 1
ATOM 4776 C C . CYS B 1 257 ? -17.938 -20.359 7.211 1 93.88 257 CYS B C 1
ATOM 4778 O O . CYS B 1 257 ? -18.375 -19.312 7.668 1 93.88 257 CYS B O 1
ATOM 4780 N N . LEU B 1 258 ? -18.719 -21.422 7.07 1 93.94 258 LEU B N 1
ATOM 4781 C CA . LEU B 1 258 ? -20.156 -21.359 7.188 1 93.94 258 LEU B CA 1
ATOM 4782 C C . LEU B 1 258 ? -20.578 -21.078 8.633 1 93.94 258 LEU B C 1
ATOM 4784 O O . LEU B 1 258 ? -21.484 -20.281 8.875 1 93.94 258 LEU B O 1
ATOM 4788 N N . PRO B 1 259 ? -19.906 -21.672 9.602 1 92.31 259 PRO B N 1
ATOM 4789 C CA . PRO B 1 259 ? -20.297 -21.359 10.977 1 92.31 259 PRO B CA 1
ATOM 4790 C C . PRO B 1 259 ? -20.172 -19.875 11.297 1 92.31 259 PRO B C 1
ATOM 4792 O O . PRO B 1 259 ? -20.984 -19.328 12.047 1 92.31 259 PRO B O 1
ATOM 4795 N N . PHE B 1 260 ? -19.234 -19.297 10.781 1 90.44 260 PHE B N 1
ATOM 4796 C CA . PHE B 1 260 ? -19.047 -17.875 11 1 90.44 260 PHE B CA 1
ATOM 4797 C C . PHE B 1 260 ? -20.234 -17.078 10.453 1 90.44 260 PHE B C 1
ATOM 4799 O O . PHE B 1 260 ? -20.609 -16.062 11.023 1 90.44 260 PHE B O 1
ATOM 4806 N N . THR B 1 261 ? -20.781 -17.516 9.391 1 92 261 THR B N 1
ATOM 4807 C CA . THR B 1 261 ? -21.891 -16.812 8.773 1 92 261 THR B CA 1
ATOM 4808 C C . THR B 1 261 ? -23.109 -16.797 9.703 1 92 261 THR B C 1
ATOM 4810 O O . THR B 1 261 ? -23.812 -15.789 9.789 1 92 261 THR B O 1
ATOM 4813 N N . PHE B 1 262 ? -23.297 -17.859 10.422 1 91.94 262 PHE B N 1
ATOM 4814 C CA . PHE B 1 262 ? -24.391 -17.922 11.375 1 91.94 262 PHE B CA 1
ATOM 4815 C C . PHE B 1 262 ? -24.156 -16.969 12.539 1 91.94 262 PHE B C 1
ATOM 4817 O O . PHE B 1 262 ? -25.047 -16.234 12.953 1 91.94 262 PHE B O 1
ATOM 4824 N N . TRP B 1 263 ? -23 -17.031 12.945 1 89.88 263 TRP B N 1
ATOM 4825 C CA . TRP B 1 263 ? -22.641 -16.141 14.047 1 89.88 263 TRP B CA 1
ATOM 4826 C C . TRP B 1 263 ? -22.781 -14.68 13.641 1 89.88 263 TRP B C 1
ATOM 4828 O O . TRP B 1 263 ? -23.328 -13.867 14.398 1 89.88 263 TRP B O 1
ATOM 4838 N N . SER B 1 264 ? -22.359 -14.297 12.453 1 89.88 264 SER B N 1
ATOM 4839 C CA . SER B 1 264 ? -22.406 -12.922 11.977 1 89.88 264 SER B CA 1
ATOM 4840 C C . SER B 1 264 ? -23.844 -12.414 11.883 1 89.88 264 SER B C 1
ATOM 4842 O O . SER B 1 264 ? -24.156 -11.312 12.344 1 89.88 264 SER B O 1
ATOM 4844 N N . ILE B 1 265 ? -24.703 -13.227 11.383 1 91.31 265 ILE B N 1
ATOM 4845 C CA . ILE B 1 265 ? -26.109 -12.836 11.211 1 91.31 265 ILE B CA 1
ATOM 4846 C C . ILE B 1 265 ? -26.781 -12.711 12.578 1 91.31 265 ILE B C 1
ATOM 4848 O O . ILE B 1 265 ? -27.516 -11.75 12.828 1 91.31 265 ILE B O 1
ATOM 4852 N N . LEU B 1 266 ? -26.5 -13.656 13.508 1 91.38 266 LEU B N 1
ATOM 4853 C CA . LEU B 1 266 ? -27.094 -13.609 14.844 1 91.38 266 LEU B CA 1
ATOM 4854 C C . LEU B 1 266 ? -26.578 -12.406 15.625 1 91.38 266 LEU B C 1
ATOM 4856 O O . LEU B 1 266 ? -27.344 -11.781 16.375 1 91.38 266 LEU B O 1
ATOM 4860 N N . TYR B 1 267 ? -25.344 -12.125 15.422 1 88.88 267 TYR B N 1
ATOM 4861 C CA . TYR B 1 267 ? -24.766 -10.977 16.109 1 88.88 267 TYR B CA 1
ATOM 4862 C C . TYR B 1 267 ? -25.406 -9.68 15.641 1 88.88 267 TYR B C 1
ATOM 4864 O O . TYR B 1 267 ? -25.719 -8.805 16.453 1 88.88 267 TYR B O 1
ATOM 4872 N N . GLN B 1 268 ? -25.625 -9.531 14.359 1 89.12 268 GLN B N 1
ATOM 4873 C CA . GLN B 1 268 ? -26.234 -8.32 13.805 1 89.12 268 GLN B CA 1
ATOM 4874 C C . GLN B 1 268 ? -27.672 -8.172 14.273 1 89.12 268 GLN B C 1
ATOM 4876 O O . GLN B 1 268 ? -28.109 -7.07 14.609 1 89.12 268 GLN B O 1
ATOM 4881 N N . ARG B 1 269 ? -28.375 -9.25 14.375 1 89.5 269 ARG B N 1
ATOM 4882 C CA . ARG B 1 269 ? -29.781 -9.227 14.727 1 89.5 269 ARG B CA 1
ATOM 4883 C C . ARG B 1 269 ? -29.969 -9.008 16.234 1 89.5 269 ARG B C 1
ATOM 4885 O O . ARG B 1 269 ? -30.781 -8.18 16.641 1 89.5 269 ARG B O 1
ATOM 4892 N N . PHE B 1 270 ? -29.234 -9.711 17.078 1 91.31 270 PHE B N 1
ATOM 4893 C CA . PHE B 1 270 ? -29.547 -9.758 18.516 1 91.31 270 PHE B CA 1
ATOM 4894 C C . PHE B 1 270 ? -28.641 -8.805 19.281 1 91.31 270 PHE B C 1
ATOM 4896 O O . PHE B 1 270 ? -29.016 -8.32 20.359 1 91.31 270 PHE B O 1
ATOM 4903 N N . ARG B 1 271 ? -27.484 -8.461 18.812 1 87.06 271 ARG B N 1
ATOM 4904 C CA . ARG B 1 271 ? -26.547 -7.637 19.578 1 87.06 271 ARG B CA 1
ATOM 4905 C C . ARG B 1 271 ? -26.453 -6.234 18.984 1 87.06 271 ARG B C 1
ATOM 4907 O O . ARG B 1 271 ? -26.703 -5.246 19.672 1 87.06 271 ARG B O 1
ATOM 4914 N N . ALA B 1 272 ? -26.141 -6.133 17.75 1 87.06 272 ALA B N 1
ATOM 4915 C CA . ALA B 1 272 ? -25.953 -4.828 17.125 1 87.06 272 ALA B CA 1
ATOM 4916 C C . ALA B 1 272 ? -27.297 -4.172 16.812 1 87.06 272 ALA B C 1
ATOM 4918 O O . ALA B 1 272 ? -27.406 -2.941 16.797 1 87.06 272 ALA B O 1
ATOM 4919 N N . HIS B 1 273 ? -28.328 -4.926 16.5 1 90.44 273 HIS B N 1
ATOM 4920 C CA . HIS B 1 273 ? -29.656 -4.445 16.141 1 90.44 273 HIS B CA 1
ATOM 4921 C C . HIS B 1 273 ? -29.594 -3.521 14.93 1 90.44 273 HIS B C 1
ATOM 4923 O O . HIS B 1 273 ? -30.359 -2.553 14.844 1 90.44 273 HIS B O 1
ATOM 4929 N N . LYS B 1 274 ? -28.578 -3.746 14.133 1 90.56 274 LYS B N 1
ATOM 4930 C CA . LYS B 1 274 ? -28.391 -3.053 12.859 1 90.56 274 LYS B CA 1
ATOM 4931 C C . LYS B 1 274 ? -27.953 -4.02 11.766 1 90.56 274 LYS B C 1
ATOM 4933 O O . LYS B 1 274 ? -27.312 -5.031 12.047 1 90.56 274 LYS B O 1
ATOM 4938 N N . TRP B 1 275 ? -28.359 -3.73 10.609 1 91.12 275 TRP B N 1
ATOM 4939 C CA . TRP B 1 275 ? -28.031 -4.625 9.5 1 91.12 275 TRP B CA 1
ATOM 4940 C C . TRP B 1 275 ? -27.016 -3.99 8.57 1 91.12 275 TRP B C 1
ATOM 4942 O O . TRP B 1 275 ? -27.188 -2.857 8.109 1 91.12 275 TRP B O 1
ATOM 4952 N N . CYS B 1 276 ? -26.016 -4.688 8.336 1 91.81 276 CYS B N 1
ATOM 4953 C CA . CYS B 1 276 ? -25 -4.312 7.367 1 91.81 276 CYS B CA 1
ATOM 4954 C C . CYS B 1 276 ? -25.219 -5.012 6.035 1 91.81 276 CYS B C 1
ATOM 4956 O O . CYS B 1 276 ? -24.969 -6.207 5.902 1 91.81 276 CYS B O 1
ATOM 4958 N N . THR B 1 277 ? -25.641 -4.324 5.059 1 93.88 277 THR B N 1
ATOM 4959 C CA . THR B 1 277 ? -26 -4.883 3.762 1 93.88 277 THR B CA 1
ATOM 4960 C C . THR B 1 277 ? -24.812 -5.586 3.123 1 93.88 277 THR B C 1
ATOM 4962 O O . THR B 1 277 ? -24.953 -6.668 2.551 1 93.88 277 THR B O 1
ATOM 4965 N N . LEU B 1 278 ? -23.672 -5.047 3.184 1 94.19 278 LEU B N 1
ATOM 4966 C CA . LEU B 1 278 ? -22.484 -5.645 2.592 1 94.19 278 LEU B CA 1
ATOM 4967 C C . LEU B 1 278 ? -22.109 -6.941 3.303 1 94.19 278 LEU B C 1
ATOM 4969 O O . LEU B 1 278 ? -21.734 -7.918 2.658 1 94.19 278 LEU B O 1
ATOM 4973 N N . CYS B 1 279 ? -22.203 -6.965 4.609 1 92.81 279 CYS B N 1
ATOM 4974 C CA . CYS B 1 279 ? -21.906 -8.164 5.387 1 92.81 279 CYS B CA 1
ATOM 4975 C C . CYS B 1 279 ? -22.875 -9.289 5.039 1 92.81 279 CYS B C 1
ATOM 4977 O O . CYS B 1 279 ? -22.453 -10.422 4.809 1 92.81 279 CYS B O 1
ATOM 4979 N N . VAL B 1 280 ? -24.109 -8.953 4.977 1 94.81 280 VAL B N 1
ATOM 4980 C CA . VAL B 1 280 ? -25.125 -9.938 4.648 1 94.81 280 VAL B CA 1
ATOM 4981 C C . VAL B 1 280 ? -24.906 -10.461 3.232 1 94.81 280 VAL B C 1
ATOM 4983 O O . VAL B 1 280 ? -25.062 -11.656 2.977 1 94.81 280 VAL B O 1
ATOM 4986 N N . SER B 1 281 ? -24.578 -9.562 2.33 1 95.94 281 SER B N 1
ATOM 4987 C CA . SER B 1 281 ? -24.312 -9.961 0.95 1 95.94 281 SER B CA 1
ATOM 4988 C C . SER B 1 281 ? -23.125 -10.906 0.869 1 95.94 281 SER B C 1
ATOM 4990 O O . SER B 1 281 ? -23.141 -11.867 0.098 1 95.94 281 SER B O 1
ATOM 4992 N N . VAL B 1 282 ? -22.062 -10.648 1.615 1 96.12 282 VAL B N 1
ATOM 4993 C CA . VAL B 1 282 ? -20.891 -11.516 1.643 1 96.12 282 VAL B CA 1
ATOM 4994 C C . VAL B 1 282 ? -21.281 -12.891 2.174 1 96.12 282 VAL B C 1
ATOM 4996 O O . VAL B 1 282 ? -20.875 -13.914 1.617 1 96.12 282 VAL B O 1
ATOM 4999 N N . GLN B 1 283 ? -22.125 -12.914 3.248 1 95.88 283 GLN B N 1
ATOM 5000 C CA . GLN B 1 283 ? -22.578 -14.18 3.812 1 95.88 283 GLN B CA 1
ATOM 5001 C C . GLN B 1 283 ? -23.438 -14.961 2.809 1 95.88 283 GLN B C 1
ATOM 5003 O O . GLN B 1 283 ? -23.281 -16.172 2.668 1 95.88 283 GLN B O 1
ATOM 5008 N N . ALA B 1 284 ? -24.25 -14.227 2.129 1 96.56 284 ALA B N 1
ATOM 5009 C CA . ALA B 1 284 ? -25.047 -14.859 1.085 1 96.56 284 ALA B CA 1
ATOM 5010 C C . ALA B 1 284 ? -24.172 -15.469 0 1 96.56 284 ALA B C 1
ATOM 5012 O O . ALA B 1 284 ? -24.438 -16.562 -0.484 1 96.56 284 ALA B O 1
ATOM 5013 N N . THR B 1 285 ? -23.141 -14.75 -0.363 1 97.5 285 THR B N 1
ATOM 5014 C CA . THR B 1 285 ? -22.203 -15.242 -1.381 1 97.5 285 THR B CA 1
ATOM 5015 C C . THR B 1 285 ? -21.516 -16.516 -0.908 1 97.5 285 THR B C 1
ATOM 5017 O O . THR B 1 285 ? -21.312 -17.438 -1.688 1 97.5 285 THR B O 1
ATOM 5020 N N . LEU B 1 286 ? -21.156 -16.609 0.362 1 97.5 286 LEU B N 1
ATOM 5021 C CA . LEU B 1 286 ? -20.484 -17.781 0.916 1 97.5 286 LEU B CA 1
ATOM 5022 C C . LEU B 1 286 ? -21.406 -19 0.839 1 97.5 286 LEU B C 1
ATOM 5024 O O . LEU B 1 286 ? -20.953 -20.109 0.53 1 97.5 286 LEU B O 1
ATOM 5028 N N . TRP B 1 287 ? -22.672 -18.75 1.067 1 97.12 287 TRP B N 1
ATOM 5029 C CA . TRP B 1 287 ? -23.625 -19.859 0.994 1 97.12 287 TRP B CA 1
ATOM 5030 C C . TRP B 1 287 ? -23.859 -20.266 -0.453 1 97.12 287 TRP B C 1
ATOM 5032 O O . TRP B 1 287 ? -24 -21.469 -0.746 1 97.12 287 TRP B O 1
ATOM 5042 N N . LEU B 1 288 ? -23.969 -19.328 -1.328 1 97.44 288 LEU B N 1
ATOM 5043 C CA . LEU B 1 288 ? -24.094 -19.641 -2.744 1 97.44 288 LEU B CA 1
ATOM 5044 C C . LEU B 1 288 ? -22.906 -20.469 -3.221 1 97.44 288 LEU B C 1
ATOM 5046 O O . LEU B 1 288 ? -23.062 -21.422 -3.992 1 97.44 288 LEU B O 1
ATOM 5050 N N . LEU B 1 289 ? -21.734 -20.125 -2.752 1 97.5 289 LEU B N 1
ATOM 5051 C CA . LEU B 1 289 ? -20.547 -20.891 -3.072 1 97.5 289 LEU B CA 1
ATOM 5052 C C . LEU B 1 289 ? -20.688 -22.328 -2.574 1 97.5 289 LEU B C 1
ATOM 5054 O O . LEU B 1 289 ? -20.375 -23.281 -3.299 1 97.5 289 LEU B O 1
ATOM 5058 N N . PHE B 1 290 ? -21.188 -22.484 -1.361 1 96.88 290 PHE B N 1
ATOM 5059 C CA . PHE B 1 290 ? -21.359 -23.797 -0.767 1 96.88 290 PHE B CA 1
ATOM 5060 C C . PHE B 1 290 ? -22.266 -24.672 -1.629 1 96.88 290 PHE B C 1
ATOM 5062 O O . PHE B 1 290 ? -21.938 -25.812 -1.925 1 96.88 290 PHE B O 1
ATOM 5069 N N . PHE B 1 291 ? -23.312 -24.109 -2.078 1 96.5 291 PHE B N 1
ATOM 5070 C CA . PHE B 1 291 ? -24.266 -24.859 -2.893 1 96.5 291 PHE B CA 1
ATOM 5071 C C . PHE B 1 291 ? -23.656 -25.188 -4.254 1 96.5 291 PHE B C 1
ATOM 5073 O O . PHE B 1 291 ? -23.938 -26.25 -4.816 1 96.5 291 PHE B O 1
ATOM 5080 N N . CYS B 1 292 ? -22.875 -24.312 -4.754 1 95.62 292 CYS B N 1
ATOM 5081 C CA . CYS B 1 292 ? -22.203 -24.594 -6.02 1 95.62 292 CYS B CA 1
ATOM 5082 C C . CYS B 1 292 ? -21.188 -25.703 -5.867 1 95.62 292 CYS B C 1
ATOM 5084 O O . CYS B 1 292 ? -21.078 -26.578 -6.734 1 95.62 292 CYS B O 1
ATOM 5086 N N . TYR B 1 293 ? -20.438 -25.688 -4.758 1 95.94 293 TYR B N 1
ATOM 5087 C CA . TYR B 1 293 ? -19.5 -26.766 -4.496 1 95.94 293 TYR B CA 1
ATOM 5088 C C . TYR B 1 293 ? -20.219 -28.094 -4.34 1 95.94 293 TYR B C 1
ATOM 5090 O O . TYR B 1 293 ? -19.75 -29.125 -4.828 1 95.94 293 TYR B O 1
ATOM 5098 N N . LEU B 1 294 ? -21.359 -28.078 -3.682 1 94.25 294 LEU B N 1
ATOM 5099 C CA . LEU B 1 294 ? -22.156 -29.266 -3.438 1 94.25 294 LEU B CA 1
ATOM 5100 C C . LEU B 1 294 ? -22.734 -29.812 -4.742 1 94.25 294 LEU B C 1
ATOM 5102 O O . LEU B 1 294 ? -22.641 -31.016 -5.008 1 94.25 294 LEU B O 1
ATOM 5106 N N . SER B 1 295 ? -23.219 -28.922 -5.535 1 93.31 295 SER B N 1
ATOM 5107 C CA . SER B 1 295 ? -23.844 -29.328 -6.793 1 93.31 295 SER B CA 1
ATOM 5108 C C . SER B 1 295 ? -22.812 -29.844 -7.781 1 93.31 295 SER B C 1
ATOM 5110 O O . SER B 1 295 ? -23.125 -30.703 -8.617 1 93.31 295 SER B O 1
ATOM 5112 N N . GLY B 1 296 ? -21.641 -29.359 -7.742 1 92.38 296 GLY B N 1
ATOM 5113 C CA . GLY B 1 296 ? -20.578 -29.812 -8.625 1 92.38 296 GLY B CA 1
ATOM 5114 C C . GLY B 1 296 ? -19.922 -31.109 -8.148 1 92.38 296 GLY B C 1
ATOM 5115 O O . GLY B 1 296 ? -19.125 -31.703 -8.875 1 92.38 296 GLY B O 1
ATOM 5116 N N . GLY B 1 297 ? -20.219 -31.562 -6.922 1 91.5 297 GLY B N 1
ATOM 5117 C CA . GLY B 1 297 ? -19.672 -32.781 -6.371 1 91.5 297 GLY B CA 1
ATOM 5118 C C . GLY B 1 297 ? -18.234 -32.656 -5.895 1 91.5 297 GLY B C 1
ATOM 5119 O O . GLY B 1 297 ? -17.484 -33.625 -5.898 1 91.5 297 GLY B O 1
ATOM 5120 N N . TRP B 1 298 ? -17.906 -31.469 -5.582 1 91.25 298 TRP B N 1
ATOM 5121 C CA . TRP B 1 298 ? -16.5 -31.234 -5.262 1 91.25 298 TRP B CA 1
ATOM 5122 C C . TRP B 1 298 ? -16.219 -31.547 -3.797 1 91.25 298 TRP B C 1
ATOM 5124 O O . TRP B 1 298 ? -15.062 -31.484 -3.355 1 91.25 298 TRP B O 1
ATOM 5134 N N . LEU B 1 299 ? -17.203 -31.891 -3.07 1 91 299 LEU B N 1
ATOM 5135 C CA . LEU B 1 299 ? -17.016 -32.219 -1.663 1 91 299 LEU B CA 1
ATOM 5136 C C . LEU B 1 299 ? -16.766 -33.719 -1.493 1 91 299 LEU B C 1
ATOM 5138 O O . LEU B 1 299 ? -16.359 -34.156 -0.42 1 91 299 LEU B O 1
ATOM 5142 N N . LYS B 1 300 ? -16.891 -34.438 -2.559 1 86.94 300 LYS B N 1
ATOM 5143 C CA . LYS B 1 300 ? -16.672 -35.875 -2.488 1 86.94 300 LYS B CA 1
ATOM 5144 C C . LYS B 1 300 ? -15.195 -36.219 -2.562 1 86.94 300 LYS B C 1
ATOM 5146 O O . LYS B 1 300 ? -14.461 -35.625 -3.365 1 86.94 300 LYS B O 1
ATOM 5151 N N . GLY B 1 301 ? -14.664 -37 -1.653 1 80.81 301 GLY B N 1
ATOM 5152 C CA . GLY B 1 301 ? -13.297 -37.469 -1.707 1 80.81 301 GLY B CA 1
ATOM 5153 C C . GLY B 1 301 ? -12.289 -36.531 -1.106 1 80.81 301 GLY B C 1
ATOM 5154 O O . GLY B 1 301 ? -11.133 -36.469 -1.545 1 80.81 301 GLY B O 1
ATOM 5155 N N . VAL B 1 302 ? -12.703 -35.719 -0.339 1 78 302 VAL B N 1
ATOM 5156 C CA . VAL B 1 302 ? -11.82 -34.75 0.29 1 78 302 VAL B CA 1
ATOM 5157 C C . VAL B 1 302 ? -10.906 -35.438 1.292 1 78 302 VAL B C 1
ATOM 5159 O O . VAL B 1 302 ? -9.75 -35.031 1.467 1 78 302 VAL B O 1
ATOM 5162 N N . PHE B 1 303 ? -11.359 -36.625 1.831 1 81.12 303 PHE B N 1
ATOM 5163 C CA . PHE B 1 303 ? -10.547 -37.344 2.814 1 81.12 303 PHE B CA 1
ATOM 5164 C C . PHE B 1 303 ? -9.766 -38.469 2.154 1 81.12 303 PHE B C 1
ATOM 5166 O O . PHE B 1 303 ? -10.266 -39.125 1.243 1 81.12 303 PHE B O 1
ATOM 5173 N N . PRO B 1 304 ? -8.406 -38.625 2.527 1 81.06 304 PRO B N 1
ATOM 5174 C CA . PRO B 1 304 ? -7.613 -38 3.576 1 81.06 304 PRO B CA 1
ATOM 5175 C C . PRO B 1 304 ? -7.043 -36.656 3.145 1 81.06 304 PRO B C 1
ATOM 5177 O O . PRO B 1 304 ? -6.801 -36.438 1.954 1 81.06 304 PRO B O 1
ATOM 5180 N N . LEU B 1 305 ? -6.938 -35.812 4.105 1 83.31 305 LEU B N 1
ATOM 5181 C CA . LEU B 1 305 ? -6.391 -34.5 3.818 1 83.31 305 LEU B CA 1
ATOM 5182 C C . LEU B 1 305 ? -4.926 -34.594 3.406 1 83.31 305 LEU B C 1
ATOM 5184 O O . LEU B 1 305 ? -4.152 -35.344 4.016 1 83.31 305 LEU B O 1
ATOM 5188 N N . ARG B 1 306 ? -4.652 -34 2.387 1 86.62 306 ARG B N 1
ATOM 5189 C CA . ARG B 1 306 ? -3.279 -33.969 1.9 1 86.62 306 ARG B CA 1
ATOM 5190 C C . ARG B 1 306 ? -2.615 -32.625 2.291 1 86.62 306 ARG B C 1
ATOM 5192 O O . ARG B 1 306 ? -3.232 -31.797 2.943 1 86.62 306 ARG B O 1
ATOM 5199 N N . ILE B 1 307 ? -1.355 -32.531 2.086 1 88.38 307 ILE B N 1
ATOM 5200 C CA . ILE B 1 307 ? -0.536 -31.406 2.484 1 88.38 307 ILE B CA 1
ATOM 5201 C C . ILE B 1 307 ? -1.048 -30.141 1.805 1 88.38 307 ILE B C 1
ATOM 5203 O O . ILE B 1 307 ? -0.863 -29.031 2.318 1 88.38 307 ILE B O 1
ATOM 5207 N N . GLU B 1 308 ? -1.762 -30.312 0.68 1 88.75 308 GLU B N 1
ATOM 5208 C CA . GLU B 1 308 ? -2.244 -29.172 -0.089 1 88.75 308 GLU B CA 1
ATOM 5209 C C . GLU B 1 308 ? -3.277 -28.375 0.7 1 88.75 308 GLU B C 1
ATOM 5211 O O . GLU B 1 308 ? -3.367 -27.156 0.556 1 88.75 308 GLU B O 1
ATOM 5216 N N . PHE B 1 309 ? -4.008 -29.062 1.51 1 90.75 309 PHE B N 1
ATOM 5217 C CA . PHE B 1 309 ? -4.992 -28.375 2.334 1 90.75 309 PHE B CA 1
ATOM 5218 C C . PHE B 1 309 ? -4.309 -27.438 3.33 1 90.75 309 PHE B C 1
ATOM 5220 O O . PHE B 1 309 ? -4.73 -26.297 3.512 1 90.75 309 PHE B O 1
ATOM 5227 N N . PHE B 1 310 ? -3.225 -27.906 3.883 1 90.62 310 PHE B N 1
ATOM 5228 C CA . PHE B 1 310 ? -2.49 -27.109 4.863 1 90.62 310 PHE B CA 1
ATOM 5229 C C . PHE B 1 310 ? -1.761 -25.969 4.184 1 90.62 310 PHE B C 1
ATOM 5231 O O . PHE B 1 310 ? -1.657 -24.875 4.75 1 90.62 310 PHE B O 1
ATOM 5238 N N . VAL B 1 311 ? -1.301 -26.234 3.029 1 92.88 311 VAL B N 1
ATOM 5239 C CA . VAL B 1 311 ? -0.638 -25.188 2.266 1 92.88 311 VAL B CA 1
ATOM 5240 C C . VAL B 1 311 ? -1.636 -24.078 1.941 1 92.88 311 VAL B C 1
ATOM 5242 O O . VAL B 1 311 ? -1.304 -22.891 2.023 1 92.88 311 VAL B O 1
ATOM 5245 N N . LEU B 1 312 ? -2.826 -24.484 1.62 1 93.88 312 LEU B N 1
ATOM 5246 C CA . LEU B 1 312 ? -3.877 -23.5 1.344 1 93.88 312 LEU B CA 1
ATOM 5247 C C . LEU B 1 312 ? -4.188 -22.672 2.584 1 93.88 312 LEU B C 1
ATOM 5249 O O . LEU B 1 312 ? -4.328 -21.453 2.5 1 93.88 312 LEU B O 1
ATOM 5253 N N . GLY B 1 313 ? -4.211 -23.328 3.701 1 94.25 313 GLY B N 1
ATOM 5254 C CA . GLY B 1 313 ? -4.41 -22.625 4.957 1 94.25 313 GLY B CA 1
ATOM 5255 C C . GLY B 1 313 ? -3.318 -21.609 5.254 1 94.25 313 GLY B C 1
ATOM 5256 O O . GLY B 1 313 ? -3.604 -20.469 5.641 1 94.25 313 GLY B O 1
ATOM 5257 N N . VAL B 1 314 ? -2.117 -22.031 5.055 1 94.62 314 VAL B N 1
ATOM 5258 C CA . VAL B 1 314 ? -0.976 -21.156 5.285 1 94.62 314 VAL B CA 1
ATOM 5259 C C . VAL B 1 314 ? -1.016 -19.984 4.301 1 94.62 314 VAL B C 1
ATOM 5261 O O . VAL B 1 314 ? -0.662 -18.859 4.652 1 94.62 314 VAL B O 1
ATOM 5264 N N . THR B 1 315 ? -1.479 -20.297 3.115 1 95.38 315 THR B N 1
ATOM 5265 C CA . THR B 1 315 ? -1.587 -19.234 2.113 1 95.38 315 THR B CA 1
ATOM 5266 C C . THR B 1 315 ? -2.621 -18.203 2.533 1 95.38 315 THR B C 1
ATOM 5268 O O . THR B 1 315 ? -2.365 -17 2.455 1 95.38 315 THR B O 1
ATOM 5271 N N . TYR B 1 316 ? -3.801 -18.656 2.971 1 96.38 316 TYR B N 1
ATOM 5272 C CA . TYR B 1 316 ? -4.824 -17.734 3.461 1 96.38 316 TYR B CA 1
ATOM 5273 C C . TYR B 1 316 ? -4.277 -16.859 4.574 1 96.38 316 TYR B C 1
ATOM 5275 O O . TYR B 1 316 ? -4.449 -15.633 4.551 1 96.38 316 TYR B O 1
ATOM 5283 N N . LEU B 1 317 ? -3.582 -17.484 5.441 1 94.44 317 LEU B N 1
ATOM 5284 C CA . LEU B 1 317 ? -3.061 -16.781 6.613 1 94.44 317 LEU B CA 1
ATOM 5285 C C . LEU B 1 317 ? -1.989 -15.773 6.211 1 94.44 317 LEU B C 1
ATOM 5287 O O . LEU B 1 317 ? -1.99 -14.641 6.688 1 94.44 317 LEU B O 1
ATOM 5291 N N . THR B 1 318 ? -1.132 -16.172 5.41 1 94.75 318 THR B N 1
ATOM 5292 C CA . THR B 1 318 ? -0.036 -15.312 4.988 1 94.75 318 THR B CA 1
ATOM 5293 C C . THR B 1 318 ? -0.568 -14.094 4.242 1 94.75 318 THR B C 1
ATOM 5295 O O . THR B 1 318 ? -0.126 -12.969 4.488 1 94.75 318 THR B O 1
ATOM 5298 N N . VAL B 1 319 ? -1.518 -14.297 3.359 1 95.38 319 VAL B N 1
ATOM 5299 C CA . VAL B 1 319 ? -2.096 -13.195 2.6 1 95.38 319 VAL B CA 1
ATOM 5300 C C . VAL B 1 319 ? -2.852 -12.258 3.543 1 95.38 319 VAL B C 1
ATOM 5302 O O . VAL B 1 319 ? -2.783 -11.039 3.402 1 95.38 319 VAL B O 1
ATOM 5305 N N . LEU B 1 320 ? -3.539 -12.844 4.48 1 94.88 320 LEU B N 1
ATOM 5306 C CA . LEU B 1 320 ? -4.254 -12.047 5.473 1 94.88 320 LEU B CA 1
ATOM 5307 C C . LEU B 1 320 ? -3.289 -11.172 6.266 1 94.88 320 LEU B C 1
ATOM 5309 O O . LEU B 1 320 ? -3.541 -9.977 6.461 1 94.88 320 LEU B O 1
ATOM 5313 N N . LEU B 1 321 ? -2.213 -11.734 6.664 1 93.75 321 LEU B N 1
ATOM 5314 C CA . LEU B 1 321 ? -1.224 -11.008 7.449 1 93.75 321 LEU B CA 1
ATOM 5315 C C . LEU B 1 321 ? -0.552 -9.922 6.609 1 93.75 321 LEU B C 1
ATOM 5317 O O . LEU B 1 321 ? -0.268 -8.836 7.105 1 93.75 321 LEU B O 1
ATOM 5321 N N . LEU B 1 322 ? -0.339 -10.242 5.402 1 92.62 322 LEU B N 1
ATOM 5322 C CA . LEU B 1 322 ? 0.23 -9.258 4.492 1 92.62 322 LEU B CA 1
ATOM 5323 C C . LEU B 1 322 ? -0.725 -8.086 4.293 1 92.62 322 LEU B C 1
ATOM 5325 O O . LEU B 1 322 ? -0.309 -6.926 4.34 1 92.62 322 LEU B O 1
ATOM 5329 N N . LEU B 1 323 ? -1.954 -8.406 4.117 1 92 323 LEU B N 1
ATOM 5330 C CA . LEU B 1 323 ? -2.965 -7.367 3.957 1 92 323 LEU B CA 1
ATOM 5331 C C . LEU B 1 323 ? -3.064 -6.504 5.211 1 92 323 LEU B C 1
ATOM 5333 O O . LEU B 1 323 ? -3.154 -5.277 5.117 1 92 323 LEU B O 1
ATOM 5337 N N . ASN B 1 324 ? -2.994 -7.156 6.293 1 90.88 324 ASN B N 1
ATOM 5338 C CA . ASN B 1 324 ? -3.072 -6.441 7.562 1 90.88 324 ASN B CA 1
ATOM 5339 C C . ASN B 1 324 ? -1.904 -5.477 7.738 1 90.88 324 ASN B C 1
ATOM 5341 O O . ASN B 1 324 ? -2.061 -4.402 8.328 1 90.88 324 ASN B O 1
ATOM 5345 N N . LYS B 1 325 ? -0.825 -5.773 7.234 1 88.62 325 LYS B N 1
ATOM 5346 C CA . LYS B 1 325 ? 0.369 -4.941 7.344 1 88.62 325 LYS B CA 1
ATOM 5347 C C . LYS B 1 325 ? 0.289 -3.74 6.406 1 88.62 325 LYS B C 1
ATOM 5349 O O . LYS B 1 325 ? 0.765 -2.652 6.738 1 88.62 325 LYS B O 1
ATOM 5354 N N . ILE B 1 326 ? -0.369 -3.908 5.316 1 86.56 326 ILE B N 1
ATOM 5355 C CA . ILE B 1 326 ? -0.37 -2.898 4.266 1 86.56 326 ILE B CA 1
ATOM 5356 C C . ILE B 1 326 ? -1.561 -1.96 4.453 1 86.56 326 ILE B C 1
ATOM 5358 O O . ILE B 1 326 ? -1.48 -0.773 4.125 1 86.56 326 ILE B O 1
ATOM 5362 N N . MET B 1 327 ? -2.592 -2.391 5.016 1 85.81 327 MET B N 1
ATOM 5363 C CA . MET B 1 327 ? -3.869 -1.684 5.031 1 85.81 327 MET B CA 1
ATOM 5364 C C . MET B 1 327 ? -3.746 -0.354 5.77 1 85.81 327 MET B C 1
ATOM 5366 O O . MET B 1 327 ? -4.336 0.646 5.355 1 85.81 327 MET B O 1
ATOM 5370 N N . PRO B 1 328 ? -2.932 -0.312 6.824 1 80.5 328 PRO B N 1
ATOM 5371 C CA . PRO B 1 328 ? -2.822 0.967 7.531 1 80.5 328 PRO B CA 1
ATOM 5372 C C . PRO B 1 328 ? -2.266 2.082 6.648 1 80.5 328 PRO B C 1
ATOM 5374 O O . PRO B 1 328 ? -2.502 3.264 6.918 1 80.5 328 PRO B O 1
ATOM 5377 N N . GLN B 1 329 ? -1.573 1.737 5.629 1 78.62 329 GLN B N 1
ATOM 5378 C CA . GLN B 1 329 ? -1.019 2.74 4.723 1 78.62 329 GLN B CA 1
ATOM 5379 C C . GLN B 1 329 ? -2.115 3.393 3.889 1 78.62 329 GLN B C 1
ATOM 5381 O O . GLN B 1 329 ? -1.935 4.5 3.371 1 78.62 329 GLN B O 1
ATOM 5386 N N . PHE B 1 330 ? -3.211 2.717 3.895 1 75.69 330 PHE B N 1
ATOM 5387 C CA . PHE B 1 330 ? -4.312 3.229 3.088 1 75.69 330 PHE B CA 1
ATOM 5388 C C . PHE B 1 330 ? -5.363 3.896 3.967 1 75.69 330 PHE B C 1
ATOM 5390 O O . PHE B 1 330 ? -6.352 4.43 3.463 1 75.69 330 PHE B O 1
ATOM 5397 N N . ASP B 1 331 ? -5.09 3.822 5.195 1 68.69 331 ASP B N 1
ATOM 5398 C CA . ASP B 1 331 ? -6.07 4.348 6.141 1 68.69 331 ASP B CA 1
ATOM 5399 C C . ASP B 1 331 ? -6.055 5.875 6.152 1 68.69 331 ASP B C 1
ATOM 5401 O O . ASP B 1 331 ? -5.02 6.488 6.418 1 68.69 331 ASP B O 1
ATOM 5405 N N . ASN B 1 332 ? -7.055 6.488 5.602 1 58 332 ASN B N 1
ATOM 5406 C CA . ASN B 1 332 ? -7.199 7.941 5.535 1 58 332 ASN B CA 1
ATOM 5407 C C . ASN B 1 332 ? -7.559 8.531 6.895 1 58 332 ASN B C 1
ATOM 5409 O O . ASN B 1 332 ? -7.781 9.734 7.016 1 58 332 ASN B O 1
ATOM 5413 N N . THR B 1 333 ? -7.855 7.742 7.918 1 50.31 333 THR B N 1
ATOM 5414 C CA . THR B 1 333 ? -8.211 8.367 9.188 1 50.31 333 THR B CA 1
ATOM 5415 C C . THR B 1 333 ? -7.113 9.312 9.656 1 50.31 333 THR B C 1
ATOM 5417 O O . THR B 1 333 ? -7.391 10.312 10.32 1 50.31 333 THR B O 1
ATOM 5420 N N . VAL B 1 334 ? -5.898 9.023 9.414 1 45.34 334 VAL B N 1
ATOM 5421 C CA . VAL B 1 334 ? -4.832 9.789 10.055 1 45.34 334 VAL B CA 1
ATOM 5422 C C . VAL B 1 334 ? -4.781 11.195 9.469 1 45.34 334 VAL B C 1
ATOM 5424 O O . VAL B 1 334 ? -4.5 12.164 10.18 1 45.34 334 VAL B O 1
ATOM 5427 N N . VAL B 1 335 ? -5.164 11.352 8.211 1 42 335 VAL B N 1
ATOM 5428 C CA . VAL B 1 335 ? -5.078 12.68 7.609 1 42 335 VAL B CA 1
ATOM 5429 C C . VAL B 1 335 ? -6.223 13.555 8.125 1 42 335 VAL B C 1
ATOM 5431 O O . VAL B 1 335 ? -6.039 14.75 8.359 1 42 335 VAL B O 1
ATOM 5434 N N . ASN B 1 336 ? -7.426 13.008 8.312 1 39.38 336 ASN B N 1
ATOM 5435 C CA . ASN B 1 336 ? -8.57 13.844 8.648 1 39.38 336 ASN B CA 1
ATOM 5436 C C . ASN B 1 336 ? -8.539 14.281 10.109 1 39.38 336 ASN B C 1
ATOM 5438 O O . ASN B 1 336 ? -9.258 15.203 10.5 1 39.38 336 ASN B O 1
ATOM 5442 N N . TYR B 1 337 ? -8.031 13.602 11 1 36.72 337 TYR B N 1
ATOM 5443 C CA . TYR B 1 337 ? -7.988 14.148 12.352 1 36.72 337 TYR B CA 1
ATOM 5444 C C . TYR B 1 337 ? -7.242 15.477 12.375 1 36.72 337 TYR B C 1
ATOM 5446 O O . TYR B 1 337 ? -7.555 16.359 13.18 1 36.72 337 TYR B O 1
ATOM 5454 N N . GLU B 1 338 ? -6.285 15.633 11.609 1 35.72 338 GLU B N 1
ATOM 5455 C CA . GLU B 1 338 ? -5.578 16.906 11.602 1 35.72 338 GLU B CA 1
ATOM 5456 C C . GLU B 1 338 ? -6.441 18.016 11 1 35.72 338 GLU B C 1
ATOM 5458 O O . GLU B 1 338 ? -6.41 19.156 11.461 1 35.72 338 GLU B O 1
ATOM 5463 N N . SER B 1 339 ? -7.238 17.719 10.023 1 37.47 339 SER B N 1
ATOM 5464 C CA . SER B 1 339 ? -8.008 18.781 9.383 1 37.47 339 SER B CA 1
ATOM 5465 C C . SER B 1 339 ? -9.227 19.156 10.219 1 37.47 339 SER B C 1
ATOM 5467 O O . SER B 1 339 ? -9.586 20.328 10.305 1 37.47 339 SER B O 1
ATOM 5469 N N . ASN B 1 340 ? -9.914 18.234 10.789 1 36.03 340 ASN B N 1
ATOM 5470 C CA . ASN B 1 340 ? -11.133 18.578 11.516 1 36.03 340 ASN B CA 1
ATOM 5471 C C . ASN B 1 340 ? -10.812 19.266 12.844 1 36.03 340 ASN B C 1
ATOM 5473 O O . ASN B 1 340 ? -11.586 20.094 13.32 1 36.03 340 ASN B O 1
ATOM 5477 N N . GLU B 1 341 ? -9.844 18.891 13.562 1 35.62 341 GLU B N 1
ATOM 5478 C CA . GLU B 1 341 ? -9.547 19.625 14.789 1 35.62 341 GLU B CA 1
ATOM 5479 C C . GLU B 1 341 ? -9.109 21.047 14.484 1 35.62 341 GLU B C 1
ATOM 5481 O O . GLU B 1 341 ? -9.328 21.953 15.281 1 35.62 341 GLU B O 1
ATOM 5486 N N . THR B 1 342 ? -8.516 21.266 13.398 1 35.38 342 THR B N 1
ATOM 5487 C CA . THR B 1 342 ? -8.227 22.641 13.031 1 35.38 342 THR B CA 1
ATOM 5488 C C . THR B 1 342 ? -9.5 23.375 12.633 1 35.38 342 THR B C 1
ATOM 5490 O O . THR B 1 342 ? -9.602 24.594 12.812 1 35.38 342 THR B O 1
ATOM 5493 N N . ASN B 1 343 ? -10.461 22.703 12.055 1 35.03 343 ASN B N 1
ATOM 5494 C CA . ASN B 1 343 ? -11.695 23.406 11.719 1 35.03 343 ASN B CA 1
ATOM 5495 C C . ASN B 1 343 ? -12.555 23.656 12.953 1 35.03 343 ASN B C 1
ATOM 5497 O O . ASN B 1 343 ? -13.406 24.547 12.953 1 35.03 343 ASN B O 1
ATOM 5501 N N . SER B 1 344 ? -12.547 22.781 13.898 1 33.97 344 SER B N 1
ATOM 5502 C CA . SER B 1 344 ? -13.391 23.062 15.055 1 33.97 344 SER B CA 1
ATOM 5503 C C . SER B 1 344 ? -12.773 24.156 15.922 1 33.97 344 SER B C 1
ATOM 5505 O O . SER B 1 344 ? -13.445 24.688 16.812 1 33.97 344 SER B O 1
ATOM 5507 N N . GLN B 1 345 ? -11.469 24.281 15.93 1 31.59 345 GLN B N 1
ATOM 5508 C CA . GLN B 1 345 ? -10.922 25.344 16.75 1 31.59 345 GLN B CA 1
ATOM 5509 C C . GLN B 1 345 ? -10.852 26.656 15.984 1 31.59 345 GLN B C 1
ATOM 5511 O O . GLN B 1 345 ? -10.438 27.688 16.516 1 31.59 345 GLN B O 1
ATOM 5516 N N . ALA B 1 346 ? -11.312 26.609 14.734 1 33.81 346 ALA B N 1
ATOM 5517 C CA . ALA B 1 346 ? -11.547 27.938 14.164 1 33.81 346 ALA B CA 1
ATOM 5518 C C . ALA B 1 346 ? -13.008 28.328 14.305 1 33.81 346 ALA B C 1
ATOM 5520 O O . ALA B 1 346 ? -13.906 27.5 14.133 1 33.81 346 ALA B O 1
#

pLDDT: mean 87.08, std 13.4, range [26.19, 97.94]

Nearest PDB stru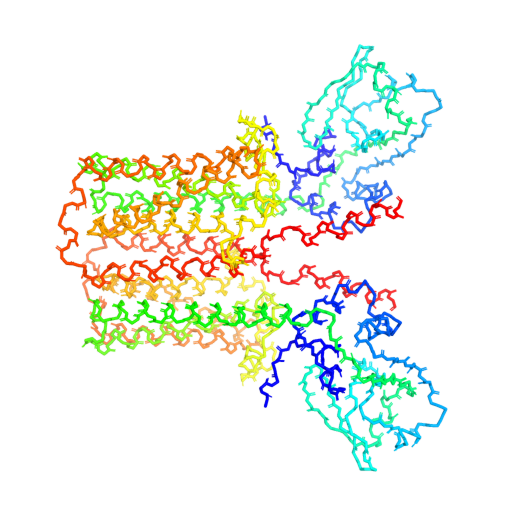ctures (foldseek):
  4g54-assembly1_A  TM=6.480E-01  e=9.618E-04  Vibrio vulnificus
  4nv5-assembly2_B  TM=6.188E-01  e=7.458E-03  Synechococcus sp. JA-2-3B'a(2-13)
  1i4d-assembly1_B  TM=1.483E-01  e=6.197E+00  Homo sapiens
  4g54-assembly1_A  TM=6.487E-01  e=1.379E-03  Vibrio vulnificus
  4nv5-assembly2_B  TM=6.189E-01  e=8.108E-03  Synechococcus sp. JA-2-3B'a(2-13)

Foldseek 3Di:
DPQDQDFDPLLVQCVLVVAAADRVVRRVQCVPDPDNDPVSSQVSQVLLQKHKDKDAAPDLVCVQVDDDFKWFQFPVGIWTWGDDDQFKTWIDDSRDIDMDGPVVCSVGTPRMIMDMGHDPRRYHDVRVVVVVVVVVVVVVVVVVVVVVVVVLVCLCVVVVLVVDPLSVVLLVLLVVLLVLLVLLLCVLLVNDDPVSQVQQPPQHRCQSVLLSPDCVQADVSQHGVSLLSNLLSVLLNVCCSNPVVCLLLNLVVLVVCLVVLVVVVCCCVPPSVGDGRSSPVSNVSSVVNNVSCVVVVSPPPCPPPDVVSVVSVVSSVVSSVVCSVCSVVVRCPVVVVVVVVVVVVD/DPQDQDFDPLLVQCVLVVAAADRVVRRVQCVPDPDNDPVSSQVSQVLLQKHKDKDAAPDLVCVQVDDDFKWFQFPVGIWTWGDDDQFKTWIDDSRRIDMDGPVVCSVGTPRMIMDMGHDPRRYHDVRVVVVVVVVVVVVVVVVVVVVVVVVLVCLCVVVVLVVDPLSVVLLVLLVVLLVLLVLLLCVLLVNDDPVSQVQQPPQHRCQSVLLSPDCVQADVSQHGVSLLSNLLSVLLNVCCSNPVVCLLLNLVVLVVCLVVLVVVVCCCVPPSVGDGRSSPVSNVSSVVNNVSCVVVVSPPPCPPPDVVSVVSVVSSVVSSVVCSVCSVVVRCPVVVVVVVVVVVVD

Sequence (692 aa):
MSHKSGTTLFSDFLEELGVRHTVEYSDRQFNSMPFKSLFGLSKLLQQYGVDSEGVQLGDKREIMKLSAPFLARTKGGFVIVTRVTPVAVNYVTQGVSESMSLGEFMKVWSGMVFLAFPGDKAVEPDYAAHHRDELLAKAKGWLMWGGVIALFLYLVINNGIYRHISTVLLTILDIGGLYLTYLLLQKSLKIKNPTADRVCGVLQEGGCDSVLEMKASKFFGIFSWSEVGFAYFSVSLLALLMFPQWIRYLALCNVCCLPFTFWSILYQRFRAHKWCTLCVSVQATLWLLFFCYLSGGWLKGVFPLRIEFFVLGVTYLTVLLLLNKIMPQFDNTVVNYESNETNSQAMSHKSGTTLFSDFLEELGVRHTVEYSDRQFNSMPFKSLFGLSKLLQQYGVDSEGVQLGDKREIMKLSAPFLARTKGGFVIVTRVTPVAVNYVTQGVSESMSLGEFMKVWSGMVFLAFPGDKAVEPDYAAHHRDELLAKAKGWLMWGGVIALFLYLVINNGIYRHISTVLLTILDIGGLYLTYLLLQKSLKIKNPTADRVCGVLQEGGCDSVLEMKASKFFGIFSWSEVGFAYFSVSLLALLMFPQWIRYLALCNVCCLPFTFWSILYQRFRAHKWCTLCVSVQATLWLLFFCYLSGGWLKGVFPLRIEFFVLGVTYLTVLLLLNKIMPQFDNTVVNYESNETNSQA

Secondary structure (DSSP, 8-state):
----TT--HHHHHHHHHT-B--HHHHHHHHHT-SS--HHHHHHHHHHTTEEEEEEE-SSGGGGGGSPSSEEEEETTEEEEEEEE-SSEEEEEETTEEEEEEHHHHHHHEEEEEEEEEE-TT-B-TTHHHHHHHHHHHHHHHHHHHHHHHHHHHHHHHHTTGGGSHHHHHHHHHHHHHHHHHHHHHHHHT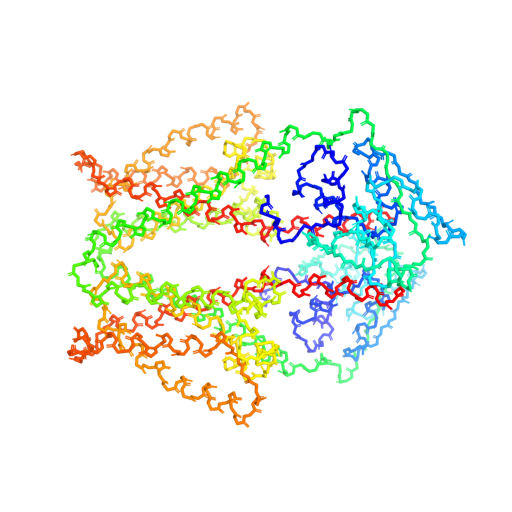T---HHHHHHHTTTSTTHHHHHHTSGGGEETTTEEHHHHHHHHHHHHHHHHHH-GGGHHHHHHHHHHHHHHHHHHHHIIIIII----HHHHHHHHHHHHHHHHHHHHTTTTT-PSPPHHHHHHHHHHHHHHHHHHHHGGGG-THHHHHHHHHHHH--/----TT--HHHHHHHHHT-B--HHHHHHHHHT-SS--HHHHHHHHHHTTEEEEEEE-SSGGGGGGSPSSEEEEETTEEEEEEEE-SSEEEEEETTEEEEEEHHHHHHHEEEEEEEEEE-TT-B-TTHHHHHHHHHHHHHHHHHHHHHHHHHHHHHHHHTTGGGSHHHHHHHHHHHHHHHHHHHHHHHHTT---HHHHHHHTTTSTTHHHHHHHSGGGEETTTEEHHHHHHHHHHHHHHHHHH-GGGHHHHHHHHHHHHHHHHHHHHIIIIII----HHHHHHHHHHHHHHHHHHHHTTTTT-PSPPHHHHHHHHHHHHHHHHHHHHGGGG-THHHHHHHHHHHH--